Protein AF-0000000072519946 (afdb_homodimer)

Foldseek 3Di:
DVVVVAAEAEAEQWDQPDQIAGDPCRLVVLVVCLVVFHFYAYEYEHQLPHPDALLRNLCRSVVVQVVSVAAAAEYEYEQADLVRADQPLVSLLRRVQSNLVNCVVVNHAYAYEEAPVSCCRNHNQWAKPQHAYEYEDWQDAEPVTFDDQDCVPDDDGSNDPDHQKYFRHAQYADPNDGGTDMHGDPPDPQARSRTSDQDPVRHGYYDSHDDSDRMGRTDDD/DVVVVAAEAEAEQWDQPDQIAGDPCRLVVLVVCLVVFHFYAYEYEHQLPHPDALLRNLCRSVVVQVVSVAAAAEYEYEQADLVRADQPLVSLLRRVQSNLVNCVVVQHAYAYEEAPVSCCRNHNQWAKPQHAYEYEDWQDAEPVTFDDQDCVPDDDGSNDPDHQKYFRHAQYADPNDGGTDMHGDPPDPQARSRTQDQDPVRHGYYDSHDDSDHMGRTGDD

Nearest PDB structures (foldseek):
  1njj-assembly2_C  TM=5.181E-01  e=1.192E-01  Trypanosoma brucei gambiense
  3bww-assembly1_A  TM=5.350E-01  e=2.351E-01  Histophilus somni 129PT
  1njj-assembly1_A  TM=5.191E-01  e=1.726E-01  Trypanosoma brucei gambiense
  1f3t-assembly1_A  TM=5.130E-01  e=2.078E-01  Trypanosoma brucei
  1szr-assembly1_D  TM=5.111E-01  e=2.500E-01  Trypanosoma brucei brucei

Radius of gyration: 24.0 Å; Cα contacts (8 Å, |Δi|>4): 1006; chains: 2; bounding box: 43×76×53 Å

Structure (mmCIF, N/CA/C/O backbone):
data_AF-0000000072519946-model_v1
#
loop_
_entity.id
_entity.type
_entity.pdbx_description
1 polymer 'Glycosyl hydrolase family 25'
#
loop_
_atom_site.group_PDB
_atom_site.id
_atom_site.type_symbol
_atom_site.label_atom_id
_atom_site.label_alt_id
_atom_site.label_comp_id
_atom_site.label_asym_id
_atom_site.label_entity_id
_atom_site.label_seq_id
_atom_site.pdbx_PDB_ins_code
_atom_site.Cartn_x
_atom_site.Cartn_y
_atom_site.Cartn_z
_atom_site.occupancy
_atom_site.B_iso_or_equiv
_atom_site.auth_seq_id
_atom_site.auth_comp_id
_atom_site.auth_asym_id
_atom_site.auth_atom_id
_atom_site.pdbx_PDB_model_num
ATOM 1 N N . MET A 1 1 ? 15.188 -13.148 -23.641 1 55 1 MET A N 1
ATOM 2 C CA . MET A 1 1 ? 15.102 -13.227 -22.188 1 55 1 MET A CA 1
ATOM 3 C C . MET A 1 1 ? 16.203 -14.109 -21.625 1 55 1 MET A C 1
ATOM 5 O O . MET A 1 1 ? 16.984 -13.664 -20.781 1 55 1 MET A O 1
ATOM 9 N N . LYS A 1 2 ? 16.422 -15.352 -22.188 1 53.94 2 LYS A N 1
ATOM 10 C CA . LYS A 1 2 ? 17.484 -16.234 -21.672 1 53.94 2 LYS A CA 1
ATOM 11 C C . LYS A 1 2 ? 18.859 -15.625 -21.906 1 53.94 2 LYS A C 1
ATOM 13 O O . LYS A 1 2 ? 19.719 -15.688 -21.016 1 53.94 2 LYS A O 1
ATOM 18 N N . SER A 1 3 ? 18.969 -15.086 -23.078 1 60.72 3 SER A N 1
ATOM 19 C CA . SER A 1 3 ? 20.266 -14.508 -23.406 1 60.72 3 SER A CA 1
ATOM 20 C C . SER A 1 3 ? 20.594 -13.32 -22.5 1 60.72 3 SER A C 1
ATOM 22 O O . SER A 1 3 ? 21.75 -12.961 -22.328 1 60.72 3 SER A O 1
ATOM 24 N N . TYR A 1 4 ? 19.516 -12.875 -21.844 1 61.78 4 TYR A N 1
ATOM 25 C CA . TYR A 1 4 ? 19.734 -11.727 -20.953 1 61.78 4 TYR A CA 1
ATOM 26 C C . TYR A 1 4 ? 19.875 -12.172 -19.516 1 61.78 4 TYR A C 1
ATOM 28 O O . TYR A 1 4 ? 19.922 -11.336 -18.594 1 61.78 4 TYR A O 1
ATOM 36 N N . GLY A 1 5 ? 19.922 -13.531 -19.281 1 68.25 5 GLY A N 1
ATOM 37 C CA . GLY A 1 5 ? 20.234 -14.039 -17.953 1 68.25 5 GLY A CA 1
ATOM 38 C C . GLY A 1 5 ? 19 -14.406 -17.156 1 68.25 5 GLY A C 1
ATOM 39 O O . GLY A 1 5 ? 19.094 -14.773 -15.984 1 68.25 5 GLY A O 1
ATOM 40 N N . TYR A 1 6 ? 17.891 -14.32 -17.859 1 71.12 6 TYR A N 1
ATOM 41 C CA . TYR A 1 6 ? 16.672 -14.719 -17.172 1 71.12 6 TYR A CA 1
ATOM 42 C C . TYR A 1 6 ? 16.516 -16.234 -17.156 1 71.12 6 TYR A C 1
ATOM 44 O O . TYR A 1 6 ? 16.844 -16.906 -18.141 1 71.12 6 TYR A O 1
ATOM 52 N N . ARG A 1 7 ? 16.031 -16.797 -16.016 1 76.5 7 ARG A N 1
ATOM 53 C CA . ARG A 1 7 ? 15.922 -18.25 -15.867 1 76.5 7 ARG A CA 1
ATOM 54 C C . ARG A 1 7 ? 14.477 -18.672 -15.633 1 76.5 7 ARG A C 1
ATOM 56 O O . ARG A 1 7 ? 14.133 -19.844 -15.812 1 76.5 7 ARG A O 1
ATOM 63 N N . ALA A 1 8 ? 13.656 -17.688 -15.289 1 80.44 8 ALA A N 1
ATOM 64 C CA . ALA A 1 8 ? 12.25 -18.016 -15.039 1 80.44 8 ALA A CA 1
ATOM 65 C C . ALA A 1 8 ? 11.359 -16.797 -15.305 1 80.44 8 ALA A C 1
ATOM 67 O O . ALA A 1 8 ? 11.828 -15.664 -15.297 1 80.44 8 ALA A O 1
ATOM 68 N N . VAL A 1 9 ? 10.125 -17.094 -15.633 1 84.62 9 VAL A N 1
ATOM 69 C CA . VAL A 1 9 ? 9.133 -16.047 -15.82 1 84.62 9 VAL A CA 1
ATOM 70 C C . VAL A 1 9 ? 7.922 -16.312 -14.922 1 84.62 9 VAL A C 1
ATOM 72 O O . VAL A 1 9 ? 7.578 -17.469 -14.664 1 84.62 9 VAL A O 1
ATOM 75 N N . PHE A 1 10 ? 7.375 -15.289 -14.43 1 89.25 10 PHE A N 1
ATOM 76 C CA . PHE A 1 10 ? 6.109 -15.336 -13.711 1 89.25 10 PHE A CA 1
ATOM 77 C C . PHE A 1 10 ? 4.965 -14.852 -14.594 1 89.25 10 PHE A C 1
ATOM 79 O O . PHE A 1 10 ? 4.953 -13.695 -15.016 1 89.25 10 PHE A O 1
ATOM 86 N N . ILE A 1 11 ? 4.016 -15.695 -14.805 1 91.25 11 ILE A N 1
ATOM 87 C CA . ILE A 1 11 ? 2.959 -15.453 -15.781 1 91.25 11 ILE A CA 1
ATOM 88 C C . ILE A 1 11 ? 1.606 -15.391 -15.078 1 91.25 11 ILE A C 1
ATOM 90 O O . ILE A 1 11 ? 1.307 -16.219 -14.219 1 91.25 11 ILE A O 1
ATOM 94 N N . ARG A 1 12 ? 0.794 -14.398 -15.484 1 95.56 12 ARG A N 1
ATOM 95 C CA . ARG A 1 12 ? -0.535 -14.305 -14.883 1 95.56 12 ARG A CA 1
ATOM 96 C C . ARG A 1 12 ? -1.451 -15.398 -15.422 1 95.56 12 ARG A C 1
ATOM 98 O O . ARG A 1 12 ? -1.593 -15.555 -16.641 1 95.56 12 ARG A O 1
ATOM 105 N N . GLY A 1 13 ? -2.025 -16.125 -14.516 1 98 13 GLY A N 1
ATOM 106 C CA . GLY A 1 13 ? -2.953 -17.172 -14.922 1 98 13 GLY A CA 1
ATOM 107 C C . GLY A 1 13 ? -4.402 -16.812 -14.641 1 98 13 GLY A C 1
ATOM 108 O O . GLY A 1 13 ? -5.312 -17.391 -15.234 1 98 13 GLY A O 1
ATOM 109 N N . TYR A 1 14 ? -4.613 -15.922 -13.68 1 98.62 14 TYR A N 1
ATOM 110 C CA . TYR A 1 14 ? -5.957 -15.492 -13.312 1 98.62 14 TYR A CA 1
ATOM 111 C C . TYR A 1 14 ? -6.039 -13.969 -13.219 1 98.62 14 TYR A C 1
ATOM 113 O O . TYR A 1 14 ? -5.195 -13.336 -12.578 1 98.62 14 TYR A O 1
ATOM 121 N N . ASN A 1 15 ? -6.992 -13.391 -13.891 1 97.88 15 ASN A N 1
ATOM 122 C CA . ASN A 1 15 ? -7.191 -11.953 -14.016 1 97.88 15 ASN A CA 1
ATOM 123 C C . ASN A 1 15 ? -8.383 -11.477 -13.188 1 97.88 15 ASN A C 1
ATOM 125 O O . ASN A 1 15 ? -9.484 -11.992 -13.32 1 97.88 15 ASN A O 1
ATOM 129 N N . PRO A 1 16 ? -8.156 -10.477 -12.328 1 97.88 16 PRO A N 1
ATOM 130 C CA . PRO A 1 16 ? -9.211 -10.055 -11.398 1 97.88 16 PRO A CA 1
ATOM 131 C C . PRO A 1 16 ? -10.273 -9.188 -12.07 1 97.88 16 PRO A C 1
ATOM 133 O O . PRO A 1 16 ? -11.289 -8.852 -11.453 1 97.88 16 PRO A O 1
ATOM 136 N N . SER A 1 17 ? -10.102 -8.75 -13.344 1 96.12 17 SER A N 1
ATOM 137 C CA . SER A 1 17 ? -11.062 -7.875 -14.008 1 96.12 17 SER A CA 1
ATOM 138 C C . SER A 1 17 ? -12.477 -8.453 -13.938 1 96.12 17 SER A C 1
ATOM 140 O O . SER A 1 17 ? -12.664 -9.656 -14.109 1 96.12 17 SER A O 1
ATOM 142 N N . GLY A 1 18 ? -13.484 -7.531 -13.727 1 96.25 18 GLY A N 1
ATOM 143 C CA . GLY A 1 18 ? -14.844 -8.008 -13.539 1 96.25 18 GLY A CA 1
ATOM 144 C C . GLY A 1 18 ? -15 -8.914 -12.328 1 96.25 18 GLY A C 1
ATOM 145 O O . GLY A 1 18 ? -14.609 -8.547 -11.219 1 96.25 18 GLY A O 1
ATOM 146 N N . MET A 1 19 ? -15.469 -10.148 -12.5 1 97.38 19 MET A N 1
ATOM 147 C CA . MET A 1 19 ? -15.633 -11.125 -11.422 1 97.38 19 MET A CA 1
ATOM 148 C C . MET A 1 19 ? -14.461 -12.094 -11.383 1 97.38 19 MET A C 1
ATOM 150 O O . MET A 1 19 ? -14.477 -13.062 -10.625 1 97.38 19 MET A O 1
ATOM 154 N N . GLY A 1 20 ? -13.398 -11.812 -12.188 1 98.25 20 GLY A N 1
ATOM 155 C CA . GLY A 1 20 ? -12.25 -12.703 -12.281 1 98.25 20 GLY A CA 1
ATOM 156 C C . GLY A 1 20 ? -12.422 -13.789 -13.32 1 98.25 20 GLY A C 1
ATOM 157 O O . GLY A 1 20 ? -13.539 -14.242 -13.578 1 98.25 20 GLY A O 1
ATOM 158 N N . SER A 1 21 ? -11.328 -14.125 -13.961 1 98.38 21 SER A N 1
ATOM 159 C CA . SER A 1 21 ? -11.383 -15.203 -14.945 1 98.38 21 SER A CA 1
ATOM 160 C C . SER A 1 21 ? -9.992 -15.742 -15.25 1 98.38 21 SER A C 1
ATOM 162 O O . SER A 1 21 ? -8.984 -15.078 -14.977 1 98.38 21 SER A O 1
ATOM 164 N N . PHE A 1 22 ? -9.938 -16.938 -15.758 1 98.5 22 PHE A N 1
ATOM 165 C CA . PHE A 1 22 ? -8.703 -17.484 -16.297 1 98.5 22 PHE A CA 1
ATOM 166 C C . PHE A 1 22 ? -8.133 -16.578 -17.375 1 98.5 22 PHE A C 1
ATOM 168 O O . PHE A 1 22 ? -8.867 -16.078 -18.234 1 98.5 22 PHE A O 1
ATOM 175 N N . ASP A 1 23 ? -6.875 -16.219 -17.266 1 97.88 23 ASP A N 1
ATOM 176 C CA . ASP A 1 23 ? -6.211 -15.422 -18.281 1 97.88 23 ASP A CA 1
ATOM 177 C C . ASP A 1 23 ? -5.941 -16.234 -19.547 1 97.88 23 ASP A C 1
ATOM 179 O O . ASP A 1 23 ? -5.078 -17.125 -19.547 1 97.88 23 ASP A O 1
ATOM 183 N N . LEU A 1 24 ? -6.52 -15.914 -20.625 1 93.44 24 LEU A N 1
ATOM 184 C CA . LEU A 1 24 ? -6.496 -16.719 -21.844 1 93.44 24 LEU A CA 1
ATOM 185 C C . LEU A 1 24 ? -5.102 -16.719 -22.469 1 93.44 24 LEU A C 1
ATOM 187 O O . LEU A 1 24 ? -4.785 -17.594 -23.281 1 93.44 24 LEU A O 1
ATOM 191 N N . ASN A 1 25 ? -4.246 -15.734 -22.125 1 94.5 25 ASN A N 1
ATOM 192 C CA . ASN A 1 25 ? -2.891 -15.672 -22.672 1 94.5 25 ASN A CA 1
ATOM 193 C C . ASN A 1 25 ? -1.938 -16.578 -21.891 1 94.5 25 ASN A C 1
ATOM 195 O O . ASN A 1 25 ? -0.798 -16.797 -22.312 1 94.5 25 ASN A O 1
ATOM 199 N N . CYS A 1 26 ? -2.406 -17.078 -20.766 1 95.56 26 CYS A N 1
ATOM 200 C CA . CYS A 1 26 ? -1.529 -17.797 -19.844 1 95.56 26 CYS A CA 1
ATOM 201 C C . CYS A 1 26 ? -0.894 -19 -20.531 1 95.56 26 CYS A C 1
ATOM 203 O O . CYS A 1 26 ? 0.329 -19.141 -20.531 1 95.56 26 CYS A O 1
ATOM 205 N N . VAL A 1 27 ? -1.677 -19.812 -21.188 1 95.5 27 VAL A N 1
ATOM 206 C CA . VAL A 1 27 ? -1.216 -21.062 -21.781 1 95.5 27 VAL A CA 1
ATOM 207 C C . VAL A 1 27 ? -0.167 -20.781 -22.844 1 95.5 27 VAL A C 1
ATOM 209 O O . VAL A 1 27 ? 0.915 -21.375 -22.844 1 95.5 27 VAL A O 1
ATOM 212 N N . ASN A 1 28 ? -0.441 -19.859 -23.703 1 93.88 28 ASN A N 1
ATOM 213 C CA . ASN A 1 28 ? 0.502 -19.516 -24.766 1 93.88 28 ASN A CA 1
ATOM 214 C C . ASN A 1 28 ? 1.789 -18.922 -24.203 1 93.88 28 ASN A C 1
ATOM 216 O O . ASN A 1 28 ? 2.879 -19.203 -24.688 1 93.88 28 ASN A O 1
ATOM 220 N N . ASN A 1 29 ? 1.639 -18.109 -23.219 1 91.12 29 ASN A N 1
ATOM 221 C CA . ASN A 1 29 ? 2.822 -17.531 -22.609 1 91.12 29 ASN A CA 1
ATOM 222 C C . ASN A 1 29 ? 3.697 -18.578 -21.938 1 91.12 29 ASN A C 1
ATOM 224 O O . ASN A 1 29 ? 4.926 -18.531 -22.031 1 91.12 29 ASN A O 1
ATOM 228 N N . VAL A 1 30 ? 3.064 -19.547 -21.312 1 90.44 30 VAL A N 1
ATOM 229 C CA . VAL A 1 30 ? 3.793 -20.641 -20.672 1 90.44 30 VAL A CA 1
ATOM 230 C C . VAL A 1 30 ? 4.523 -21.453 -21.734 1 90.44 30 VAL A C 1
ATOM 232 O O . VAL A 1 30 ? 5.707 -21.766 -21.578 1 90.44 30 VAL A O 1
ATOM 235 N N . ARG A 1 31 ? 3.895 -21.797 -22.812 1 91.06 31 ARG A N 1
ATOM 236 C CA . ARG A 1 31 ? 4.504 -22.562 -23.875 1 91.06 31 ARG A CA 1
ATOM 237 C C . ARG A 1 31 ? 5.684 -21.812 -24.5 1 91.06 31 ARG A C 1
ATOM 239 O O . ARG A 1 31 ? 6.742 -22.406 -24.734 1 91.06 31 ARG A O 1
ATOM 246 N N . ASN A 1 32 ? 5.453 -20.5 -24.703 1 86.5 32 ASN A N 1
ATOM 247 C CA . ASN A 1 32 ? 6.52 -19.688 -25.266 1 86.5 32 ASN A CA 1
ATOM 248 C C . ASN A 1 32 ? 7.738 -19.641 -24.344 1 86.5 32 ASN A C 1
ATOM 250 O O . ASN A 1 32 ? 8.875 -19.75 -24.812 1 86.5 32 ASN A O 1
ATOM 254 N N . ALA A 1 33 ? 7.477 -19.516 -23.078 1 84.56 33 ALA A N 1
ATOM 255 C CA . ALA A 1 33 ? 8.562 -19.5 -22.109 1 84.56 33 ALA A CA 1
ATOM 256 C C . ALA A 1 33 ? 9.305 -20.828 -22.078 1 84.56 33 ALA A C 1
ATOM 258 O O . ALA A 1 33 ? 10.539 -20.859 -22.062 1 84.56 33 ALA A O 1
ATOM 259 N N . ASN A 1 34 ? 8.562 -21.875 -22.094 1 84.44 34 ASN A N 1
ATOM 260 C CA . ASN A 1 34 ? 9.156 -23.203 -22.094 1 84.44 34 ASN A CA 1
ATOM 261 C C . ASN A 1 34 ? 10 -23.453 -23.344 1 84.44 34 ASN A C 1
ATOM 263 O O . ASN A 1 34 ? 11.102 -24 -23.25 1 84.44 34 ASN A O 1
ATOM 267 N N . GLN A 1 35 ? 9.531 -23.047 -24.422 1 84.5 35 GLN A N 1
ATOM 268 C CA . GLN A 1 35 ? 10.258 -23.188 -25.688 1 84.5 35 GLN A CA 1
ATOM 269 C C . GLN A 1 35 ? 11.562 -22.391 -25.656 1 84.5 35 GLN A C 1
ATOM 271 O O . GLN A 1 35 ? 12.555 -22.797 -26.25 1 84.5 35 GLN A O 1
ATOM 276 N N . ALA A 1 36 ? 11.516 -21.328 -24.922 1 79.31 36 ALA A N 1
ATOM 277 C CA . ALA A 1 36 ? 12.695 -20.484 -24.812 1 79.31 36 ALA A CA 1
ATOM 278 C C . ALA A 1 36 ? 13.648 -21.016 -23.734 1 79.31 36 ALA A C 1
ATOM 280 O O . ALA A 1 36 ? 14.688 -20.422 -23.469 1 79.31 36 ALA A O 1
ATOM 281 N N . GLY A 1 37 ? 13.242 -22.125 -23.047 1 78.56 37 GLY A N 1
ATOM 282 C CA . GLY A 1 37 ? 14.102 -22.75 -22.062 1 78.56 37 GLY A CA 1
ATOM 283 C C . GLY A 1 37 ? 14.008 -22.109 -20.688 1 78.56 37 GLY A C 1
ATOM 284 O O . GLY A 1 37 ? 14.922 -22.234 -19.875 1 78.56 37 GLY A O 1
ATOM 285 N N . LEU A 1 38 ? 12.914 -21.406 -20.469 1 78.38 38 LEU A N 1
ATOM 286 C CA . LEU A 1 38 ? 12.727 -20.719 -19.188 1 78.38 38 LEU A CA 1
ATOM 287 C C . LEU A 1 38 ? 11.844 -21.547 -18.266 1 78.38 38 LEU A C 1
ATOM 289 O O . LEU A 1 38 ? 10.914 -22.219 -18.719 1 78.38 38 LEU A O 1
ATOM 293 N N . GLY A 1 39 ? 12.195 -21.547 -16.922 1 82 39 GLY A N 1
ATOM 294 C CA . GLY A 1 39 ? 11.227 -22 -15.945 1 82 39 GLY A CA 1
ATOM 295 C C . GLY A 1 39 ? 9.984 -21.125 -15.883 1 82 39 GLY A C 1
ATOM 296 O O . GLY A 1 39 ? 10.039 -19.938 -16.203 1 82 39 GLY A O 1
ATOM 297 N N . THR A 1 40 ? 8.891 -21.797 -15.539 1 86.12 40 THR A N 1
ATOM 298 C CA . THR A 1 40 ? 7.637 -21.062 -15.57 1 86.12 40 THR A CA 1
ATOM 299 C C . THR A 1 40 ? 6.949 -21.109 -14.203 1 86.12 40 THR A C 1
ATOM 301 O O . THR A 1 40 ? 6.777 -22.188 -13.625 1 86.12 40 THR A O 1
ATOM 304 N N . GLU A 1 41 ? 6.676 -19.984 -13.711 1 90.44 41 GLU A N 1
ATOM 305 C CA . GLU A 1 41 ? 5.809 -19.781 -12.555 1 90.44 41 GLU A CA 1
ATOM 306 C C . GLU A 1 41 ? 4.504 -19.094 -12.961 1 90.44 41 GLU A C 1
ATOM 308 O O . GLU A 1 41 ? 4.496 -18.234 -13.844 1 90.44 41 GLU A O 1
ATOM 313 N N . VAL A 1 42 ? 3.43 -19.5 -12.32 1 94.56 42 VAL A N 1
ATOM 314 C CA . VAL A 1 42 ? 2.129 -18.906 -12.602 1 94.56 42 VAL A CA 1
ATOM 315 C C . VAL A 1 42 ? 1.556 -18.281 -11.328 1 94.56 42 VAL A C 1
ATOM 317 O O . VAL A 1 42 ? 1.644 -18.875 -10.25 1 94.56 42 VAL A O 1
ATOM 320 N N . PHE A 1 43 ? 1.002 -17.078 -11.516 1 97.19 43 PHE A N 1
ATOM 321 C CA . PHE A 1 43 ? 0.353 -16.453 -10.375 1 97.19 43 PHE A CA 1
ATOM 322 C C . PHE A 1 43 ? -1.092 -16.094 -10.703 1 97.19 43 PHE A C 1
ATOM 324 O O . PHE A 1 43 ? -1.447 -15.93 -11.867 1 97.19 43 PHE A O 1
ATOM 331 N N . MET A 1 44 ? -1.916 -16.078 -9.703 1 98.38 44 MET A N 1
ATOM 332 C CA . MET A 1 44 ? -3.281 -15.57 -9.836 1 98.38 44 MET A CA 1
ATOM 333 C C . MET A 1 44 ? -3.451 -14.258 -9.086 1 98.38 44 MET A C 1
ATOM 335 O O . MET A 1 44 ? -2.943 -14.102 -7.973 1 98.38 44 MET A O 1
ATOM 339 N N . THR A 1 45 ? -3.965 -13.281 -9.703 1 98.44 45 THR A N 1
ATOM 340 C CA . THR A 1 45 ? -4.547 -12.125 -9.031 1 98.44 45 THR A CA 1
ATOM 341 C C . THR A 1 45 ? -6.023 -12.367 -8.719 1 98.44 45 THR A C 1
ATOM 343 O O . THR A 1 45 ? -6.875 -12.25 -9.602 1 98.44 45 THR A O 1
ATOM 346 N N . PRO A 1 46 ? -6.266 -12.727 -7.465 1 98.62 46 PRO A N 1
ATOM 347 C CA . PRO A 1 46 ? -7.66 -13.047 -7.156 1 98.62 46 PRO A CA 1
ATOM 348 C C . PRO A 1 46 ? -8.562 -11.82 -7.152 1 98.62 46 PRO A C 1
ATOM 350 O O . PRO A 1 46 ? -8.07 -10.688 -7.164 1 98.62 46 PRO A O 1
ATOM 353 N N . GLN A 1 47 ? -9.844 -12.055 -7.254 1 98.44 47 GLN A N 1
ATOM 354 C CA . GLN A 1 47 ? -10.867 -11.031 -7.156 1 98.44 47 GLN A CA 1
ATOM 355 C C . GLN A 1 47 ? -11.695 -11.203 -5.883 1 98.44 47 GLN A C 1
ATOM 357 O O . GLN A 1 47 ? -12.742 -11.852 -5.898 1 98.44 47 GLN A O 1
ATOM 362 N N . PRO A 1 48 ? -11.234 -10.547 -4.809 1 97.75 48 PRO A N 1
ATOM 363 C CA . PRO A 1 48 ? -11.875 -10.797 -3.516 1 97.75 48 PRO A CA 1
ATOM 364 C C . PRO A 1 48 ? -13.289 -10.227 -3.436 1 97.75 48 PRO A C 1
ATOM 366 O O . PRO A 1 48 ? -14.078 -10.625 -2.57 1 97.75 48 PRO A O 1
ATOM 369 N N . ARG A 1 49 ? -13.672 -9.297 -4.324 1 95.19 49 ARG A N 1
ATOM 370 C CA . ARG A 1 49 ? -14.992 -8.688 -4.316 1 95.19 49 ARG A CA 1
ATOM 371 C C . ARG A 1 49 ? -15.891 -9.312 -5.383 1 95.19 49 ARG A C 1
ATOM 373 O O . ARG A 1 49 ? -16.812 -8.664 -5.891 1 95.19 49 ARG A O 1
ATOM 380 N N . SER A 1 50 ? -15.57 -10.461 -5.77 1 96.94 50 SER A N 1
ATOM 381 C CA . SER A 1 50 ? -16.312 -11.227 -6.77 1 96.94 50 SER A CA 1
ATOM 382 C C . SER A 1 50 ? -17.469 -11.984 -6.141 1 96.94 50 SER A C 1
ATOM 384 O O . SER A 1 50 ? -17.453 -12.289 -4.945 1 96.94 50 SER A O 1
ATOM 386 N N . THR A 1 51 ? -18.484 -12.32 -6.934 1 97.38 51 THR A N 1
ATOM 387 C CA . THR A 1 51 ? -19.516 -13.273 -6.512 1 97.38 51 THR A CA 1
ATOM 388 C C . THR A 1 51 ? -18.969 -14.695 -6.504 1 97.38 51 THR A C 1
ATOM 390 O O . THR A 1 51 ? -19.578 -15.594 -5.922 1 97.38 51 THR A O 1
ATOM 393 N N . LYS A 1 52 ? -17.75 -14.953 -7.09 1 98.19 52 LYS A N 1
ATOM 394 C CA . LYS A 1 52 ? -17.109 -16.266 -7.07 1 98.19 52 LYS A CA 1
ATOM 395 C C . LYS A 1 52 ? -16.328 -16.469 -5.77 1 98.19 52 LYS A C 1
ATOM 397 O O . LYS A 1 52 ? -15.617 -15.57 -5.316 1 98.19 52 LYS A O 1
ATOM 402 N N . ARG A 1 53 ? -16.562 -17.656 -5.277 1 98.12 53 ARG A N 1
ATOM 403 C CA . ARG A 1 53 ? -15.773 -18.031 -4.113 1 98.12 53 ARG A CA 1
ATOM 404 C C . ARG A 1 53 ? -14.305 -18.234 -4.484 1 98.12 53 ARG A C 1
ATOM 406 O O . ARG A 1 53 ? -13.977 -18.422 -5.66 1 98.12 53 ARG A O 1
ATOM 413 N N . GLY A 1 54 ? -13.414 -18.188 -3.471 1 98.81 54 GLY A N 1
ATOM 414 C CA . GLY A 1 54 ? -12.008 -18.484 -3.703 1 98.81 54 GLY A CA 1
ATOM 415 C C . GLY A 1 54 ? -11.773 -19.828 -4.352 1 98.81 54 GLY A C 1
ATOM 416 O O . GLY A 1 54 ? -10.922 -19.969 -5.234 1 98.81 54 GLY A O 1
ATOM 417 N N . SER A 1 55 ? -12.531 -20.828 -3.955 1 98.88 55 SER A N 1
ATOM 418 C CA . SER A 1 55 ? -12.406 -22.172 -4.52 1 98.88 55 SER A CA 1
ATOM 419 C C . SER A 1 55 ? -12.727 -22.172 -6.012 1 98.88 55 SER A C 1
ATOM 421 O O . SER A 1 55 ? -12.023 -22.812 -6.797 1 98.88 55 SER A O 1
ATOM 423 N N . GLN A 1 56 ? -13.719 -21.406 -6.398 1 98.88 56 GLN A N 1
ATOM 424 C CA . GLN A 1 56 ? -14.117 -21.344 -7.801 1 98.88 56 GLN A CA 1
ATOM 425 C C . GLN A 1 56 ? -13.031 -20.672 -8.641 1 98.88 56 GLN A C 1
ATOM 427 O O . GLN A 1 56 ? -12.727 -21.125 -9.742 1 98.88 56 GLN A O 1
ATOM 432 N N . GLN A 1 57 ? -12.516 -19.578 -8.133 1 98.88 57 GLN A N 1
ATOM 433 C CA . GLN A 1 57 ? -11.469 -18.859 -8.859 1 98.88 57 GLN A CA 1
ATOM 434 C C . GLN A 1 57 ? -10.242 -19.734 -9.062 1 98.88 57 GLN A C 1
ATOM 436 O O . GLN A 1 57 ? -9.68 -19.797 -10.156 1 98.88 57 GLN A O 1
ATOM 441 N N . PHE A 1 58 ? -9.852 -20.5 -8 1 98.88 58 PHE A N 1
ATOM 442 C CA . PHE A 1 58 ? -8.719 -21.422 -8.133 1 98.88 58 PHE A CA 1
ATOM 443 C C . PHE A 1 58 ? -9.008 -22.5 -9.18 1 98.88 58 PHE A C 1
ATOM 445 O O . PHE A 1 58 ? -8.164 -22.781 -10.023 1 98.88 58 PHE A O 1
ATOM 452 N N . LEU A 1 59 ? -10.148 -23.062 -9.109 1 98.88 59 LEU A N 1
ATOM 453 C CA . LEU A 1 59 ? -10.484 -24.188 -9.992 1 98.88 59 LEU A CA 1
ATOM 454 C C . LEU A 1 59 ? -10.523 -23.734 -11.445 1 98.88 59 LEU A C 1
ATOM 456 O O . LEU A 1 59 ? -10.156 -24.484 -12.352 1 98.88 59 LEU A O 1
ATOM 460 N N . GLU A 1 60 ? -10.969 -22.484 -11.695 1 98.81 60 GLU A N 1
ATOM 461 C CA . GLU A 1 60 ? -10.938 -21.953 -13.055 1 98.81 60 GLU A CA 1
ATOM 462 C C . GLU A 1 60 ? -9.508 -21.906 -13.602 1 98.81 60 GLU A C 1
ATOM 464 O O . GLU A 1 60 ? -9.266 -22.297 -14.742 1 98.81 60 GLU A O 1
ATOM 469 N N . LEU A 1 61 ? -8.648 -21.469 -12.766 1 98.81 61 LEU A N 1
ATOM 470 C CA . LEU A 1 61 ? -7.242 -21.422 -13.164 1 98.81 61 LEU A CA 1
ATOM 471 C C . LEU A 1 61 ? -6.672 -22.812 -13.359 1 98.81 61 LEU A C 1
ATOM 473 O O . LEU A 1 61 ? -6.098 -23.109 -14.406 1 98.81 61 LEU A O 1
ATOM 477 N N . TYR A 1 62 ? -6.84 -23.656 -12.359 1 98.56 62 TYR A N 1
ATOM 478 C CA . TYR A 1 62 ? -6.277 -25.016 -12.359 1 98.56 62 TYR A CA 1
ATOM 479 C C . TYR A 1 62 ? -6.785 -25.812 -13.555 1 98.56 62 TYR A C 1
ATOM 481 O O . TYR A 1 62 ? -6 -26.438 -14.258 1 98.56 62 TYR A O 1
ATOM 489 N N . GLN A 1 63 ? -8.031 -25.734 -13.836 1 98.25 63 GLN A N 1
ATOM 490 C CA . GLN A 1 63 ? -8.633 -26.484 -14.93 1 98.25 63 GLN A CA 1
ATOM 491 C C . GLN A 1 63 ? -8.156 -25.953 -16.281 1 98.25 63 GLN A C 1
ATOM 493 O O . GLN A 1 63 ? -7.973 -26.734 -17.234 1 98.25 63 GLN A O 1
ATOM 498 N N . GLY A 1 64 ? -8.016 -24.641 -16.359 1 98.06 64 GLY A N 1
ATOM 499 C CA . GLY A 1 64 ? -7.453 -24.062 -17.578 1 98.06 64 GLY A CA 1
ATOM 500 C C . GLY A 1 64 ? -6.07 -24.609 -17.906 1 98.06 64 GLY A C 1
ATOM 501 O O . GLY A 1 64 ? -5.789 -24.953 -19.047 1 98.06 64 GLY A O 1
ATOM 502 N N . LEU A 1 65 ? -5.266 -24.719 -16.891 1 97.62 65 LEU A N 1
ATOM 503 C CA . LEU A 1 65 ? -3.906 -25.219 -17.078 1 97.62 65 LEU A CA 1
ATOM 504 C C . LEU A 1 65 ? -3.91 -26.703 -17.359 1 97.62 65 LEU A C 1
ATOM 506 O O . LEU A 1 65 ? -3.191 -27.172 -18.25 1 97.62 65 LEU A O 1
ATOM 510 N N . LYS A 1 66 ? -4.758 -27.453 -16.688 1 96.62 66 LYS A N 1
ATOM 511 C CA . LYS A 1 66 ? -4.824 -28.891 -16.859 1 96.62 66 LYS A CA 1
ATOM 512 C C . LYS A 1 66 ? -5.371 -29.266 -18.234 1 96.62 66 LYS A C 1
ATOM 514 O O . LYS A 1 66 ? -4.914 -30.234 -18.844 1 96.62 66 LYS A O 1
ATOM 519 N N . SER A 1 67 ? -6.281 -28.5 -18.656 1 96.56 67 SER A N 1
ATOM 520 C CA . SER A 1 67 ? -6.848 -28.75 -19.984 1 96.56 67 SER A CA 1
ATOM 521 C C . SER A 1 67 ? -5.809 -28.547 -21.078 1 96.56 67 SER A C 1
ATOM 523 O O . SER A 1 67 ? -5.945 -29.078 -22.172 1 96.56 67 SER A O 1
ATOM 525 N N . ALA A 1 68 ? -4.824 -27.766 -20.797 1 95.44 68 ALA A N 1
ATOM 526 C CA . ALA A 1 68 ? -3.734 -27.531 -21.734 1 95.44 68 ALA A CA 1
ATOM 527 C C . ALA A 1 68 ? -2.598 -28.516 -21.531 1 95.44 68 ALA A C 1
ATOM 529 O O . ALA A 1 68 ? -1.487 -28.328 -22.016 1 95.44 68 ALA A O 1
ATOM 530 N N . ASN A 1 69 ? -2.859 -29.547 -20.719 1 93.62 69 ASN A N 1
ATOM 531 C CA . ASN A 1 69 ? -1.941 -30.641 -20.469 1 93.62 69 ASN A CA 1
ATOM 532 C C . ASN A 1 69 ? -0.688 -30.188 -19.734 1 93.62 69 ASN A C 1
ATOM 534 O O . ASN A 1 69 ? 0.426 -30.578 -20.078 1 93.62 69 ASN A O 1
ATOM 538 N N . MET A 1 70 ? -0.88 -29.344 -18.781 1 94.12 70 MET A N 1
ATOM 539 C CA . MET A 1 70 ? 0.223 -28.875 -17.953 1 94.12 70 MET A CA 1
ATOM 540 C C . MET A 1 70 ? 0.156 -29.5 -16.562 1 94.12 70 MET A C 1
ATOM 542 O O . MET A 1 70 ? -0.932 -29.75 -16.047 1 94.12 70 MET A O 1
ATOM 546 N N . GLN A 1 71 ? 1.356 -29.781 -16.016 1 93.38 71 GLN A N 1
ATOM 547 C CA . GLN A 1 71 ? 1.473 -30.188 -14.625 1 93.38 71 GLN A CA 1
ATOM 548 C C . GLN A 1 71 ? 1.678 -28.969 -13.711 1 93.38 71 GLN A C 1
ATOM 550 O O . GLN A 1 71 ? 2.566 -28.156 -13.953 1 93.38 71 GLN A O 1
ATOM 555 N N . VAL A 1 72 ? 0.831 -28.906 -12.648 1 94.25 72 VAL A N 1
ATOM 556 C CA . VAL A 1 72 ? 0.858 -27.734 -11.789 1 94.25 72 VAL A CA 1
ATOM 557 C C . VAL A 1 72 ? 1.347 -28.125 -10.398 1 94.25 72 VAL A C 1
ATOM 559 O O . VAL A 1 72 ? 0.66 -28.844 -9.672 1 94.25 72 VAL A O 1
ATOM 562 N N . ASN A 1 73 ? 2.518 -27.594 -10.016 1 93 73 ASN A N 1
ATOM 563 C CA . ASN A 1 73 ? 3.066 -27.875 -8.695 1 93 73 ASN A CA 1
ATOM 564 C C . ASN A 1 73 ? 2.814 -26.734 -7.723 1 93 73 ASN A C 1
ATOM 566 O O . ASN A 1 73 ? 2.527 -26.953 -6.547 1 93 73 ASN A O 1
ATOM 570 N N . THR A 1 74 ? 2.938 -25.5 -8.188 1 93.5 74 THR A N 1
ATOM 571 C CA . THR A 1 74 ? 2.807 -24.312 -7.355 1 93.5 74 THR A CA 1
ATOM 572 C C . THR A 1 74 ? 2.037 -23.219 -8.094 1 93.5 74 THR A C 1
ATOM 574 O O . THR A 1 74 ? 2.244 -23 -9.289 1 93.5 74 THR A O 1
ATOM 577 N N . ILE A 1 75 ? 1.175 -22.547 -7.434 1 96.5 75 ILE A N 1
ATOM 578 C CA . ILE A 1 75 ? 0.533 -21.328 -7.879 1 96.5 75 ILE A CA 1
ATOM 579 C C . ILE A 1 75 ? 0.812 -20.203 -6.879 1 96.5 75 ILE A C 1
ATOM 581 O O . ILE A 1 75 ? 0.729 -20.406 -5.668 1 96.5 75 ILE A O 1
ATOM 585 N N . TRP A 1 76 ? 1.2 -19.078 -7.391 1 96.62 76 TRP A N 1
ATOM 586 C CA . TRP A 1 76 ? 1.432 -17.906 -6.555 1 96.62 76 TRP A CA 1
ATOM 587 C C . TRP A 1 76 ? 0.164 -17.078 -6.422 1 96.62 76 TRP A C 1
ATOM 589 O O . TRP A 1 76 ? -0.5 -16.781 -7.422 1 96.62 76 TRP A O 1
ATOM 599 N N . LEU A 1 77 ? -0.162 -16.766 -5.211 1 98.69 77 LEU A N 1
ATOM 600 C CA . LEU A 1 77 ? -1.29 -15.883 -4.934 1 98.69 77 LEU A CA 1
ATOM 601 C C . LEU A 1 77 ? -0.823 -14.438 -4.75 1 98.69 77 LEU A C 1
ATOM 603 O O . LEU A 1 77 ? -0.012 -14.156 -3.867 1 98.69 77 LEU A O 1
ATOM 607 N N . GLN A 1 78 ? -1.286 -13.609 -5.652 1 98.69 78 GLN A N 1
ATOM 608 C CA . GLN A 1 78 ? -0.983 -12.188 -5.516 1 98.69 78 GLN A CA 1
ATOM 609 C C . GLN A 1 78 ? -1.889 -11.531 -4.48 1 98.69 78 GLN A C 1
ATOM 611 O O . GLN A 1 78 ? -3.098 -11.406 -4.691 1 98.69 78 GLN A O 1
ATOM 616 N N . VAL A 1 79 ? -1.323 -11.219 -3.361 1 98.81 79 VAL A N 1
ATOM 617 C CA . VAL A 1 79 ? -1.999 -10.531 -2.266 1 98.81 79 VAL A CA 1
ATOM 618 C C . VAL A 1 79 ? -1.427 -9.125 -2.105 1 98.81 79 VAL A C 1
ATOM 620 O O . VAL A 1 79 ? -0.643 -8.867 -1.188 1 98.81 79 VAL A O 1
ATOM 623 N N . THR A 1 80 ? -1.763 -8.266 -3.008 1 98.56 80 THR A N 1
ATOM 624 C CA . THR A 1 80 ? -1.3 -6.887 -3.094 1 98.56 80 THR A CA 1
ATOM 625 C C . THR A 1 80 ? -2.457 -5.945 -3.416 1 98.56 80 THR A C 1
ATOM 627 O O . THR A 1 80 ? -3.604 -6.383 -3.535 1 98.56 80 THR A O 1
ATOM 630 N N . SER A 1 81 ? -2.197 -4.629 -3.508 1 98.25 81 SER A N 1
ATOM 631 C CA . SER A 1 81 ? -3.201 -3.627 -3.848 1 98.25 81 SER A CA 1
ATOM 632 C C . SER A 1 81 ? -4.371 -3.658 -2.869 1 98.25 81 SER A C 1
ATOM 634 O O . SER A 1 81 ? -5.512 -3.902 -3.266 1 98.25 81 SER A O 1
ATOM 636 N N . PRO A 1 82 ? -4.109 -3.307 -1.653 1 98.75 82 PRO A N 1
ATOM 637 C CA . PRO A 1 82 ? -5.094 -3.443 -0.577 1 98.75 82 PRO A CA 1
ATOM 638 C C . PRO A 1 82 ? -6.434 -2.799 -0.918 1 98.75 82 PRO A C 1
ATOM 640 O O . PRO A 1 82 ? -7.477 -3.248 -0.44 1 98.75 82 PRO A O 1
ATOM 643 N N . ILE A 1 83 ? -6.457 -1.855 -1.794 1 98.56 83 ILE A N 1
ATOM 644 C CA . ILE A 1 83 ? -7.676 -1.115 -2.1 1 98.56 83 ILE A CA 1
ATOM 645 C C . ILE A 1 83 ? -8.727 -2.064 -2.676 1 98.56 83 ILE A C 1
ATOM 647 O O . ILE A 1 83 ? -9.922 -1.786 -2.613 1 98.56 83 ILE A O 1
ATOM 651 N N . ASN A 1 84 ? -8.297 -3.193 -3.221 1 98 84 ASN A N 1
ATOM 652 C CA . ASN A 1 84 ? -9.188 -4.145 -3.881 1 98 84 ASN A CA 1
ATOM 653 C C . ASN A 1 84 ? -9.719 -5.184 -2.902 1 98 84 ASN A C 1
ATOM 655 O O . ASN A 1 84 ? -10.531 -6.035 -3.275 1 98 84 ASN A O 1
ATOM 659 N N . TRP A 1 85 ? -9.32 -5.203 -1.672 1 98.56 85 TRP A N 1
ATOM 660 C CA . TRP A 1 85 ? -9.672 -6.207 -0.673 1 98.56 85 TRP A CA 1
ATOM 661 C C . TRP A 1 85 ? -10.688 -5.652 0.321 1 98.56 85 TRP A C 1
ATOM 663 O O . TRP A 1 85 ? -10.922 -4.445 0.366 1 98.56 85 TRP A O 1
ATOM 673 N N . ASP A 1 86 ? -11.305 -6.562 1.085 1 97.44 86 ASP A N 1
ATOM 674 C CA . ASP A 1 86 ? -12.273 -6.176 2.1 1 97.44 86 ASP A CA 1
ATOM 675 C C . ASP A 1 86 ? -11.594 -5.512 3.293 1 97.44 86 ASP A C 1
ATOM 677 O O . ASP A 1 86 ? -10.5 -5.922 3.699 1 97.44 86 ASP A O 1
ATOM 681 N N . THR A 1 87 ? -12.234 -4.504 3.855 1 96.06 87 THR A N 1
ATOM 682 C CA . THR A 1 87 ? -11.68 -3.896 5.059 1 96.06 87 THR A CA 1
ATOM 683 C C . THR A 1 87 ? -11.734 -4.867 6.234 1 96.06 87 THR A C 1
ATOM 685 O O . THR A 1 87 ? -11.016 -4.695 7.223 1 96.06 87 THR A O 1
ATOM 688 N N . ASN A 1 88 ? -12.664 -5.82 6.098 1 96.56 88 ASN A N 1
ATOM 689 C CA . ASN A 1 88 ? -12.727 -6.895 7.082 1 96.56 88 ASN A CA 1
ATOM 690 C C . ASN A 1 88 ? -11.688 -7.973 6.809 1 96.56 88 ASN A C 1
ATOM 692 O O . ASN A 1 88 ? -11.867 -8.797 5.91 1 96.56 88 ASN A O 1
ATOM 696 N N . ARG A 1 89 ? -10.648 -8.008 7.551 1 97.56 89 ARG A N 1
ATOM 697 C CA . ARG A 1 89 ? -9.508 -8.883 7.328 1 97.56 89 ARG A CA 1
ATOM 698 C C . ARG A 1 89 ? -9.906 -10.344 7.434 1 97.56 89 ARG A C 1
ATOM 700 O O . ARG A 1 89 ? -9.344 -11.203 6.746 1 97.56 89 ARG A O 1
ATOM 707 N N . GLN A 1 90 ? -10.891 -10.648 8.297 1 97.81 90 GLN A N 1
ATOM 708 C CA . GLN A 1 90 ? -11.336 -12.031 8.422 1 97.81 90 GLN A CA 1
ATOM 709 C C . GLN A 1 90 ? -11.977 -12.531 7.133 1 97.81 90 GLN A C 1
ATOM 711 O O . GLN A 1 90 ? -11.836 -13.703 6.777 1 97.81 90 GLN A O 1
ATOM 716 N N . GLN A 1 91 ? -12.672 -11.641 6.453 1 98 91 GLN A N 1
ATOM 717 C CA . GLN A 1 91 ? -13.234 -12 5.16 1 98 91 GLN A CA 1
ATOM 718 C C . GLN A 1 91 ? -12.133 -12.344 4.156 1 98 91 GLN A C 1
ATOM 720 O O . GLN A 1 91 ? -12.273 -13.281 3.367 1 98 91 GLN A O 1
ATOM 725 N N . ASN A 1 92 ? -11.055 -11.586 4.168 1 98.69 92 ASN A N 1
ATOM 726 C CA . ASN A 1 92 ? -9.914 -11.859 3.293 1 98.69 92 ASN A CA 1
ATOM 727 C C . ASN A 1 92 ? -9.273 -13.203 3.617 1 98.69 92 ASN A C 1
ATOM 729 O O . ASN A 1 92 ? -8.922 -13.969 2.711 1 98.69 92 ASN A O 1
ATOM 733 N N . ILE A 1 93 ? -9.148 -13.469 4.93 1 98.69 93 ILE A N 1
ATOM 734 C CA . ILE A 1 93 ? -8.555 -14.727 5.387 1 98.69 93 ILE A CA 1
ATOM 735 C C . ILE A 1 93 ? -9.406 -15.898 4.914 1 98.69 93 ILE A C 1
ATOM 737 O O . ILE A 1 93 ? -8.883 -16.875 4.379 1 98.69 93 ILE A O 1
ATOM 741 N N . ASN A 1 94 ? -10.695 -15.805 5.082 1 98.56 94 ASN A N 1
ATOM 742 C CA . ASN A 1 94 ? -11.602 -16.859 4.637 1 98.56 94 ASN A CA 1
ATOM 743 C C . ASN A 1 94 ? -11.492 -17.094 3.131 1 98.56 94 ASN A C 1
ATOM 745 O O . ASN A 1 94 ? -11.43 -18.234 2.68 1 98.56 94 ASN A O 1
ATOM 749 N N . PHE A 1 95 ? -11.477 -16.031 2.439 1 98.75 95 PHE A N 1
ATOM 750 C CA . PHE A 1 95 ? -11.375 -16.078 0.985 1 98.75 95 PHE A CA 1
ATOM 751 C C . PHE A 1 95 ? -10.086 -16.766 0.553 1 98.75 95 PHE A C 1
ATOM 753 O O . PHE A 1 95 ? -10.109 -17.656 -0.293 1 98.75 95 PHE A O 1
ATOM 760 N N . LEU A 1 96 ? -8.969 -16.406 1.115 1 98.81 96 LEU A N 1
ATOM 761 C CA . LEU A 1 96 ? -7.676 -17 0.797 1 98.81 96 LEU A CA 1
ATOM 762 C C . LEU A 1 96 ? -7.648 -18.484 1.191 1 98.81 96 LEU A C 1
ATOM 764 O O . LEU A 1 96 ? -7.102 -19.312 0.464 1 98.81 96 LEU A O 1
ATOM 768 N N . ASN A 1 97 ? -8.242 -18.812 2.307 1 98.75 97 ASN A N 1
ATOM 769 C CA . ASN A 1 97 ? -8.219 -20.188 2.783 1 98.75 97 ASN A CA 1
ATOM 770 C C . ASN A 1 97 ? -9.086 -21.094 1.917 1 98.75 97 ASN A C 1
ATOM 772 O O . ASN A 1 97 ? -8.828 -22.297 1.823 1 98.75 97 ASN A O 1
ATOM 776 N N . GLU A 1 98 ? -10.102 -20.562 1.295 1 98.88 98 GLU A N 1
ATOM 777 C CA . GLU A 1 98 ? -10.82 -21.344 0.294 1 98.88 98 GLU A CA 1
ATOM 778 C C . GLU A 1 98 ? -9.906 -21.734 -0.864 1 98.88 98 GLU A C 1
ATOM 780 O O . GLU A 1 98 ? -9.969 -22.859 -1.351 1 98.88 98 GLU A O 1
ATOM 785 N N . ILE A 1 99 ? -9.078 -20.797 -1.268 1 98.88 99 ILE A N 1
ATOM 786 C CA . ILE A 1 99 ? -8.133 -21.062 -2.35 1 98.88 99 ILE A CA 1
ATOM 787 C C . ILE A 1 99 ? -7.109 -22.094 -1.901 1 98.88 99 ILE A C 1
ATOM 789 O O . ILE A 1 99 ? -6.887 -23.094 -2.59 1 98.88 99 ILE A O 1
ATOM 793 N N . ILE A 1 100 ? -6.531 -21.906 -0.75 1 98.69 100 ILE A N 1
ATOM 794 C CA . ILE A 1 100 ? -5.461 -22.766 -0.245 1 98.69 100 ILE A CA 1
ATOM 795 C C . ILE A 1 100 ? -5.992 -24.188 -0.025 1 98.69 100 ILE A C 1
ATOM 797 O O . ILE A 1 100 ? -5.355 -25.156 -0.428 1 98.69 100 ILE A O 1
ATOM 801 N N . THR A 1 101 ? -7.172 -24.281 0.615 1 98.75 101 THR A N 1
ATOM 802 C CA . THR A 1 101 ? -7.773 -25.578 0.875 1 98.75 101 THR A CA 1
ATOM 803 C C . THR A 1 101 ? -8.023 -26.328 -0.431 1 98.75 101 THR A C 1
ATOM 805 O O . THR A 1 101 ? -7.723 -27.516 -0.538 1 98.75 101 THR A O 1
ATOM 808 N N . THR A 1 102 ? -8.516 -25.672 -1.365 1 98.88 102 THR A N 1
ATOM 809 C CA . THR A 1 102 ? -8.789 -26.297 -2.656 1 98.88 102 THR A CA 1
ATOM 810 C C . THR A 1 102 ? -7.492 -26.703 -3.346 1 98.88 102 THR A C 1
ATOM 812 O O . THR A 1 102 ? -7.375 -27.812 -3.852 1 98.88 102 THR A O 1
ATOM 815 N N . ALA A 1 103 ? -6.523 -25.797 -3.365 1 98.44 103 ALA A N 1
ATOM 816 C CA . ALA A 1 103 ? -5.223 -26.094 -3.955 1 98.44 103 ALA A CA 1
ATOM 817 C C . ALA A 1 103 ? -4.605 -27.328 -3.311 1 98.44 103 ALA A C 1
ATOM 819 O O . ALA A 1 103 ? -4.117 -28.234 -4.004 1 98.44 103 ALA A O 1
ATOM 820 N N . ASN A 1 104 ? -4.691 -27.375 -2.004 1 97.94 104 ASN A N 1
ATOM 821 C CA . ASN A 1 104 ? -4.141 -28.516 -1.263 1 97.94 104 ASN A CA 1
ATOM 822 C C . ASN A 1 104 ? -4.816 -29.828 -1.652 1 97.94 104 ASN A C 1
ATOM 824 O O . ASN A 1 104 ? -4.164 -30.859 -1.746 1 97.94 104 ASN A O 1
ATOM 828 N N . SER A 1 105 ? -6.031 -29.75 -1.883 1 98.25 105 SER A N 1
ATOM 829 C CA . SER A 1 105 ? -6.77 -30.969 -2.232 1 98.25 105 SER A CA 1
ATOM 830 C C . SER A 1 105 ? -6.328 -31.516 -3.586 1 98.25 105 SER A C 1
ATOM 832 O O . SER A 1 105 ? -6.52 -32.688 -3.879 1 98.25 105 SER A O 1
ATOM 834 N N . TYR A 1 106 ? -5.75 -30.703 -4.406 1 97.25 106 TYR A N 1
ATOM 835 C CA . TYR A 1 106 ? -5.25 -31.125 -5.711 1 97.25 106 TYR A CA 1
ATOM 836 C C . TYR A 1 106 ? -3.736 -31.297 -5.688 1 97.25 106 TYR A C 1
ATOM 838 O O . TYR A 1 106 ? -3.111 -31.5 -6.73 1 97.25 106 TYR A O 1
ATOM 846 N N . GLY A 1 107 ? -3.182 -31.125 -4.504 1 95.31 107 GLY A N 1
ATOM 847 C CA . GLY A 1 107 ? -1.748 -31.297 -4.344 1 95.31 107 GLY A CA 1
ATOM 848 C C . GLY A 1 107 ? -0.938 -30.125 -4.859 1 95.31 107 GLY A C 1
ATOM 849 O O . GLY A 1 107 ? 0.247 -30.266 -5.172 1 95.31 107 GLY A O 1
ATOM 850 N N . VAL A 1 108 ? -1.544 -29 -5.07 1 96.19 108 VAL A N 1
ATOM 851 C CA . VAL A 1 108 ? -0.883 -27.797 -5.551 1 96.19 108 VAL A CA 1
ATOM 852 C C . VAL A 1 108 ? -0.461 -26.922 -4.367 1 96.19 108 VAL A C 1
ATOM 854 O O . VAL A 1 108 ? -1.268 -26.641 -3.477 1 96.19 108 VAL A O 1
ATOM 857 N N . ARG A 1 109 ? 0.772 -26.516 -4.324 1 94.69 109 ARG A N 1
ATOM 858 C CA . ARG A 1 109 ? 1.273 -25.609 -3.291 1 94.69 109 ARG A CA 1
ATOM 859 C C . ARG A 1 109 ? 0.955 -24.156 -3.623 1 94.69 109 ARG A C 1
ATOM 861 O O . ARG A 1 109 ? 0.918 -23.781 -4.797 1 94.69 109 ARG A O 1
ATOM 868 N N . ILE A 1 110 ? 0.815 -23.391 -2.553 1 96.31 110 ILE A N 1
ATOM 869 C CA . ILE A 1 110 ? 0.542 -21.969 -2.729 1 96.31 110 ILE A CA 1
ATOM 870 C C . ILE A 1 110 ? 1.716 -21.156 -2.197 1 96.31 110 ILE A C 1
ATOM 872 O O . ILE A 1 110 ? 2.186 -21.375 -1.08 1 96.31 110 ILE A O 1
ATOM 876 N N . GLY A 1 111 ? 2.312 -20.312 -2.992 1 95.75 111 GLY A N 1
ATOM 877 C CA . GLY A 1 111 ? 3.158 -19.219 -2.553 1 95.75 111 GLY A CA 1
ATOM 878 C C . GLY A 1 111 ? 2.453 -17.875 -2.568 1 95.75 111 GLY A C 1
ATOM 879 O O . GLY A 1 111 ? 1.36 -17.75 -3.127 1 95.75 111 GLY A O 1
ATOM 880 N N . PHE A 1 112 ? 3.021 -16.922 -1.882 1 98.06 112 PHE A N 1
ATOM 881 C CA . PHE A 1 112 ? 2.408 -15.594 -1.82 1 98.06 112 PHE A CA 1
ATOM 882 C C . PHE A 1 112 ? 3.301 -14.555 -2.48 1 98.06 112 PHE A C 1
ATOM 884 O O . PHE A 1 112 ? 4.504 -14.5 -2.217 1 98.06 112 PHE A O 1
ATOM 891 N N . TYR A 1 113 ? 2.746 -13.812 -3.414 1 97.69 113 TYR A N 1
ATOM 892 C CA . TYR A 1 113 ? 3.33 -12.562 -3.881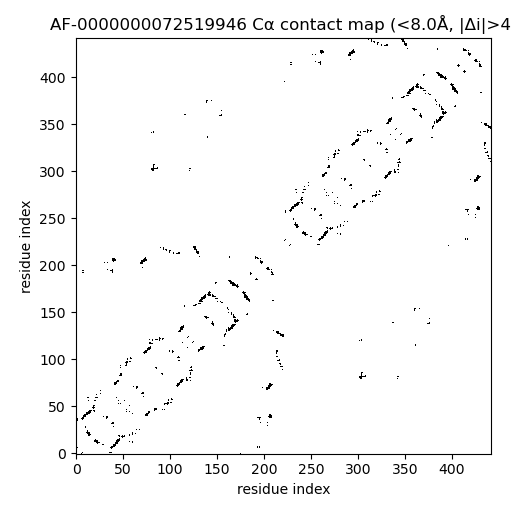 1 97.69 113 TYR A CA 1
ATOM 893 C C . TYR A 1 113 ? 2.746 -11.375 -3.125 1 97.69 113 TYR A C 1
ATOM 895 O O . TYR A 1 113 ? 1.576 -11.031 -3.309 1 97.69 113 TYR A O 1
ATOM 903 N N . THR A 1 114 ? 3.484 -10.773 -2.242 1 98.69 114 THR A N 1
ATOM 904 C CA . THR A 1 114 ? 3.033 -9.703 -1.352 1 98.69 114 THR A CA 1
ATOM 905 C C . THR A 1 114 ? 4.223 -8.953 -0.767 1 98.69 114 THR A C 1
ATOM 907 O O . THR A 1 114 ? 5.316 -8.977 -1.331 1 98.69 114 THR A O 1
ATOM 910 N N . ASN A 1 115 ? 4.086 -8.125 0.107 1 98.06 115 ASN A N 1
ATOM 911 C CA . ASN A 1 115 ? 5.066 -7.547 1.019 1 98.06 115 ASN A CA 1
ATOM 912 C C . ASN A 1 115 ? 4.445 -7.219 2.373 1 98.06 115 ASN A C 1
ATOM 914 O O . ASN A 1 115 ? 3.248 -7.434 2.582 1 98.06 115 ASN A O 1
ATOM 918 N N . ALA A 1 116 ? 5.238 -6.824 3.295 1 97 116 ALA A N 1
ATOM 919 C CA . ALA A 1 116 ? 4.785 -6.633 4.672 1 97 116 ALA A CA 1
ATOM 920 C C . ALA A 1 116 ? 3.668 -5.598 4.746 1 97 116 ALA A C 1
ATOM 922 O O . ALA A 1 116 ? 2.701 -5.77 5.488 1 97 116 ALA A O 1
ATOM 923 N N . TYR A 1 117 ? 3.76 -4.508 4 1 97.69 117 TYR A N 1
ATOM 924 C CA . TYR A 1 117 ? 2.789 -3.42 4.012 1 97.69 117 TYR A CA 1
ATOM 925 C C . TYR A 1 117 ? 1.43 -3.896 3.512 1 97.69 117 TYR A C 1
ATOM 927 O O . TYR A 1 117 ? 0.404 -3.65 4.148 1 97.69 117 TYR A O 1
ATOM 935 N N . ASP A 1 118 ? 1.414 -4.582 2.352 1 98.62 118 ASP A N 1
ATOM 936 C CA . ASP A 1 118 ? 0.175 -5.113 1.789 1 98.62 118 ASP A CA 1
ATOM 937 C C . ASP A 1 118 ? -0.428 -6.18 2.699 1 98.62 118 ASP A C 1
ATOM 939 O O . ASP A 1 118 ? -1.63 -6.164 2.973 1 98.62 118 ASP A O 1
ATOM 943 N N . TRP A 1 119 ? 0.416 -7.117 3.193 1 98.62 119 TRP A N 1
ATOM 944 C CA . TRP A 1 119 ? -0.041 -8.188 4.074 1 98.62 119 TRP A CA 1
ATOM 945 C C . TRP A 1 119 ? -0.728 -7.613 5.312 1 98.62 119 TRP A C 1
ATOM 947 O O . TRP A 1 119 ? -1.83 -8.031 5.668 1 98.62 119 TRP A O 1
ATOM 957 N N . ASN A 1 120 ? -0.122 -6.637 5.898 1 97.44 120 ASN A N 1
ATOM 958 C CA . ASN A 1 120 ? -0.655 -6.07 7.133 1 97.44 120 ASN A CA 1
ATOM 959 C C . ASN A 1 120 ? -2.016 -5.418 6.91 1 97.44 120 ASN A C 1
ATOM 961 O O . ASN A 1 120 ? -2.9 -5.508 7.762 1 97.44 120 ASN A O 1
ATOM 965 N N . GLN A 1 121 ? -2.154 -4.711 5.824 1 98.12 121 GLN A N 1
ATOM 966 C CA . GLN A 1 121 ? -3.447 -4.102 5.535 1 98.12 121 GLN A CA 1
ATOM 967 C C . GLN A 1 121 ? -4.508 -5.168 5.273 1 98.12 121 GLN A C 1
ATOM 969 O O . GLN A 1 121 ? -5.617 -5.09 5.805 1 98.12 121 GLN A O 1
ATOM 974 N N . ILE A 1 122 ? -4.172 -6.176 4.5 1 98.69 122 ILE A N 1
ATOM 975 C CA . ILE A 1 122 ? -5.141 -7.129 3.965 1 98.69 122 ILE A CA 1
ATOM 976 C C . ILE A 1 122 ? -5.43 -8.211 5.004 1 98.69 122 ILE A C 1
ATOM 978 O O . ILE A 1 122 ? -6.566 -8.672 5.125 1 98.69 122 ILE A O 1
ATOM 982 N N . LEU A 1 123 ? -4.344 -8.547 5.832 1 98.69 123 LEU A N 1
ATOM 983 C CA . LEU A 1 123 ? -4.473 -9.742 6.668 1 98.69 123 LEU A CA 1
ATOM 984 C C . LEU A 1 123 ? -4.109 -9.43 8.117 1 98.69 123 LEU A C 1
ATOM 986 O O . LEU A 1 123 ? -4.281 -10.266 9 1 98.69 123 LEU A O 1
ATOM 990 N N . GLY A 1 124 ? -3.672 -8.242 8.383 1 96.75 124 GLY A N 1
ATOM 991 C CA . GLY A 1 124 ? -3.297 -7.875 9.734 1 96.75 124 GLY A CA 1
ATOM 992 C C . GLY A 1 124 ? -2.133 -8.688 10.273 1 96.75 124 GLY A C 1
ATOM 993 O O . GLY A 1 124 ? -1.091 -8.797 9.625 1 96.75 124 GLY A O 1
ATOM 994 N N . THR A 1 125 ? -2.33 -9.227 11.43 1 96.38 125 THR A N 1
ATOM 995 C CA . THR A 1 125 ? -1.285 -9.984 12.109 1 96.38 125 THR A CA 1
ATOM 996 C C . THR A 1 125 ? -1.366 -11.461 11.734 1 96.38 125 THR A C 1
ATOM 998 O O . THR A 1 125 ? -0.691 -12.297 12.344 1 96.38 125 THR A O 1
ATOM 1001 N N . ALA A 1 126 ? -2.191 -11.867 10.812 1 98.19 126 ALA A N 1
ATOM 1002 C CA . ALA A 1 126 ? -2.34 -13.266 10.438 1 98.19 126 ALA A CA 1
ATOM 1003 C C . ALA A 1 126 ? -1.018 -13.844 9.938 1 98.19 126 ALA A C 1
ATOM 1005 O O . ALA A 1 126 ? -0.153 -13.109 9.453 1 98.19 126 ALA A O 1
ATOM 1006 N N . THR A 1 127 ? -0.874 -15.133 10.125 1 98.38 127 THR A N 1
ATOM 1007 C CA . THR A 1 127 ? 0.338 -15.828 9.711 1 98.38 127 THR A CA 1
ATOM 1008 C C . THR A 1 127 ? -0.003 -17.016 8.82 1 98.38 127 THR A C 1
ATOM 1010 O O . THR A 1 127 ? -1.165 -17.422 8.734 1 98.38 127 THR A O 1
ATOM 1013 N N . VAL A 1 128 ? 0.97 -17.547 8.164 1 97.69 128 VAL A N 1
ATOM 1014 C CA . VAL A 1 128 ? 0.819 -18.719 7.324 1 97.69 128 VAL A CA 1
ATOM 1015 C C . VAL A 1 128 ? 2.053 -19.609 7.453 1 97.69 128 VAL A C 1
ATOM 1017 O O . VAL A 1 128 ? 3.18 -19.109 7.516 1 97.69 128 VAL A O 1
ATOM 1020 N N . ASP A 1 129 ? 1.833 -20.938 7.562 1 95.25 129 ASP A N 1
ATOM 1021 C CA . ASP A 1 129 ? 2.916 -21.906 7.648 1 95.25 129 ASP A CA 1
ATOM 1022 C C . ASP A 1 129 ? 3.174 -22.562 6.297 1 95.25 129 ASP A C 1
ATOM 1024 O O . ASP A 1 129 ? 2.25 -22.75 5.5 1 95.25 129 ASP A O 1
ATOM 1028 N N . ASN A 1 130 ? 4.473 -22.859 6.082 1 93.31 130 ASN A N 1
ATOM 1029 C CA . ASN A 1 130 ? 4.863 -23.656 4.926 1 93.31 130 ASN A CA 1
ATOM 1030 C C . ASN A 1 130 ? 4.453 -22.984 3.617 1 93.31 130 ASN A C 1
ATOM 1032 O O . ASN A 1 130 ? 3.92 -23.641 2.723 1 93.31 130 ASN A O 1
ATOM 1036 N N . ALA A 1 131 ? 4.594 -21.688 3.568 1 93.5 131 ALA A N 1
ATOM 1037 C CA . ALA A 1 131 ? 4.309 -20.953 2.342 1 93.5 131 ALA A CA 1
ATOM 1038 C C . ALA A 1 131 ? 5.555 -20.234 1.829 1 93.5 131 ALA A C 1
ATOM 1040 O O . ALA A 1 131 ? 6.336 -19.688 2.617 1 93.5 131 ALA A O 1
ATOM 1041 N N . MET A 1 132 ? 5.738 -20.25 0.61 1 92.69 132 MET A N 1
ATOM 1042 C CA . MET A 1 132 ? 6.836 -19.516 -0.014 1 92.69 132 MET A CA 1
ATOM 1043 C C . MET A 1 132 ? 6.469 -18.047 -0.198 1 92.69 132 MET A C 1
ATOM 1045 O O . MET A 1 132 ? 5.293 -17.719 -0.36 1 92.69 132 MET A O 1
ATOM 1049 N N . LEU A 1 133 ? 7.488 -17.203 -0.222 1 95.69 133 LEU A N 1
ATOM 1050 C CA . LEU A 1 133 ? 7.273 -15.758 -0.351 1 95.69 133 LEU A CA 1
ATOM 1051 C C . LEU A 1 133 ? 8.008 -15.203 -1.563 1 95.69 133 LEU A C 1
ATOM 1053 O O . LEU A 1 133 ? 9.203 -15.453 -1.736 1 95.69 133 LEU A O 1
ATOM 1057 N N . TRP A 1 134 ? 7.328 -14.641 -2.434 1 95.44 134 TRP A N 1
ATOM 1058 C CA . TRP A 1 134 ? 7.75 -13.688 -3.457 1 95.44 134 TRP A CA 1
ATOM 1059 C C . TRP A 1 134 ? 7.348 -12.266 -3.078 1 95.44 134 TRP A C 1
ATOM 1061 O O . TRP A 1 134 ? 6.18 -11.891 -3.189 1 95.44 134 TRP A O 1
ATOM 1071 N N . TYR A 1 135 ? 8.32 -11.445 -2.553 1 97.19 135 TYR A N 1
ATOM 1072 C CA . TYR A 1 135 ? 7.926 -10.109 -2.125 1 97.19 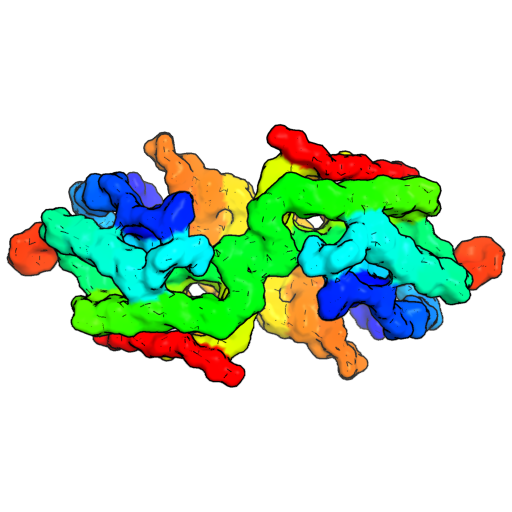135 TYR A CA 1
ATOM 1073 C C . TYR A 1 135 ? 8.32 -9.07 -3.164 1 97.19 135 TYR A C 1
ATOM 1075 O O . TYR A 1 135 ? 9.078 -9.367 -4.094 1 97.19 135 TYR A O 1
ATOM 1083 N N . TRP A 1 136 ? 7.754 -7.867 -3.061 1 97.19 136 TRP A N 1
ATOM 1084 C CA . TRP A 1 136 ? 8.109 -6.801 -3.992 1 97.19 136 TRP A CA 1
ATOM 1085 C C . TRP A 1 136 ? 8.516 -5.535 -3.244 1 97.19 136 TRP A C 1
ATOM 1087 O O . TRP A 1 136 ? 8.047 -5.289 -2.129 1 97.19 136 TRP A O 1
ATOM 1097 N N . ASN A 1 137 ? 9.406 -4.863 -3.707 1 96.88 137 ASN A N 1
ATOM 1098 C CA . ASN A 1 137 ? 9.859 -3.545 -3.266 1 96.88 137 ASN A CA 1
ATOM 1099 C C . ASN A 1 137 ? 10.484 -2.754 -4.406 1 96.88 137 ASN A C 1
ATOM 1101 O O . ASN A 1 137 ? 11.492 -3.176 -4.984 1 96.88 137 ASN A O 1
ATOM 1105 N N . VAL A 1 138 ? 9.859 -1.702 -4.824 1 95.69 138 VAL A N 1
ATOM 1106 C CA . VAL A 1 138 ? 10.375 -0.816 -5.859 1 95.69 138 VAL A CA 1
ATOM 1107 C C . VAL A 1 138 ? 10.211 0.639 -5.43 1 95.69 138 VAL A C 1
ATOM 1109 O O . VAL A 1 138 ? 9.406 0.943 -4.547 1 95.69 138 VAL A O 1
ATOM 1112 N N . TYR A 1 139 ? 10.945 1.557 -6.051 1 93.25 139 TYR A N 1
ATOM 1113 C CA . TYR A 1 139 ? 10.812 2.986 -5.789 1 93.25 139 TYR A CA 1
ATOM 1114 C C . TYR A 1 139 ? 9.773 3.613 -6.707 1 93.25 139 TYR A C 1
ATOM 1116 O O . TYR A 1 139 ? 9.359 4.754 -6.496 1 93.25 139 TYR A O 1
ATOM 1124 N N . GLY A 1 140 ? 9.312 2.938 -7.727 1 89.75 140 GLY A N 1
ATOM 1125 C CA . GLY A 1 140 ? 8.406 3.389 -8.766 1 89.75 140 GLY A CA 1
ATOM 1126 C C . GLY A 1 140 ? 8.477 2.549 -10.031 1 89.75 140 GLY A C 1
ATOM 1127 O O . GLY A 1 140 ? 9.047 1.452 -10.016 1 89.75 140 GLY A O 1
ATOM 1128 N N . GLY A 1 141 ? 7.867 3.066 -11.062 1 86.88 141 GLY A N 1
ATOM 1129 C CA . GLY A 1 141 ? 7.898 2.369 -12.344 1 86.88 141 GLY A CA 1
ATOM 1130 C C . GLY A 1 141 ? 9.133 2.688 -13.164 1 86.88 141 GLY A C 1
ATOM 1131 O O . GLY A 1 141 ? 9.758 3.736 -12.977 1 86.88 141 GLY A O 1
ATOM 1132 N N . GLY A 1 142 ? 9.484 1.749 -14.062 1 88.25 142 GLY A N 1
ATOM 1133 C CA . GLY A 1 142 ? 10.609 1.964 -14.961 1 88.25 142 GLY A CA 1
ATOM 1134 C C . GLY A 1 142 ? 11.953 1.624 -14.328 1 88.25 142 GLY A C 1
ATOM 1135 O O . GLY A 1 142 ? 12.016 1.303 -13.141 1 88.25 142 GLY A O 1
ATOM 1136 N N . VAL A 1 143 ? 12.969 1.745 -15.078 1 88.38 143 VAL A N 1
ATOM 1137 C CA . VAL A 1 143 ? 14.312 1.366 -14.656 1 88.38 143 VAL A CA 1
ATOM 1138 C C . VAL A 1 143 ? 14.75 2.232 -13.477 1 88.38 143 VAL A C 1
ATOM 1140 O O . VAL A 1 143 ? 15.414 1.748 -12.555 1 88.38 143 VAL A O 1
ATOM 1143 N N . SER A 1 144 ? 14.344 3.488 -13.469 1 90.69 144 SER A N 1
ATOM 1144 C CA . SER A 1 144 ? 14.734 4.406 -12.406 1 90.69 144 SER A CA 1
ATOM 1145 C C . SER A 1 144 ? 14.078 4.027 -11.078 1 90.69 144 SER A C 1
ATOM 1147 O O . SER A 1 144 ? 14.5 4.488 -10.016 1 90.69 144 SER A O 1
ATOM 1149 N N . GLY A 1 145 ? 13.102 3.217 -11.125 1 93.69 145 GLY A N 1
ATOM 1150 C CA . GLY A 1 145 ? 12.367 2.838 -9.93 1 93.69 145 GLY A CA 1
ATOM 1151 C C . GLY A 1 145 ? 12.859 1.543 -9.312 1 93.69 145 GLY A C 1
ATOM 1152 O O . GLY A 1 145 ? 12.312 1.077 -8.312 1 93.69 145 GLY A O 1
ATOM 1153 N N . GLU A 1 146 ? 13.922 0.943 -9.844 1 94 146 GLU A N 1
ATOM 1154 C CA . GLU A 1 146 ? 14.43 -0.337 -9.359 1 94 146 GLU A CA 1
ATOM 1155 C C . GLU A 1 146 ? 15.047 -0.197 -7.969 1 94 146 GLU A C 1
ATOM 1157 O O . GLU A 1 146 ? 15.711 0.798 -7.68 1 94 146 GLU A O 1
ATOM 1162 N N . THR A 1 147 ? 14.781 -1.16 -7.137 1 95.38 147 THR A N 1
ATOM 1163 C CA . THR A 1 147 ? 15.617 -1.387 -5.965 1 95.38 147 THR A CA 1
ATOM 1164 C C . THR A 1 147 ? 16.719 -2.4 -6.277 1 95.38 147 THR A C 1
ATOM 1166 O O . THR A 1 147 ? 16.766 -2.951 -7.379 1 95.38 147 THR A O 1
ATOM 1169 N N . ALA A 1 148 ? 17.672 -2.613 -5.32 1 92.94 148 ALA A N 1
ATOM 1170 C CA . ALA A 1 148 ? 18.766 -3.57 -5.527 1 92.94 148 ALA A CA 1
ATOM 1171 C C . ALA A 1 148 ? 18.219 -4.969 -5.801 1 92.94 148 ALA A C 1
ATOM 1173 O O . ALA A 1 148 ? 17.266 -5.414 -5.141 1 92.94 148 ALA A O 1
ATOM 1174 N N . PRO A 1 149 ? 18.75 -5.641 -6.797 1 90.94 149 PRO A N 1
ATOM 1175 C CA . PRO A 1 149 ? 18.312 -7.004 -7.109 1 90.94 149 PRO A CA 1
ATOM 1176 C C . PRO A 1 149 ? 18.859 -8.039 -6.129 1 90.94 149 PRO A C 1
ATOM 1178 O O . PRO A 1 149 ? 19.547 -8.977 -6.531 1 90.94 149 PRO A O 1
ATOM 1181 N N . ASN A 1 150 ? 18.656 -7.848 -4.906 1 91.25 150 ASN A N 1
ATOM 1182 C CA . ASN A 1 150 ? 19.016 -8.727 -3.803 1 91.25 150 ASN A CA 1
ATOM 1183 C C . ASN A 1 150 ? 17.984 -8.688 -2.686 1 91.25 150 ASN A C 1
ATOM 1185 O O . ASN A 1 150 ? 16.938 -8.047 -2.824 1 91.25 150 ASN A O 1
ATOM 1189 N N . PHE A 1 151 ? 18.203 -9.352 -1.607 1 93.69 151 PHE A N 1
ATOM 1190 C CA . PHE A 1 151 ? 17.203 -9.508 -0.562 1 93.69 151 PHE A CA 1
ATOM 1191 C C . PHE A 1 151 ? 17.562 -8.672 0.661 1 93.69 151 PHE A C 1
ATOM 1193 O O . PHE A 1 151 ? 17.062 -8.93 1.761 1 93.69 151 PHE A O 1
ATOM 1200 N N . ASP A 1 152 ? 18.453 -7.641 0.499 1 93.5 152 ASP A N 1
ATOM 1201 C CA . ASP A 1 152 ? 18.984 -6.875 1.625 1 93.5 152 ASP A CA 1
ATOM 1202 C C . ASP A 1 152 ? 17.875 -6.055 2.295 1 93.5 152 ASP A C 1
ATOM 1204 O O . ASP A 1 152 ? 17.969 -5.727 3.479 1 93.5 152 ASP A O 1
ATOM 1208 N N . ASP A 1 153 ? 16.844 -5.805 1.534 1 95.69 153 ASP A N 1
ATOM 1209 C CA . ASP A 1 153 ? 15.781 -4.949 2.059 1 95.69 153 ASP A CA 1
ATOM 1210 C C . ASP A 1 153 ? 14.617 -5.777 2.594 1 95.69 153 ASP A C 1
ATOM 1212 O O . ASP A 1 153 ? 13.562 -5.234 2.938 1 95.69 153 ASP A O 1
ATOM 1216 N N . PHE A 1 154 ? 14.844 -7.102 2.705 1 96.38 154 PHE A N 1
ATOM 1217 C CA . PHE A 1 154 ? 13.812 -7.957 3.277 1 96.38 154 PHE A CA 1
ATOM 1218 C C . PHE A 1 154 ? 13.844 -7.902 4.801 1 96.38 154 PHE A C 1
ATOM 1220 O O . PHE A 1 154 ? 14.922 -7.895 5.402 1 96.38 154 PHE A O 1
ATOM 1227 N N . ARG A 1 155 ? 12.672 -7.824 5.418 1 96.31 155 ARG A N 1
ATOM 1228 C CA . ARG A 1 155 ? 12.453 -8.023 6.848 1 96.31 155 ARG A CA 1
ATOM 1229 C C . ARG A 1 155 ? 11.367 -9.07 7.09 1 96.31 155 ARG A C 1
ATOM 1231 O O . ARG A 1 155 ? 10.336 -9.078 6.406 1 96.31 155 ARG A O 1
ATOM 1238 N N . GLN A 1 156 ? 11.539 -9.883 8.094 1 96.25 156 GLN A N 1
ATOM 1239 C CA . GLN A 1 156 ? 10.609 -10.977 8.391 1 96.25 156 GLN A CA 1
ATOM 1240 C C . GLN A 1 156 ? 9.234 -10.438 8.766 1 96.25 156 GLN A C 1
ATOM 1242 O O . GLN A 1 156 ? 9.125 -9.414 9.438 1 96.25 156 GLN A O 1
ATOM 1247 N N . PHE A 1 157 ? 8.203 -11.148 8.328 1 96.56 157 PHE A N 1
ATOM 1248 C CA . PHE A 1 157 ? 6.816 -10.852 8.688 1 96.56 157 PHE A CA 1
ATOM 1249 C C . PHE A 1 157 ? 5.926 -12.07 8.453 1 96.56 157 PHE A C 1
ATOM 1251 O O . PHE A 1 157 ? 6.266 -12.953 7.66 1 96.56 157 PHE A O 1
ATOM 1258 N N . ALA A 1 158 ? 4.836 -12.242 9.148 1 96.69 158 ALA A N 1
ATOM 1259 C CA . ALA A 1 158 ? 3.787 -13.242 8.961 1 96.69 158 ALA A CA 1
ATOM 1260 C C . ALA A 1 158 ? 4.371 -14.648 8.922 1 96.69 158 ALA A C 1
ATOM 1262 O O . ALA A 1 158 ? 3.908 -15.5 8.156 1 96.69 158 ALA A O 1
ATOM 1263 N N . LYS A 1 159 ? 5.535 -14.875 9.578 1 95.88 159 LYS A N 1
ATOM 1264 C CA . LYS A 1 159 ? 6.281 -16.125 9.688 1 95.88 159 LYS A CA 1
ATOM 1265 C C . LYS A 1 159 ? 7.109 -16.391 8.43 1 95.88 159 LYS A C 1
ATOM 1267 O O . LYS A 1 159 ? 7.719 -17.453 8.289 1 95.88 159 LYS A O 1
ATOM 1272 N N . PHE A 1 160 ? 7.07 -15.414 7.535 1 95.94 160 PHE A N 1
ATOM 1273 C CA . PHE A 1 160 ? 8.047 -15.461 6.453 1 95.94 160 PHE A CA 1
ATOM 1274 C C . PHE A 1 160 ? 9.43 -15.07 6.953 1 95.94 160 PHE A C 1
ATOM 1276 O O . PHE A 1 160 ? 9.633 -13.938 7.406 1 95.94 160 PHE A O 1
ATOM 1283 N N . THR A 1 161 ? 10.359 -15.914 6.828 1 95.19 161 THR A N 1
ATOM 1284 C CA . THR A 1 161 ? 11.703 -15.625 7.32 1 95.19 161 THR A CA 1
ATOM 1285 C C . THR A 1 161 ? 12.688 -15.5 6.164 1 95.19 161 THR A C 1
ATOM 1287 O O . THR A 1 161 ? 13.781 -14.945 6.324 1 95.19 161 THR A O 1
ATOM 1290 N N . ARG A 1 162 ? 12.281 -16.125 5 1 92 162 ARG A N 1
ATOM 1291 C CA . ARG A 1 162 ? 13.125 -16.094 3.811 1 92 162 ARG A CA 1
ATOM 1292 C C . ARG A 1 162 ? 12.281 -16.078 2.539 1 92 162 ARG A C 1
ATOM 1294 O O . ARG A 1 162 ? 11.461 -16.984 2.33 1 92 162 ARG A O 1
ATOM 1301 N N . PRO A 1 163 ? 12.523 -15.07 1.714 1 93.69 163 PRO A N 1
ATOM 1302 C CA . PRO A 1 163 ? 11.82 -15.078 0.431 1 93.69 163 PRO A CA 1
ATOM 1303 C C . PRO A 1 163 ? 12.484 -15.977 -0.606 1 93.69 163 PRO A C 1
ATOM 1305 O O . PRO A 1 163 ? 13.695 -16.219 -0.526 1 93.69 163 PRO A O 1
ATOM 1308 N N . VAL A 1 164 ? 11.695 -16.406 -1.542 1 89.12 164 VAL A N 1
ATOM 1309 C CA . VAL A 1 164 ? 12.234 -17.188 -2.652 1 89.12 164 VAL A CA 1
ATOM 1310 C C . VAL A 1 164 ? 12.523 -16.281 -3.836 1 89.12 164 VAL A C 1
ATOM 1312 O O . VAL A 1 164 ? 13.406 -16.562 -4.652 1 89.12 164 VAL A O 1
ATOM 1315 N N . ALA A 1 165 ? 11.82 -15.188 -3.924 1 90.88 165 ALA A N 1
ATOM 1316 C CA . ALA A 1 165 ? 11.977 -14.234 -5.02 1 90.88 165 ALA A CA 1
ATOM 1317 C C . ALA A 1 165 ? 11.641 -12.82 -4.566 1 90.88 165 ALA A C 1
ATOM 1319 O O . ALA A 1 165 ? 10.961 -12.625 -3.555 1 90.88 165 ALA A O 1
ATOM 1320 N N . LYS A 1 166 ? 12.148 -11.852 -5.266 1 94.44 166 LYS A N 1
ATOM 1321 C CA . LYS A 1 166 ? 11.867 -10.438 -5.07 1 94.44 166 LYS A CA 1
ATOM 1322 C C . LYS A 1 166 ? 11.586 -9.742 -6.402 1 94.44 166 LYS A C 1
ATOM 1324 O O . LYS A 1 166 ? 12.359 -9.883 -7.355 1 94.44 166 LYS A O 1
ATOM 1329 N N . GLN A 1 167 ? 10.5 -9.133 -6.504 1 95.25 167 GLN A N 1
ATOM 1330 C CA . GLN A 1 167 ? 10.305 -8.18 -7.59 1 95.25 167 GLN A CA 1
ATOM 1331 C C . GLN A 1 167 ? 10.984 -6.848 -7.277 1 95.25 167 GLN A C 1
ATOM 1333 O O . GLN A 1 167 ? 10.562 -6.125 -6.375 1 95.25 167 GLN A O 1
ATOM 1338 N N . PHE A 1 168 ? 12.039 -6.512 -8.023 1 94.31 168 PHE A N 1
ATOM 1339 C CA . PHE A 1 168 ? 12.82 -5.316 -7.738 1 94.31 168 PHE A CA 1
ATOM 1340 C C . PHE A 1 168 ? 12.617 -4.266 -8.828 1 94.31 168 PHE A C 1
ATOM 1342 O O . PHE A 1 168 ? 13.102 -3.137 -8.703 1 94.31 168 PHE A O 1
ATOM 1349 N N . GLY A 1 169 ? 11.883 -4.613 -9.898 1 91.81 169 GLY A N 1
ATOM 1350 C CA . GLY A 1 169 ? 11.547 -3.725 -11 1 91.81 169 GLY A CA 1
ATOM 1351 C C . GLY A 1 169 ? 10.141 -3.922 -11.523 1 91.81 169 GLY A C 1
ATOM 1352 O O . GLY A 1 169 ? 9.656 -5.055 -11.625 1 91.81 169 GLY A O 1
ATOM 1353 N N . GLN A 1 170 ? 9.492 -2.836 -11.828 1 90.44 170 GLN A N 1
ATOM 1354 C CA . GLN A 1 170 ? 8.125 -2.879 -12.344 1 90.44 170 GLN A CA 1
ATOM 1355 C C . GLN A 1 170 ? 7.969 -1.985 -13.57 1 90.44 170 GLN A C 1
ATOM 1357 O O . GLN A 1 170 ? 8.562 -0.906 -13.633 1 90.44 170 GLN A O 1
ATOM 1362 N N . VAL A 1 171 ? 7.102 -2.408 -14.477 1 86.06 171 VAL A N 1
ATOM 1363 C CA . VAL A 1 171 ? 6.711 -1.633 -15.648 1 86.06 171 VAL A CA 1
ATOM 1364 C C . VAL A 1 171 ? 7.953 -1.234 -16.438 1 86.06 171 VAL A C 1
ATOM 1366 O O . VAL A 1 171 ? 8.164 -0.053 -16.734 1 86.06 171 VAL A O 1
ATOM 1369 N N . GLU A 1 172 ? 8.734 -2.26 -16.797 1 81.88 172 GLU A N 1
ATOM 1370 C CA . GLU A 1 172 ? 9.945 -2.021 -17.578 1 81.88 172 GLU A CA 1
ATOM 1371 C C . GLU A 1 172 ? 9.812 -2.57 -18.984 1 81.88 172 GLU A C 1
ATOM 1373 O O . GLU A 1 172 ? 9.188 -3.611 -19.203 1 81.88 172 GLU A O 1
ATOM 1378 N N . TYR A 1 173 ? 10.328 -1.859 -19.844 1 72.69 173 TYR A N 1
ATOM 1379 C CA . TYR A 1 173 ? 10.289 -2.258 -21.25 1 72.69 173 TYR A CA 1
ATOM 1380 C C . TYR A 1 173 ? 11.547 -3.021 -21.641 1 72.69 173 TYR A C 1
ATOM 1382 O O . TYR A 1 173 ? 12.648 -2.475 -21.594 1 72.69 173 TYR A O 1
ATOM 1390 N N . LEU A 1 174 ? 11.406 -4.312 -21.891 1 65.44 174 LEU A N 1
ATOM 1391 C CA . LEU A 1 174 ? 12.508 -5.18 -22.297 1 65.44 174 LEU A CA 1
ATOM 1392 C C . LEU A 1 174 ? 12.148 -5.973 -23.547 1 65.44 174 LEU A C 1
ATOM 1394 O O . LEU A 1 174 ? 11.133 -6.672 -23.578 1 65.44 174 LEU A O 1
ATOM 1398 N N . CYS A 1 175 ? 12.961 -5.855 -24.578 1 62.06 175 CYS A N 1
ATOM 1399 C CA . CYS A 1 175 ? 12.812 -6.598 -25.812 1 62.06 175 CYS A CA 1
ATOM 1400 C C . CYS A 1 175 ? 11.414 -6.41 -26.406 1 62.06 175 CYS A C 1
ATOM 1402 O O . CYS A 1 175 ? 10.789 -7.379 -26.828 1 62.06 175 CYS A O 1
ATOM 1404 N N . GLY A 1 176 ? 10.844 -5.195 -26.203 1 63.34 176 GLY A N 1
ATOM 1405 C CA . GLY A 1 176 ? 9.578 -4.844 -26.828 1 63.34 176 GLY A CA 1
ATOM 1406 C C . GLY A 1 176 ? 8.375 -5.195 -25.984 1 63.34 176 GLY A C 1
ATOM 1407 O O . GLY A 1 176 ? 7.23 -5 -26.406 1 63.34 176 GLY A O 1
ATOM 1408 N N . VAL A 1 177 ? 8.711 -5.777 -24.781 1 67.81 177 VAL A N 1
ATOM 1409 C CA . VAL A 1 177 ? 7.594 -6.148 -23.922 1 67.81 177 VAL A CA 1
ATOM 1410 C C . VAL A 1 177 ? 7.746 -5.488 -22.547 1 67.81 177 VAL A C 1
ATOM 1412 O O . VAL A 1 177 ? 8.867 -5.219 -22.109 1 67.81 177 VAL A O 1
ATOM 1415 N N . THR A 1 178 ? 6.648 -5.133 -21.906 1 69.44 178 THR A N 1
ATOM 1416 C CA . THR A 1 178 ? 6.652 -4.645 -20.531 1 69.44 178 THR A CA 1
ATOM 1417 C C . THR A 1 178 ? 6.738 -5.809 -19.547 1 69.44 178 THR A C 1
ATOM 1419 O O . THR A 1 178 ? 5.953 -6.754 -19.625 1 69.44 178 THR A O 1
ATOM 1422 N N . VAL A 1 179 ? 7.848 -5.73 -18.734 1 73.62 179 VAL A N 1
ATOM 1423 C CA . VAL A 1 179 ? 8.047 -6.84 -17.812 1 73.62 179 VAL A CA 1
ATOM 1424 C C . VAL A 1 179 ? 8.32 -6.305 -16.406 1 73.62 179 VAL A C 1
ATOM 1426 O O . VAL A 1 179 ? 8.656 -5.133 -16.234 1 73.62 179 VAL A O 1
ATOM 1429 N N . ASN A 1 180 ? 8.055 -7.078 -15.43 1 79.81 180 ASN A N 1
ATOM 1430 C CA . ASN A 1 180 ? 8.617 -6.938 -14.094 1 79.81 180 ASN A CA 1
ATOM 1431 C C . ASN A 1 180 ? 9.867 -7.793 -13.914 1 79.81 180 ASN A C 1
ATOM 1433 O O . ASN A 1 180 ? 10.008 -8.836 -14.555 1 79.81 180 ASN A O 1
ATOM 1437 N N . ARG A 1 181 ? 10.781 -7.301 -13.188 1 77.88 181 ARG A N 1
ATOM 1438 C CA . ARG A 1 181 ? 12.031 -8.031 -12.977 1 77.88 181 ARG A CA 1
ATOM 1439 C C . ARG A 1 181 ? 12.094 -8.602 -11.562 1 77.88 181 ARG A C 1
ATOM 1441 O O . ARG A 1 181 ? 11.766 -7.914 -10.594 1 77.88 181 ARG A O 1
ATOM 1448 N N . ASP A 1 182 ? 12.453 -9.812 -11.477 1 81.69 182 ASP A N 1
ATOM 1449 C CA . ASP A 1 182 ? 12.562 -10.555 -10.227 1 81.69 182 ASP A CA 1
ATOM 1450 C C . ASP A 1 182 ? 13.961 -11.133 -10.047 1 81.69 182 ASP A C 1
ATOM 1452 O O . ASP A 1 182 ? 14.641 -11.445 -11.023 1 81.69 182 ASP A O 1
ATOM 1456 N N . VAL A 1 183 ? 14.445 -11.195 -8.836 1 77.12 183 VAL A N 1
ATOM 1457 C CA . VAL A 1 183 ? 15.633 -11.938 -8.438 1 77.12 183 VAL A CA 1
ATOM 1458 C C . VAL A 1 183 ? 15.234 -13.094 -7.523 1 77.12 183 VAL A C 1
ATOM 1460 O O . VAL A 1 183 ? 14.273 -12.984 -6.754 1 77.12 183 VAL A O 1
ATOM 1463 N N . TYR A 1 184 ? 15.742 -14.203 -7.652 1 75.69 184 TYR A N 1
ATOM 1464 C CA . TYR A 1 184 ? 15.398 -15.32 -6.777 1 75.69 184 TYR A CA 1
ATOM 1465 C C . TYR A 1 184 ? 16.656 -16 -6.25 1 75.69 184 TYR A C 1
ATOM 1467 O O . TYR A 1 184 ? 17.734 -15.859 -6.824 1 75.69 184 TYR A O 1
ATOM 1475 N N . ALA A 1 185 ? 16.5 -16.516 -4.98 1 60.72 185 ALA A N 1
ATOM 1476 C CA . ALA A 1 185 ? 17.594 -17.203 -4.281 1 60.72 185 ALA A CA 1
ATOM 1477 C C . ALA A 1 185 ? 17.922 -18.531 -4.953 1 60.72 185 ALA A C 1
ATOM 1479 O O . ALA A 1 185 ? 17.016 -19.234 -5.422 1 60.72 185 ALA A O 1
ATOM 1480 N N . VAL A 1 186 ? 19.125 -18.719 -5.359 1 55.06 186 VAL A N 1
ATOM 1481 C CA . VAL A 1 186 ? 19.547 -20 -5.902 1 55.06 186 VAL A CA 1
ATOM 1482 C C . VAL A 1 186 ? 20.203 -20.844 -4.805 1 55.06 186 VAL A C 1
ATOM 1484 O O . VAL A 1 186 ? 21.234 -20.453 -4.258 1 55.06 186 VAL A O 1
ATOM 1487 N N . ASN A 1 187 ? 19.297 -21.109 -3.754 1 45.81 187 ASN A N 1
ATOM 1488 C CA . ASN A 1 187 ? 19.922 -22 -2.791 1 45.81 187 ASN A CA 1
ATOM 1489 C C . ASN A 1 187 ? 20.109 -23.406 -3.361 1 45.81 187 ASN A C 1
ATOM 1491 O O . ASN A 1 187 ? 19.125 -24.078 -3.672 1 45.81 187 ASN A O 1
ATOM 1495 N N . GLY A 1 188 ? 21.344 -23.906 -3.424 1 44.44 188 GLY A N 1
ATOM 1496 C CA . GLY A 1 188 ? 21.891 -25.203 -3.775 1 44.44 188 GLY A CA 1
ATOM 1497 C C . GLY A 1 188 ? 21.422 -25.703 -5.133 1 44.44 188 GLY A C 1
ATOM 1498 O O . GLY A 1 188 ? 20.609 -25.062 -5.793 1 44.44 188 GLY A O 1
ATOM 1499 N N . PRO A 1 189 ? 22.094 -26.688 -5.629 1 40.53 189 PRO A N 1
ATOM 1500 C CA . PRO A 1 189 ? 21.844 -27.312 -6.934 1 40.53 189 PRO A CA 1
ATOM 1501 C C . PRO A 1 189 ? 20.375 -27.609 -7.18 1 40.53 189 PRO A C 1
ATOM 1503 O O . PRO A 1 189 ? 19.922 -27.625 -8.328 1 40.53 189 PRO A O 1
ATOM 1506 N N . SER A 1 190 ? 19.656 -27.859 -6.172 1 39.16 190 SER A N 1
ATOM 1507 C CA . SER A 1 190 ? 18.312 -28.422 -6.297 1 39.16 190 SER A CA 1
ATOM 1508 C C . SER A 1 190 ? 17.281 -27.328 -6.496 1 39.16 190 SER A C 1
ATOM 1510 O O . SER A 1 190 ? 16.125 -27.609 -6.836 1 39.16 190 SER A O 1
ATOM 1512 N N . GLN A 1 191 ? 17.5 -26.078 -6.086 1 46.72 191 GLN A N 1
ATOM 1513 C CA . GLN A 1 191 ? 16.422 -25.094 -6.113 1 46.72 191 GLN A CA 1
ATOM 1514 C C . GLN A 1 191 ? 16.578 -24.156 -7.305 1 46.72 191 GLN A C 1
ATOM 1516 O O . GLN A 1 191 ? 15.953 -23.094 -7.348 1 46.72 191 GLN A O 1
ATOM 1521 N N . SER A 1 192 ? 17.469 -24.328 -8.125 1 45.16 192 SER A N 1
ATOM 1522 C CA . SER A 1 192 ? 17.5 -23.469 -9.312 1 45.16 192 SER A CA 1
ATOM 1523 C C . SER A 1 192 ? 16.219 -23.594 -10.117 1 45.16 192 SER A C 1
ATOM 1525 O O . SER A 1 192 ? 15.688 -24.703 -10.281 1 45.16 192 SER A O 1
ATOM 1527 N N . PRO A 1 193 ? 15.445 -22.547 -10.203 1 49.06 193 PRO A N 1
ATOM 1528 C CA . PRO A 1 193 ? 14.352 -22.766 -11.148 1 49.06 193 PRO A CA 1
ATOM 1529 C C . PRO A 1 193 ? 14.742 -23.688 -12.305 1 49.06 193 PRO A C 1
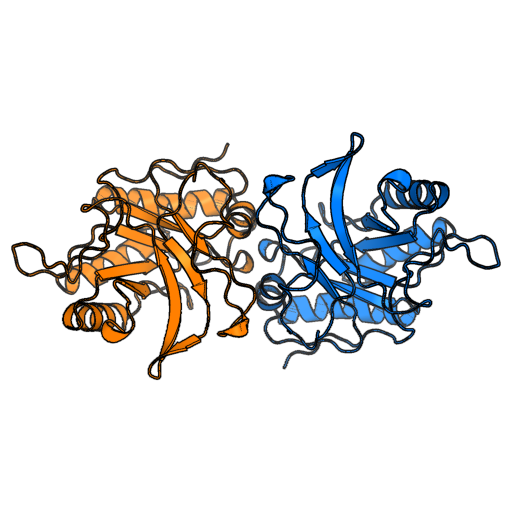ATOM 1531 O O . PRO A 1 193 ? 15.789 -23.484 -12.922 1 49.06 193 PRO A O 1
ATOM 1534 N N . ILE A 1 194 ? 14.531 -25 -12.055 1 48.5 194 ILE A N 1
ATOM 1535 C CA . ILE A 1 194 ? 14.82 -25.922 -13.156 1 48.5 194 ILE A CA 1
ATOM 1536 C C . ILE A 1 194 ? 14.336 -25.297 -14.469 1 48.5 194 ILE A C 1
ATOM 1538 O O . ILE A 1 194 ? 13.227 -24.766 -14.547 1 48.5 194 ILE A O 1
ATOM 1542 N N . SER A 1 195 ? 15.227 -24.859 -15.344 1 49.66 195 SER A N 1
ATOM 1543 C CA . SER A 1 195 ? 15 -24.703 -16.781 1 49.66 195 SER A CA 1
ATOM 1544 C C . SER A 1 195 ? 13.953 -25.688 -17.281 1 49.66 195 SER A C 1
ATOM 1546 O O . SER A 1 195 ? 13.961 -26.859 -16.906 1 49.66 195 SER A O 1
ATOM 1548 N N . SER A 1 196 ? 13.086 -25.109 -18.172 1 51.47 196 SER A N 1
ATOM 1549 C CA . SER A 1 196 ? 12.055 -25.75 -19 1 51.47 196 SER A CA 1
ATOM 1550 C C . SER A 1 196 ? 11.797 -27.172 -18.531 1 51.47 196 SER A C 1
ATOM 1552 O O . SER A 1 196 ? 12.594 -28.078 -18.812 1 51.47 196 SER A O 1
ATOM 1554 N N . ALA A 1 197 ? 11.125 -27.297 -17.312 1 59.12 197 ALA A N 1
ATOM 1555 C CA . ALA A 1 197 ? 10.945 -28.656 -16.797 1 59.12 197 ALA A CA 1
ATOM 1556 C C . ALA A 1 197 ? 9.75 -29.328 -17.469 1 59.12 197 ALA A C 1
ATOM 1558 O O . ALA A 1 197 ? 8.68 -28.734 -17.594 1 59.12 197 ALA A O 1
ATOM 1559 N N . VAL A 1 198 ? 9.914 -30.25 -18.391 1 63.62 198 VAL A N 1
ATOM 1560 C CA . VAL A 1 198 ? 8.883 -31.188 -18.844 1 63.62 198 VAL A CA 1
ATOM 1561 C C . VAL A 1 198 ? 8.914 -32.438 -18 1 63.62 198 VAL A C 1
ATOM 1563 O O . VAL A 1 198 ? 9.992 -32.906 -17.609 1 63.62 198 VAL A O 1
ATOM 1566 N N . ASP A 1 199 ? 7.777 -32.844 -17.609 1 65.31 199 ASP A N 1
ATOM 1567 C CA . ASP A 1 199 ? 7.715 -34.062 -16.812 1 65.31 199 ASP A CA 1
ATOM 1568 C C . ASP A 1 199 ? 8.031 -35.281 -17.672 1 65.31 199 ASP A C 1
ATOM 1570 O O . ASP A 1 199 ? 8.242 -35.156 -18.891 1 65.31 199 ASP A O 1
ATOM 1574 N N . PRO A 1 200 ? 8.273 -36.406 -17.078 1 63.09 200 PRO A N 1
ATOM 1575 C CA . PRO A 1 200 ? 8.617 -37.625 -17.844 1 63.09 200 PRO A CA 1
ATOM 1576 C C . PRO A 1 200 ? 7.637 -37.906 -18.969 1 63.09 200 PRO A C 1
ATOM 1578 O O . PRO A 1 200 ? 7.992 -38.562 -19.953 1 63.09 200 PRO A O 1
ATOM 1581 N N . LYS A 1 201 ? 6.465 -37.5 -19.016 1 73.44 201 LYS A N 1
ATOM 1582 C CA . LYS A 1 201 ? 5.445 -37.75 -20.031 1 73.44 201 LYS A CA 1
ATOM 1583 C C . LYS A 1 201 ? 5.406 -36.594 -21.062 1 73.44 201 LYS A C 1
ATOM 1585 O O . LYS A 1 201 ? 4.535 -36.594 -21.922 1 73.44 201 LYS A O 1
ATOM 1590 N N . GLY A 1 202 ? 6.242 -35.562 -20.844 1 75.94 202 GLY A N 1
ATOM 1591 C CA . GLY A 1 202 ? 6.367 -34.5 -21.828 1 75.94 202 GLY A CA 1
ATOM 1592 C C . GLY A 1 202 ? 5.523 -33.281 -21.5 1 75.94 202 GLY A C 1
ATOM 1593 O O . GLY A 1 202 ? 5.469 -32.312 -22.266 1 75.94 202 GLY A O 1
ATOM 1594 N N . LYS A 1 203 ? 4.961 -33.281 -20.328 1 85.38 203 LYS A N 1
ATOM 1595 C CA . LYS A 1 203 ? 4.125 -32.156 -19.938 1 85.38 203 LYS A CA 1
ATOM 1596 C C . LYS A 1 203 ? 4.973 -31.016 -19.375 1 85.38 203 LYS A C 1
ATOM 1598 O O . LYS A 1 203 ? 5.926 -31.25 -18.641 1 85.38 203 LYS A O 1
ATOM 1603 N N . ILE A 1 204 ? 4.582 -29.828 -19.781 1 88.56 204 ILE A N 1
ATOM 1604 C CA . ILE A 1 204 ? 5.23 -28.656 -19.188 1 88.56 204 ILE A CA 1
ATOM 1605 C C . ILE A 1 204 ? 4.895 -28.562 -17.703 1 88.56 204 ILE A C 1
ATOM 1607 O O . ILE A 1 204 ? 3.732 -28.703 -17.312 1 88.56 204 ILE A O 1
ATOM 1611 N N . VAL A 1 205 ? 5.871 -28.344 -16.844 1 88.31 205 VAL A N 1
ATOM 1612 C CA . VAL A 1 205 ? 5.691 -28.25 -15.398 1 88.31 205 VAL A CA 1
ATOM 1613 C C . VAL A 1 205 ? 5.699 -26.797 -14.977 1 88.31 205 VAL A C 1
ATOM 1615 O O . VAL A 1 205 ? 6.621 -26.047 -15.305 1 88.31 205 VAL A O 1
ATOM 1618 N N . ILE A 1 206 ? 4.637 -26.453 -14.281 1 90.62 206 ILE A N 1
ATOM 1619 C CA . ILE A 1 206 ? 4.496 -25.125 -13.695 1 90.62 206 ILE A CA 1
ATOM 1620 C C . ILE A 1 206 ? 4.859 -25.172 -12.211 1 90.62 206 ILE A C 1
ATOM 1622 O O . ILE A 1 206 ? 4.395 -26.047 -11.484 1 90.62 206 ILE A O 1
ATOM 1626 N N . GLY A 1 207 ? 5.625 -24.156 -11.758 1 88.69 207 GLY A N 1
ATOM 1627 C CA . GLY A 1 207 ? 5.949 -24.094 -10.344 1 88.69 207 GLY A CA 1
ATOM 1628 C C . GLY A 1 207 ? 7.148 -24.953 -9.969 1 88.69 207 GLY A C 1
ATOM 1629 O O . GLY A 1 207 ? 6.992 -26.062 -9.469 1 88.69 207 GLY A O 1
ATOM 1630 N N . SER A 1 208 ? 8.359 -24.375 -10.125 1 74.62 208 SER A N 1
ATOM 1631 C CA . SER A 1 208 ? 9.578 -25.156 -9.898 1 74.62 208 SER A CA 1
ATOM 1632 C C . SER A 1 208 ? 10.234 -24.781 -8.57 1 74.62 208 SER A C 1
ATOM 1634 O O . SER A 1 208 ? 11.195 -25.422 -8.148 1 74.62 208 SER A O 1
ATOM 1636 N N . PHE A 1 209 ? 9.562 -23.703 -7.973 1 74.12 209 PHE A N 1
ATOM 1637 C CA . PHE A 1 209 ? 10.156 -23.297 -6.707 1 74.12 209 PHE A CA 1
ATOM 1638 C C . PHE A 1 209 ? 9.68 -24.188 -5.566 1 74.12 209 PHE A C 1
ATOM 1640 O O . PHE A 1 209 ? 8.57 -24.719 -5.613 1 74.12 209 PHE A O 1
ATOM 1647 N N . GLY A 1 210 ? 10.539 -24.234 -4.457 1 61.81 210 GLY A N 1
ATOM 1648 C CA . GLY A 1 210 ? 10.133 -24.609 -3.113 1 61.81 210 GLY A CA 1
ATOM 1649 C C . GLY A 1 210 ? 10.125 -26.109 -2.896 1 61.81 210 GLY A C 1
ATOM 1650 O O . GLY A 1 210 ? 10.336 -26.891 -3.838 1 61.81 210 GLY A O 1
ATOM 1651 N N . ASP A 1 211 ? 10.086 -26.375 -1.562 1 59 211 ASP A N 1
ATOM 1652 C CA . ASP A 1 211 ? 10.07 -27.734 -1.034 1 59 211 ASP A CA 1
ATOM 1653 C C . ASP A 1 211 ? 8.672 -28.328 -1.108 1 59 211 ASP A C 1
ATOM 1655 O O . ASP A 1 211 ? 7.699 -27.625 -1.396 1 59 211 ASP A O 1
ATOM 1659 N N . LYS A 1 212 ? 8.555 -29.547 -0.883 1 69.5 212 LYS A N 1
ATOM 1660 C CA . LYS A 1 212 ? 7.48 -30.484 -1.218 1 69.5 212 LYS A CA 1
ATOM 1661 C C . LYS A 1 212 ? 6.371 -30.438 -0.173 1 69.5 212 LYS A C 1
ATOM 1663 O O . LYS A 1 212 ? 5.426 -31.219 -0.231 1 69.5 212 LYS A O 1
ATOM 1668 N N . LYS A 1 213 ? 6.32 -29.328 0.824 1 82.31 213 LYS A N 1
ATOM 1669 C CA . LYS A 1 213 ? 5.215 -29.391 1.779 1 82.31 213 LYS A CA 1
ATOM 1670 C C . LYS A 1 213 ? 4.039 -28.547 1.315 1 82.31 213 LYS A C 1
ATOM 1672 O O . LYS A 1 213 ? 4.23 -27.469 0.744 1 82.31 213 LYS A O 1
ATOM 1677 N N . LEU A 1 214 ? 2.824 -29.047 1.63 1 90.75 214 LEU A N 1
ATOM 1678 C CA . LEU A 1 214 ? 1.605 -28.312 1.331 1 90.75 214 LEU A CA 1
ATOM 1679 C C . LEU A 1 214 ? 1.487 -27.078 2.225 1 90.75 214 LEU A C 1
ATOM 1681 O O . LEU A 1 214 ? 1.915 -27.094 3.381 1 90.75 214 LEU A O 1
ATOM 1685 N N . THR A 1 215 ? 0.879 -26.062 1.729 1 93.12 215 THR A N 1
ATOM 1686 C CA . THR A 1 215 ? 0.771 -24.75 2.371 1 93.12 215 THR A CA 1
ATOM 1687 C C . THR A 1 215 ? -0.22 -24.797 3.531 1 93.12 215 THR A C 1
ATOM 1689 O O . THR A 1 215 ? -1.294 -25.391 3.412 1 93.12 215 THR A O 1
ATOM 1692 N N . GLY A 1 216 ? 0.179 -24.281 4.676 1 95.62 216 GLY A N 1
ATOM 1693 C CA . GLY A 1 216 ? -0.76 -24.125 5.773 1 95.62 216 GLY A CA 1
ATOM 1694 C C . GLY A 1 216 ? -1.822 -23.078 5.508 1 95.62 216 GLY A C 1
ATOM 1695 O O . GLY A 1 216 ? -1.672 -22.25 4.605 1 95.62 216 GLY A O 1
ATOM 1696 N N . LEU A 1 217 ? -2.918 -23.156 6.25 1 96.88 217 LEU A N 1
ATOM 1697 C CA . LEU A 1 217 ? -3.943 -22.125 6.168 1 96.88 217 LEU A CA 1
ATOM 1698 C C . LEU A 1 217 ? -3.463 -20.828 6.816 1 96.88 217 LEU A C 1
ATOM 1700 O O . LEU A 1 217 ? -2.58 -20.844 7.676 1 96.88 217 LEU A O 1
ATOM 1704 N N . VAL A 1 218 ? -3.969 -19.734 6.277 1 98.12 218 VAL A N 1
ATOM 1705 C CA . VAL A 1 218 ? -3.76 -18.453 6.938 1 98.12 218 VAL A CA 1
ATOM 1706 C C . VAL A 1 218 ? -4.531 -18.406 8.258 1 98.12 218 VAL A C 1
ATOM 1708 O O . VAL A 1 218 ? -5.734 -18.672 8.281 1 98.12 218 VAL A O 1
ATOM 1711 N N . LYS A 1 219 ? -3.791 -18.062 9.383 1 95.88 219 LYS A N 1
ATOM 1712 C CA . LYS A 1 219 ? -4.379 -18.109 10.719 1 95.88 219 LYS A CA 1
ATOM 1713 C C . LYS A 1 219 ? -4.359 -16.734 11.375 1 95.88 219 LYS A C 1
ATOM 1715 O O . LYS A 1 219 ? -3.322 -16.078 11.406 1 95.88 219 LYS A O 1
ATOM 1720 N N . SER A 1 220 ? -5.57 -16.328 11.781 1 89.75 220 SER A N 1
ATOM 1721 C CA . SER A 1 220 ? -5.645 -15.102 12.555 1 89.75 220 SER A CA 1
AT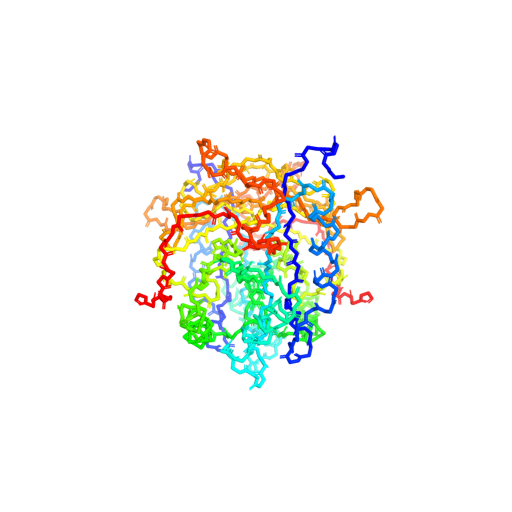OM 1722 C C . SER A 1 220 ? -5.059 -15.289 13.953 1 89.75 220 SER A C 1
ATOM 1724 O O . SER A 1 220 ? -5.195 -16.359 14.547 1 89.75 220 SER A O 1
ATOM 1726 N N . LEU A 1 221 ? -4.168 -14.414 14.336 1 75.75 221 LEU A N 1
ATOM 1727 C CA . LEU A 1 221 ? -3.67 -14.508 15.703 1 75.75 221 LEU A CA 1
ATOM 1728 C C . LEU A 1 221 ? -4.676 -13.93 16.703 1 75.75 221 LEU A C 1
ATOM 1730 O O . LEU A 1 221 ? -5.406 -12.992 16.359 1 75.75 221 LEU A O 1
ATOM 1734 N N . MET B 1 1 ? 14.062 14.633 22.656 1 55.69 1 MET B N 1
ATOM 1735 C CA . MET B 1 1 ? 13.93 14.68 21.203 1 55.69 1 MET B CA 1
ATOM 1736 C C . MET B 1 1 ? 14.898 15.695 20.609 1 55.69 1 MET B C 1
ATOM 1738 O O . MET B 1 1 ? 15.688 15.359 19.719 1 55.69 1 MET B O 1
ATOM 1742 N N . LYS B 1 2 ? 15 16.969 21.156 1 54.5 2 LYS B N 1
ATOM 1743 C CA . LYS B 1 2 ? 15.914 17.969 20.625 1 54.5 2 LYS B CA 1
ATOM 1744 C C . LYS B 1 2 ? 17.359 17.547 20.781 1 54.5 2 LYS B C 1
ATOM 1746 O O . LYS B 1 2 ? 18.172 17.719 19.875 1 54.5 2 LYS B O 1
ATOM 1751 N N . SER B 1 3 ? 17.578 17 21.938 1 61.16 3 SER B N 1
ATOM 1752 C CA . SER B 1 3 ? 18.953 16.594 22.203 1 61.16 3 SER B CA 1
ATOM 1753 C C . SER B 1 3 ? 19.391 15.461 21.281 1 61.16 3 SER B C 1
ATOM 1755 O O . SER B 1 3 ? 20.594 15.25 21.062 1 61.16 3 SER B O 1
ATOM 1757 N N . TYR B 1 4 ? 18.359 14.883 20.656 1 61.16 4 TYR B N 1
ATOM 1758 C CA . TYR B 1 4 ? 18.688 13.773 19.766 1 61.16 4 TYR B CA 1
ATOM 1759 C C . TYR B 1 4 ? 18.719 14.234 18.312 1 61.16 4 TYR B C 1
ATOM 1761 O O . TYR B 1 4 ? 18.828 13.414 17.406 1 61.16 4 TYR B O 1
ATOM 1769 N N . GLY B 1 5 ? 18.578 15.586 18.094 1 67.88 5 GLY B N 1
ATOM 1770 C CA . GLY B 1 5 ? 18.75 16.125 16.75 1 67.88 5 GLY B CA 1
ATOM 1771 C C . GLY B 1 5 ? 17.453 16.328 16.016 1 67.88 5 GLY B C 1
ATOM 1772 O O . GLY B 1 5 ? 17.453 16.703 14.836 1 67.88 5 GLY B O 1
ATOM 1773 N N . TYR B 1 6 ? 16.375 16.125 16.766 1 70.81 6 TYR B N 1
ATOM 1774 C CA . TYR B 1 6 ? 15.094 16.375 16.125 1 70.81 6 TYR B CA 1
ATOM 1775 C C . TYR B 1 6 ? 14.766 17.859 16.109 1 70.81 6 TYR B C 1
ATOM 1777 O O . TYR B 1 6 ? 15.039 18.562 17.078 1 70.81 6 TYR B O 1
ATOM 1785 N N . ARG B 1 7 ? 14.172 18.344 14.984 1 76.06 7 ARG B N 1
ATOM 1786 C CA . ARG B 1 7 ? 13.867 19.766 14.844 1 76.06 7 ARG B CA 1
ATOM 1787 C C . ARG B 1 7 ? 12.375 20 14.68 1 76.06 7 ARG B C 1
ATOM 1789 O O . ARG B 1 7 ? 11.883 21.109 14.883 1 76.06 7 ARG B O 1
ATOM 1796 N N . ALA B 1 8 ? 11.68 18.938 14.367 1 80.19 8 ALA B N 1
ATOM 1797 C CA . ALA B 1 8 ? 10.234 19.062 14.188 1 80.19 8 ALA B CA 1
ATOM 1798 C C . ALA B 1 8 ? 9.531 17.734 14.477 1 80.19 8 ALA B C 1
ATOM 1800 O O . ALA B 1 8 ? 10.148 16.672 14.438 1 80.19 8 ALA B O 1
ATOM 1801 N N . VAL B 1 9 ? 8.289 17.859 14.883 1 84.69 9 VAL B N 1
ATOM 1802 C CA . VAL B 1 9 ? 7.461 16.688 15.109 1 84.69 9 VAL B CA 1
ATOM 1803 C C . VAL B 1 9 ? 6.191 16.781 14.266 1 84.69 9 VAL B C 1
ATOM 1805 O O . VAL B 1 9 ? 5.676 17.875 14.031 1 84.69 9 VAL B O 1
ATOM 1808 N N . PHE B 1 10 ? 5.773 15.688 13.789 1 89.25 10 PHE B N 1
ATOM 1809 C CA . PHE B 1 10 ? 4.488 15.562 13.117 1 89.25 10 PHE B CA 1
ATOM 1810 C C . PHE B 1 10 ? 3.455 14.93 14.039 1 89.25 10 PHE B C 1
ATOM 1812 O O . PHE B 1 10 ? 3.613 13.781 14.461 1 89.25 10 PHE B O 1
ATOM 1819 N N . ILE B 1 11 ? 2.404 15.633 14.289 1 91.12 11 ILE B N 1
ATOM 1820 C CA . ILE B 1 11 ? 1.431 15.258 15.305 1 91.12 11 ILE B CA 1
ATOM 1821 C C . ILE B 1 11 ? 0.073 15.008 14.656 1 91.12 11 ILE B C 1
ATOM 1823 O O . ILE B 1 11 ? -0.371 15.789 13.812 1 91.12 11 ILE B O 1
ATOM 1827 N N . ARG B 1 12 ? -0.576 13.906 15.094 1 95.5 12 ARG B N 1
ATOM 1828 C CA . ARG B 1 12 ? -1.903 13.633 14.547 1 95.5 12 ARG B CA 1
ATOM 1829 C C . ARG B 1 12 ? -2.938 14.594 15.125 1 95.5 12 ARG B C 1
ATOM 1831 O O . ARG B 1 12 ? -3.051 14.734 16.344 1 95.5 12 ARG B O 1
ATOM 1838 N N . GLY B 1 13 ? -3.648 15.234 14.242 1 98 13 GLY B N 1
ATOM 1839 C CA . GLY B 1 13 ? -4.695 16.141 14.68 1 98 13 GLY B CA 1
ATOM 1840 C C . GLY B 1 13 ? -6.094 15.594 14.453 1 98 13 GLY B C 1
ATOM 1841 O O . GLY B 1 13 ? -7.051 16.047 15.086 1 98 13 GLY B O 1
ATOM 1842 N N . TYR B 1 14 ? -6.207 14.68 13.5 1 98.62 14 TYR B N 1
ATOM 1843 C CA . TYR B 1 14 ? -7.496 14.062 13.188 1 98.62 14 TYR B CA 1
ATOM 1844 C C . TYR B 1 14 ? -7.371 12.547 13.102 1 98.62 14 TYR B C 1
ATOM 1846 O O . TYR B 1 14 ? -6.477 12.031 12.43 1 98.62 14 TYR B O 1
ATOM 1854 N N . ASN B 1 15 ? -8.203 11.844 13.797 1 97.88 15 ASN B N 1
ATOM 1855 C CA . ASN B 1 15 ? -8.203 10.391 13.93 1 97.88 15 ASN B CA 1
ATOM 1856 C C . ASN B 1 15 ? -9.352 9.758 13.148 1 97.88 15 ASN B C 1
ATOM 1858 O O . ASN B 1 15 ? -10.516 10.117 13.328 1 97.88 15 ASN B O 1
ATOM 1862 N N . PRO B 1 16 ? -9.031 8.797 12.281 1 97.94 16 PRO B N 1
ATOM 1863 C CA . PRO B 1 16 ? -10.047 8.234 11.391 1 97.94 16 PRO B CA 1
ATOM 1864 C C . PRO B 1 16 ? -10.961 7.23 12.102 1 97.94 16 PRO B C 1
ATOM 1866 O O . PRO B 1 16 ? -11.938 6.762 11.516 1 97.94 16 PRO B O 1
ATOM 1869 N N . SER B 1 17 ? -10.68 6.828 13.359 1 96.12 17 SER B N 1
ATOM 1870 C CA . SER B 1 17 ? -11.484 5.832 14.062 1 96.12 17 SER B CA 1
ATOM 1871 C C . SER B 1 17 ? -12.961 6.207 14.047 1 96.12 17 SER B C 1
ATOM 1873 O O . SER B 1 17 ? -13.312 7.379 14.227 1 96.12 17 SER B O 1
ATOM 1875 N N . GLY B 1 18 ? -13.836 5.156 13.867 1 96.25 18 GLY B N 1
ATOM 1876 C CA . GLY B 1 18 ? -15.25 5.445 13.727 1 96.25 18 GLY B CA 1
ATOM 1877 C C . GLY B 1 18 ? -15.57 6.316 12.531 1 96.25 18 GLY B C 1
ATOM 1878 O O . GLY B 1 18 ? -15.18 6 11.406 1 96.25 18 GLY B O 1
ATOM 18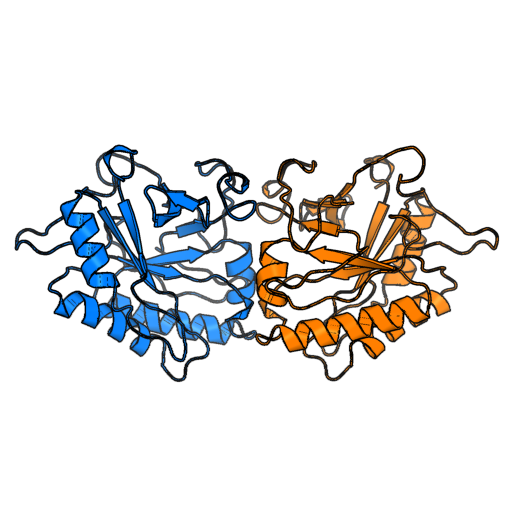79 N N . MET B 1 19 ? -16.203 7.473 12.734 1 97.38 19 MET B N 1
ATOM 1880 C CA . MET B 1 19 ? -16.547 8.406 11.664 1 97.38 19 MET B CA 1
ATOM 1881 C C . MET B 1 19 ? -15.523 9.531 11.578 1 97.38 19 MET B C 1
ATOM 1883 O O . MET B 1 19 ? -15.711 10.492 10.828 1 97.38 19 MET B O 1
ATOM 1887 N N . GLY B 1 20 ? -14.391 9.398 12.328 1 98.19 20 GLY B N 1
ATOM 1888 C CA . GLY B 1 20 ? -13.375 10.438 12.383 1 98.19 20 GLY B CA 1
ATOM 1889 C C . GLY B 1 20 ? -13.656 11.5 13.43 1 98.19 20 GLY B C 1
ATOM 1890 O O . GLY B 1 20 ? -14.812 11.789 13.727 1 98.19 20 GLY B O 1
ATOM 1891 N N . SER B 1 21 ? -12.602 11.977 14.039 1 98.31 21 SER B N 1
ATOM 1892 C CA . SER B 1 21 ? -12.758 13.039 15.023 1 98.31 21 SER B CA 1
ATOM 1893 C C . SER B 1 21 ? -11.445 13.766 15.273 1 98.31 21 SER B C 1
ATOM 1895 O O . SER B 1 21 ? -10.375 13.25 14.961 1 98.31 21 SER B O 1
ATOM 1897 N N . PHE B 1 22 ? -11.539 14.953 15.781 1 98.5 22 PHE B N 1
ATOM 1898 C CA . PHE B 1 22 ? -10.375 15.672 16.266 1 98.5 22 PHE B CA 1
ATOM 1899 C C . PHE B 1 22 ? -9.633 14.859 17.328 1 98.5 22 PHE B C 1
ATOM 1901 O O . PHE B 1 22 ? -10.266 14.266 18.203 1 98.5 22 PHE B O 1
ATOM 1908 N N . ASP B 1 23 ? -8.352 14.68 17.172 1 97.88 23 ASP B N 1
ATOM 1909 C CA . ASP B 1 23 ? -7.539 13.984 18.156 1 97.88 23 ASP B CA 1
ATOM 1910 C C . ASP B 1 23 ? -7.34 14.844 19.406 1 97.88 23 ASP B C 1
ATOM 1912 O O . ASP B 1 23 ? -6.602 15.828 19.375 1 97.88 23 ASP B O 1
ATOM 1916 N N . LEU B 1 24 ? -7.82 14.445 20.516 1 93.38 24 LEU B N 1
ATOM 1917 C CA . LEU B 1 24 ? -7.859 15.25 21.734 1 93.38 24 LEU B CA 1
ATOM 1918 C C . LEU B 1 24 ? -6.457 15.445 22.297 1 93.38 24 LEU B C 1
ATOM 1920 O O . LEU B 1 24 ? -6.227 16.359 23.094 1 93.38 24 LEU B O 1
ATOM 1924 N N . ASN B 1 25 ? -5.488 14.586 21.922 1 94.5 25 ASN B N 1
ATOM 1925 C CA . ASN B 1 25 ? -4.121 14.719 22.422 1 94.5 25 ASN B CA 1
ATOM 1926 C C . ASN B 1 25 ? -3.332 15.742 21.609 1 94.5 25 ASN B C 1
ATOM 1928 O O . ASN B 1 25 ? -2.217 16.109 21.969 1 94.5 25 ASN B O 1
ATOM 1932 N N . CYS B 1 26 ? -3.914 16.172 20.484 1 95.56 26 CYS B N 1
ATOM 1933 C CA . CYS B 1 26 ? -3.18 17 19.531 1 95.56 26 CYS B CA 1
ATOM 1934 C C . CYS B 1 26 ? -2.688 18.281 20.188 1 95.56 26 CYS B C 1
ATOM 1936 O O . CYS B 1 26 ? -1.498 18.594 20.141 1 95.56 26 CYS B O 1
ATOM 1938 N N . VAL B 1 27 ? -3.549 18.969 20.891 1 95.44 27 VAL B N 1
ATOM 1939 C CA . VAL B 1 27 ? -3.242 20.281 21.453 1 95.44 27 VAL B CA 1
ATOM 1940 C C . VAL B 1 27 ? -2.123 20.141 22.484 1 95.44 27 VAL B C 1
ATOM 1942 O O . VAL B 1 27 ? -1.134 20.875 22.438 1 95.44 27 VAL B O 1
ATOM 1945 N N . ASN B 1 28 ? -2.23 19.203 23.344 1 93.81 28 ASN B N 1
ATOM 1946 C CA . ASN B 1 28 ? -1.209 19 24.359 1 93.81 28 ASN B CA 1
ATOM 1947 C C . ASN B 1 28 ? 0.124 18.578 23.75 1 93.81 28 ASN B C 1
ATOM 1949 O O . ASN B 1 28 ? 1.185 19.016 24.203 1 93.81 28 ASN B O 1
ATOM 1953 N N . ASN B 1 29 ? 0.05 17.75 22.781 1 91.25 29 ASN B N 1
ATOM 1954 C CA . ASN B 1 29 ? 1.277 17.328 22.125 1 91.25 29 ASN B CA 1
ATOM 1955 C C . ASN B 1 29 ? 1.973 18.484 21.422 1 91.25 29 ASN B C 1
ATOM 1957 O O . ASN B 1 29 ? 3.199 18.609 21.469 1 91.25 29 ASN B O 1
ATOM 1961 N N . VAL B 1 30 ? 1.188 19.359 20.828 1 90.44 30 VAL B N 1
ATOM 1962 C CA . VAL B 1 30 ? 1.735 20.547 20.156 1 90.44 30 VAL B CA 1
ATOM 1963 C C . VAL B 1 30 ? 2.387 21.453 21.188 1 90.44 30 VAL B C 1
ATOM 1965 O O . VAL B 1 30 ? 3.514 21.922 20.984 1 90.44 30 VAL B O 1
ATOM 1968 N N . ARG B 1 31 ? 1.765 21.703 22.281 1 91 31 ARG B N 1
ATOM 1969 C CA . ARG B 1 31 ? 2.303 22.562 23.344 1 91 31 ARG B CA 1
ATOM 1970 C C . ARG B 1 31 ? 3.598 21.984 23.906 1 91 31 ARG B C 1
ATOM 1972 O O . ARG B 1 31 ? 4.574 22.703 24.109 1 91 31 ARG B O 1
ATOM 1979 N N . ASN B 1 32 ? 3.551 20.641 24.109 1 86.62 32 ASN B N 1
ATOM 1980 C CA . ASN B 1 32 ? 4.742 19.984 24.625 1 86.62 32 ASN B CA 1
ATOM 1981 C C . ASN B 1 32 ? 5.918 20.094 23.672 1 86.62 32 ASN B C 1
ATOM 1983 O O . ASN B 1 32 ? 7.047 20.359 24.094 1 86.62 32 ASN B O 1
ATOM 1987 N N . ALA B 1 33 ? 5.629 19.938 22.406 1 84.62 33 ALA B N 1
ATOM 1988 C CA . ALA B 1 33 ? 6.676 20.047 21.406 1 84.62 33 ALA B CA 1
ATOM 1989 C C . ALA B 1 33 ? 7.227 21.469 21.344 1 84.62 33 ALA B C 1
ATOM 1991 O O . ALA B 1 33 ? 8.438 21.672 21.281 1 84.62 33 ALA B O 1
ATOM 1992 N N . ASN B 1 34 ? 6.348 22.422 21.391 1 84.31 34 ASN B N 1
ATOM 1993 C CA . ASN B 1 34 ? 6.758 23.828 21.359 1 84.31 34 ASN B CA 1
ATOM 1994 C C . ASN B 1 34 ? 7.609 24.188 22.578 1 84.31 34 ASN B C 1
ATOM 1996 O O . ASN B 1 34 ? 8.617 24.875 22.453 1 84.31 34 ASN B O 1
ATOM 2000 N N . GLN B 1 35 ? 7.246 23.703 23.688 1 84.5 35 GLN B N 1
ATOM 2001 C CA . GLN B 1 35 ? 8 23.953 24.922 1 84.5 35 GLN B CA 1
ATOM 2002 C C . GLN B 1 35 ? 9.391 23.328 24.844 1 84.5 35 GLN B C 1
ATOM 2004 O O . GLN B 1 35 ? 10.352 23.875 25.406 1 84.5 35 GLN B O 1
ATOM 2009 N N . ALA B 1 36 ? 9.453 22.281 24.109 1 79.44 36 ALA B N 1
ATOM 2010 C CA . ALA B 1 36 ? 10.734 21.609 23.938 1 79.44 36 ALA B CA 1
ATOM 2011 C C . ALA B 1 36 ? 11.57 22.25 22.844 1 79.44 36 ALA B C 1
ATOM 2013 O O . ALA B 1 36 ? 12.664 21.797 22.531 1 79.44 36 ALA B O 1
ATOM 2014 N N . GLY B 1 37 ? 10.984 23.297 22.172 1 78.5 37 GLY B N 1
ATOM 2015 C CA . GLY B 1 37 ? 11.727 24.031 21.156 1 78.5 37 GLY B CA 1
ATOM 2016 C C . GLY B 1 37 ? 11.664 23.375 19.781 1 78.5 37 GLY B C 1
ATOM 2017 O O . GLY B 1 37 ? 12.523 23.609 18.938 1 78.5 37 GLY B O 1
ATOM 2018 N N . LEU B 1 38 ? 10.656 22.547 19.609 1 78.38 38 LEU B N 1
ATOM 2019 C CA . LEU B 1 38 ? 10.516 21.828 18.328 1 78.38 38 LEU B CA 1
ATOM 2020 C C . LEU B 1 38 ? 9.492 22.531 17.438 1 78.38 38 LEU B C 1
ATOM 2022 O O . LEU B 1 38 ? 8.5 23.062 17.938 1 78.38 38 LEU B O 1
ATOM 2026 N N . GLY B 1 39 ? 9.781 22.578 16.094 1 82.06 39 GLY B N 1
ATOM 2027 C CA . GLY B 1 39 ? 8.711 22.891 15.156 1 82.06 39 GLY B CA 1
ATOM 2028 C C . GLY B 1 39 ? 7.605 21.859 15.141 1 82.06 39 GLY B C 1
ATOM 2029 O O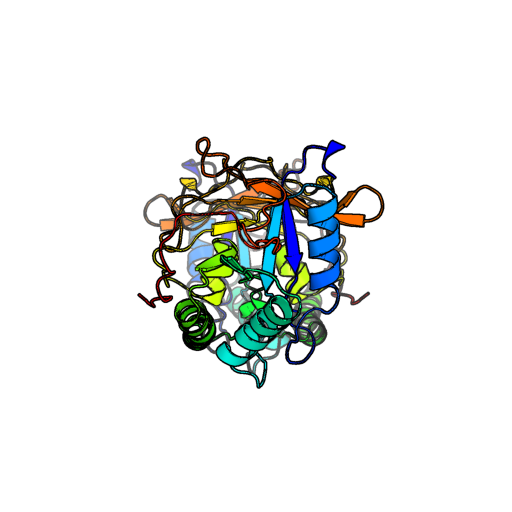 . GLY B 1 39 ? 7.84 20.688 15.461 1 82.06 39 GLY B O 1
ATOM 2030 N N . THR B 1 40 ? 6.418 22.359 14.836 1 86.06 40 THR B N 1
ATOM 2031 C CA . THR B 1 40 ? 5.285 21.453 14.906 1 86.06 40 THR B CA 1
ATOM 2032 C C . THR B 1 40 ? 4.547 21.406 13.57 1 86.06 40 THR B C 1
ATOM 2034 O O . THR B 1 40 ? 4.207 22.438 13 1 86.06 40 THR B O 1
ATOM 2037 N N . GLU B 1 41 ? 4.414 20.25 13.086 1 90.38 41 GLU B N 1
ATOM 2038 C CA . GLU B 1 41 ? 3.539 19.922 11.969 1 90.38 41 GLU B CA 1
ATOM 2039 C C . GLU B 1 41 ? 2.359 19.062 12.422 1 90.38 41 GLU B C 1
ATOM 2041 O O . GLU B 1 41 ? 2.504 18.203 13.297 1 90.38 41 GLU B O 1
ATOM 2046 N N . VAL B 1 42 ? 1.205 19.312 11.828 1 94.38 42 VAL B N 1
ATOM 2047 C CA . VAL B 1 42 ? 0.011 18.547 12.164 1 94.38 42 VAL B CA 1
ATOM 2048 C C . VAL B 1 42 ? -0.522 17.859 10.914 1 94.38 42 VAL B C 1
ATOM 2050 O O . VAL B 1 42 ? -0.558 18.453 9.836 1 94.38 42 VAL B O 1
ATOM 2053 N N . PHE B 1 43 ? -0.894 16.578 11.117 1 97.12 43 PHE B N 1
ATOM 2054 C CA . PHE B 1 43 ? -1.492 15.859 10 1 97.12 43 PHE B CA 1
ATOM 2055 C C . PHE B 1 43 ? -2.857 15.305 10.391 1 97.12 43 PHE B C 1
ATOM 2057 O O . PHE B 1 43 ? -3.145 15.109 11.57 1 97.12 43 PHE B O 1
ATOM 2064 N N . MET B 1 44 ? -3.709 15.18 9.422 1 98.38 44 MET B N 1
ATOM 2065 C CA . MET B 1 44 ? -4.988 14.492 9.602 1 98.38 44 MET B CA 1
ATOM 2066 C C . MET B 1 44 ? -5.004 13.164 8.859 1 98.38 44 MET B C 1
ATOM 2068 O O . MET B 1 44 ? -4.516 13.078 7.73 1 98.38 44 MET B O 1
ATOM 2072 N N . THR B 1 45 ? -5.355 12.117 9.5 1 98.44 45 THR B N 1
ATOM 2073 C CA . THR B 1 45 ? -5.801 10.891 8.844 1 98.44 45 THR B CA 1
ATOM 2074 C C . THR B 1 45 ? -7.305 10.93 8.594 1 98.44 45 THR B C 1
ATOM 2076 O O . THR B 1 45 ? -8.102 10.711 9.508 1 98.44 45 THR B O 1
ATOM 2079 N N . PRO B 1 46 ? -7.645 11.25 7.348 1 98.62 46 PRO B N 1
ATOM 2080 C CA . PRO B 1 46 ? -9.086 11.375 7.094 1 98.62 46 PRO B CA 1
ATOM 2081 C C . PRO B 1 46 ? -9.812 10.031 7.121 1 98.62 46 PRO B C 1
ATOM 2083 O O . PRO B 1 46 ? -9.172 8.977 7.113 1 98.62 46 PRO B O 1
ATOM 2086 N N . GLN B 1 47 ? -11.094 10.086 7.281 1 98.5 47 GLN B N 1
ATOM 2087 C CA . GLN B 1 47 ? -11.977 8.93 7.215 1 98.5 47 GLN B CA 1
ATOM 2088 C C . GLN B 1 47 ? -12.867 8.984 5.973 1 98.5 47 GLN B C 1
ATOM 2090 O O . GLN B 1 47 ? -13.992 9.492 6.031 1 98.5 47 GLN B O 1
ATOM 2095 N N . PRO B 1 48 ? -12.359 8.398 4.879 1 97.75 48 PRO B N 1
ATOM 2096 C CA . PRO B 1 48 ? -13.086 8.555 3.611 1 97.75 48 PRO B CA 1
ATOM 2097 C C . PRO B 1 48 ? -14.406 7.797 3.588 1 97.75 48 PRO B C 1
ATOM 2099 O O . PRO B 1 48 ? -15.273 8.086 2.758 1 97.75 48 PRO B O 1
ATOM 2102 N N . ARG B 1 49 ? -14.609 6.828 4.488 1 95.19 49 ARG B N 1
ATOM 2103 C CA . ARG B 1 49 ? -15.836 6.043 4.535 1 95.19 49 ARG B CA 1
ATOM 2104 C C . ARG B 1 49 ? -16.766 6.543 5.637 1 95.19 49 ARG B C 1
ATOM 2106 O O . ARG B 1 49 ? -17.547 5.77 6.188 1 95.19 49 ARG B O 1
ATOM 2113 N N . SER B 1 50 ? -16.609 7.727 6.012 1 96.94 50 SER B N 1
ATOM 2114 C CA . SER B 1 50 ? -17.406 8.391 7.039 1 96.94 50 SER B CA 1
ATOM 2115 C C . SER B 1 50 ? -18.688 8.977 6.453 1 96.94 50 SER B C 1
ATOM 2117 O O . SER B 1 50 ? -18.75 9.273 5.258 1 96.94 50 SER B O 1
ATOM 2119 N N . THR B 1 51 ? -19.703 9.172 7.281 1 97.31 51 THR B N 1
ATOM 2120 C CA . THR B 1 51 ? -20.859 9.969 6.898 1 97.31 51 THR B CA 1
ATOM 2121 C C . THR B 1 51 ? -20.516 11.453 6.867 1 97.31 51 THR B C 1
ATOM 2123 O O . THR B 1 51 ? -21.25 12.258 6.305 1 97.31 51 THR B O 1
ATOM 2126 N N . LYS B 1 52 ? -19.328 11.883 7.406 1 98.19 52 LYS B N 1
ATOM 2127 C CA . LYS B 1 52 ? -18.859 13.266 7.359 1 98.19 52 LYS B CA 1
ATOM 2128 C C . LYS B 1 52 ? -18.172 13.57 6.031 1 98.19 52 LYS B C 1
ATOM 2130 O O . LYS B 1 52 ? -17.359 12.773 5.551 1 98.19 52 LYS B O 1
ATOM 2135 N N . ARG B 1 53 ? -18.594 14.703 5.562 1 98.19 53 ARG B N 1
ATOM 2136 C CA . ARG B 1 53 ? -17.906 15.195 4.371 1 98.19 53 ARG B CA 1
ATOM 2137 C C . ARG B 1 53 ? -16.469 15.602 4.691 1 98.19 53 ARG B C 1
ATOM 2139 O O . ARG B 1 53 ? -16.125 15.836 5.852 1 98.19 53 ARG B O 1
ATOM 2146 N N . GLY B 1 54 ? -15.617 15.672 3.635 1 98.81 54 GLY B N 1
ATOM 2147 C CA . GLY B 1 54 ? -14.258 16.156 3.818 1 98.81 54 GLY B CA 1
ATOM 2148 C C . GLY B 1 54 ? -14.195 17.531 4.457 1 98.81 54 GLY B C 1
ATOM 2149 O O . GLY B 1 54 ? -13.336 17.781 5.305 1 98.81 54 GLY B O 1
ATOM 2150 N N . SER B 1 55 ? -15.094 18.406 4.09 1 98.88 55 SER B N 1
ATOM 2151 C CA . SER B 1 55 ? -15.141 19.75 4.652 1 98.88 55 SER B CA 1
ATOM 2152 C C . SER B 1 55 ? -15.391 19.719 6.156 1 98.88 55 SER B C 1
ATOM 2154 O O . SER B 1 55 ? -14.766 20.453 6.914 1 98.88 55 SER B O 1
ATOM 2156 N N . GLN B 1 56 ? -16.266 18.828 6.586 1 98.81 56 GLN B N 1
ATOM 2157 C CA . GLN B 1 56 ? -16.578 18.703 8 1 98.81 56 GLN B CA 1
ATOM 2158 C C . GLN B 1 56 ? -15.383 18.188 8.797 1 98.81 56 GLN B C 1
ATOM 2160 O O . GLN B 1 56 ? -15.102 18.688 9.891 1 98.81 56 GLN B O 1
ATOM 2165 N N . GLN B 1 57 ? -14.75 17.172 8.258 1 98.88 57 GLN B N 1
ATOM 2166 C CA . GLN B 1 57 ? -13.586 16.625 8.945 1 98.88 57 GLN B CA 1
ATOM 2167 C C . GLN B 1 57 ? -12.484 17.672 9.094 1 98.88 57 GLN B C 1
ATOM 2169 O O . GLN B 1 57 ? -11.891 17.797 10.172 1 98.88 57 GLN B O 1
ATOM 2174 N N . PHE B 1 58 ? -12.234 18.469 8.023 1 98.88 58 PHE B N 1
ATOM 2175 C CA . PHE B 1 58 ? -11.242 19.547 8.102 1 98.88 58 PHE B CA 1
ATOM 2176 C C . PHE B 1 58 ? -11.633 20.562 9.164 1 98.88 58 PHE B C 1
ATOM 2178 O O . PHE B 1 58 ? -10.805 20.969 9.977 1 98.88 58 PHE B O 1
ATOM 2185 N N . LEU B 1 59 ? -12.859 20.969 9.156 1 98.88 59 LEU B N 1
ATOM 2186 C CA . LEU B 1 59 ? -13.305 22.031 10.047 1 98.88 59 LEU B CA 1
ATOM 2187 C C . LEU B 1 59 ? -13.227 21.578 11.508 1 98.88 59 LEU B C 1
ATOM 2189 O O . LEU B 1 59 ? -12.938 22.391 12.391 1 98.88 59 LEU B O 1
ATOM 2193 N N . GLU B 1 60 ? -13.477 20.281 11.758 1 98.81 60 GLU B N 1
ATOM 2194 C CA . GLU B 1 60 ? -13.32 19.766 13.117 1 98.81 60 GLU B CA 1
ATOM 2195 C C . GLU B 1 60 ? -11.883 19.938 13.609 1 98.81 60 GLU B C 1
ATOM 2197 O O . GLU B 1 60 ? -11.656 20.359 14.742 1 98.81 60 GLU B O 1
ATOM 2202 N N . LEU B 1 61 ? -11 19.609 12.734 1 98.81 61 LEU B N 1
ATOM 2203 C CA . LEU B 1 61 ? -9.594 19.75 13.07 1 98.81 61 LEU B CA 1
ATOM 2204 C C . LEU B 1 61 ? -9.211 21.219 13.25 1 98.81 61 LEU B C 1
ATOM 2206 O O . LEU B 1 61 ? -8.641 21.594 14.273 1 98.81 61 LEU B O 1
ATOM 2210 N N . TYR B 1 62 ? -9.523 22.031 12.266 1 98.56 62 TYR B N 1
ATOM 2211 C CA . TYR B 1 62 ? -9.156 23.438 12.242 1 98.56 62 TYR B CA 1
ATOM 2212 C C . TYR B 1 62 ? -9.727 24.172 13.461 1 98.56 62 TYR B C 1
ATOM 2214 O O . TYR B 1 62 ? -9.008 24.906 14.133 1 98.56 62 TYR B O 1
ATOM 2222 N N . GLN B 1 63 ? -10.945 23.922 13.789 1 98.25 63 GLN B N 1
ATOM 2223 C CA . GLN B 1 63 ? -11.594 24.594 14.906 1 98.25 63 GLN B CA 1
ATOM 2224 C C . GLN B 1 63 ? -11 24.141 16.234 1 98.25 63 GLN B C 1
ATOM 2226 O O . GLN B 1 63 ? -10.891 24.922 17.172 1 98.25 63 GLN B O 1
ATOM 2231 N N . GLY B 1 64 ? -10.672 22.844 16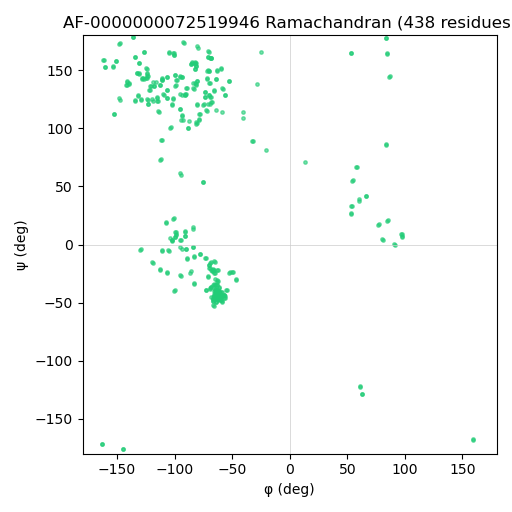.312 1 98 64 GLY B N 1
ATOM 2232 C CA . GLY B 1 64 ? -9.992 22.359 17.5 1 98 64 GLY B CA 1
ATOM 2233 C C . GLY B 1 64 ? -8.688 23.094 17.781 1 98 64 GLY B C 1
ATOM 2234 O O . GLY B 1 64 ? -8.414 23.484 18.922 1 98 64 GLY B O 1
ATOM 2235 N N . LEU B 1 65 ? -7.941 23.312 16.734 1 97.56 65 LEU B N 1
ATOM 2236 C CA . LEU B 1 65 ? -6.66 23.984 16.875 1 97.56 65 LEU B CA 1
ATOM 2237 C C . LEU B 1 65 ? -6.859 25.469 17.156 1 97.56 65 LEU B C 1
ATOM 2239 O O . LEU B 1 65 ? -6.176 26.047 18 1 97.56 65 LEU B O 1
ATOM 2243 N N . LYS B 1 66 ? -7.828 26.078 16.516 1 96.62 66 LYS B N 1
ATOM 2244 C CA . LYS B 1 66 ? -8.094 27.5 16.688 1 96.62 66 LYS B CA 1
ATOM 2245 C C . LYS B 1 66 ? -8.633 27.797 18.078 1 96.62 66 LYS B C 1
ATOM 2247 O O . LYS B 1 66 ? -8.289 28.828 18.688 1 96.62 66 LYS B O 1
ATOM 2252 N N . SER B 1 67 ? -9.398 26.922 18.547 1 96.56 67 SER B N 1
ATOM 2253 C CA . SER B 1 67 ? -9.945 27.094 19.891 1 96.56 67 SER B CA 1
ATOM 2254 C C . SER B 1 67 ? -8.844 27.047 20.938 1 96.56 67 SER B C 1
ATOM 2256 O O . SER B 1 67 ? -9.008 27.562 22.047 1 96.56 67 SER B O 1
ATOM 2258 N N . ALA B 1 68 ? -7.785 26.406 20.609 1 95.44 68 ALA B N 1
ATOM 2259 C CA . ALA B 1 68 ? -6.633 26.328 21.516 1 95.44 68 ALA B CA 1
ATOM 2260 C C . ALA B 1 68 ? -5.656 27.469 21.25 1 95.44 68 ALA B C 1
ATOM 2262 O O . ALA B 1 68 ? -4.512 27.438 21.703 1 95.44 68 ALA B O 1
ATOM 2263 N N . ASN B 1 69 ? -6.078 28.453 20.453 1 93.62 69 ASN B N 1
ATOM 2264 C CA . ASN B 1 69 ? -5.332 29.672 20.172 1 93.62 69 ASN B CA 1
ATOM 2265 C C . ASN B 1 69 ? -4.055 29.375 19.391 1 93.62 69 ASN B C 1
ATOM 2267 O O . ASN B 1 69 ? -2.992 29.922 19.703 1 93.62 69 ASN B O 1
ATOM 2271 N N . MET B 1 70 ? -4.164 28.516 18.453 1 94.19 70 MET B N 1
ATOM 2272 C CA . MET B 1 70 ? -3.039 28.188 17.578 1 94.19 70 MET B CA 1
ATOM 2273 C C . MET B 1 70 ? -3.244 28.781 16.188 1 94.19 70 MET B C 1
ATOM 2275 O O . MET B 1 70 ? -4.375 28.875 15.711 1 94.19 70 MET B O 1
ATOM 2279 N N . GLN B 1 71 ? -2.107 29.219 15.594 1 93.38 71 GLN B N 1
ATOM 2280 C CA . GLN B 1 71 ? -2.105 29.625 14.188 1 93.38 71 GLN B CA 1
ATOM 2281 C C . GLN B 1 71 ? -1.771 28.453 13.273 1 93.38 71 GLN B C 1
ATOM 2283 O O . GLN B 1 71 ? -0.768 27.766 13.477 1 93.38 71 GLN B O 1
ATOM 2288 N N . VAL B 1 72 ? -2.643 28.266 12.266 1 94.25 72 VAL B N 1
ATOM 2289 C CA . VAL B 1 72 ? -2.484 27.109 11.398 1 94.25 72 VAL B CA 1
ATOM 2290 C C . VAL B 1 72 ? -2.109 27.547 9.984 1 94.25 72 VAL B C 1
ATOM 2292 O O . VAL B 1 72 ? -2.916 28.172 9.289 1 94.25 72 VAL B O 1
ATOM 2295 N N . ASN B 1 73 ? -0.893 27.203 9.562 1 93 73 ASN B N 1
ATOM 2296 C CA . ASN B 1 73 ? -0.44 27.547 8.219 1 93 73 ASN B CA 1
ATOM 2297 C C . ASN B 1 73 ? -0.566 26.375 7.258 1 93 73 ASN B C 1
ATOM 2299 O O . ASN B 1 73 ? -0.924 26.562 6.09 1 93 73 ASN B O 1
ATOM 2303 N N . THR B 1 74 ? -0.261 25.172 7.73 1 93.44 74 THR B N 1
ATOM 2304 C CA . THR B 1 74 ? -0.256 23.969 6.902 1 93.44 74 THR B CA 1
ATOM 2305 C C . THR B 1 74 ? -0.838 22.781 7.664 1 93.44 74 THR B C 1
ATOM 2307 O O . THR B 1 74 ? -0.555 22.594 8.852 1 93.44 74 THR B O 1
ATOM 2310 N N . ILE B 1 75 ? -1.626 22 7.039 1 96.5 75 ILE B N 1
ATOM 2311 C CA . ILE B 1 75 ? -2.076 20.703 7.508 1 96.5 75 ILE B CA 1
ATOM 2312 C C . ILE B 1 75 ? -1.682 19.625 6.496 1 96.5 75 ILE B C 1
ATOM 2314 O O . ILE B 1 75 ? -1.836 19.812 5.289 1 96.5 75 ILE B O 1
ATOM 2318 N N . TRP B 1 76 ? -1.127 18.562 6.992 1 96.62 76 TRP B N 1
ATOM 2319 C CA . TRP B 1 76 ? -0.769 17.438 6.145 1 96.62 76 TRP B CA 1
ATOM 2320 C C . TRP B 1 76 ? -1.914 16.438 6.062 1 96.62 76 TRP B C 1
ATOM 2322 O O . TRP B 1 76 ? -2.492 16.062 7.086 1 96.62 76 TRP B O 1
ATOM 2332 N N . LEU B 1 77 ? -2.244 16.078 4.863 1 98.69 77 LEU B N 1
ATOM 2333 C CA . LEU B 1 77 ? -3.25 15.047 4.629 1 98.69 77 LEU B CA 1
ATOM 2334 C C . LEU B 1 77 ? -2.596 13.688 4.426 1 98.69 77 LEU B C 1
ATOM 2336 O O . LEU B 1 77 ? -1.788 13.516 3.514 1 98.69 77 LEU B O 1
ATOM 2340 N N . GLN B 1 78 ? -2.906 12.797 5.344 1 98.69 78 GLN B N 1
ATOM 2341 C CA . GLN B 1 78 ? -2.42 11.43 5.195 1 98.69 78 GLN B CA 1
ATOM 2342 C C . GLN B 1 78 ? -3.266 10.656 4.195 1 98.69 78 GLN B C 1
ATOM 2344 O O . GLN B 1 78 ? -4.438 10.375 4.449 1 98.69 78 GLN B O 1
ATOM 2349 N N . VAL B 1 79 ? -2.699 10.406 3.051 1 98.81 79 VAL B N 1
ATOM 2350 C CA . VAL B 1 79 ? -3.316 9.633 1.981 1 98.81 79 VAL B CA 1
ATOM 2351 C C . VAL B 1 79 ? -2.564 8.312 1.798 1 98.81 79 VAL B C 1
ATOM 2353 O O . VAL B 1 79 ? -1.792 8.156 0.85 1 98.81 79 VAL B O 1
ATOM 2356 N N . THR B 1 80 ? -2.752 7.434 2.715 1 98.5 80 THR B N 1
ATOM 2357 C CA . THR B 1 80 ? -2.1 6.129 2.781 1 98.5 80 THR B CA 1
ATOM 2358 C C . THR B 1 80 ? -3.105 5.043 3.146 1 98.5 80 THR B C 1
ATOM 2360 O O . THR B 1 80 ? -4.293 5.32 3.316 1 98.5 80 THR B O 1
ATOM 2363 N N . SER B 1 81 ? -2.66 3.773 3.211 1 98.19 81 SER B N 1
ATOM 2364 C CA . SER B 1 81 ? -3.502 2.641 3.582 1 98.19 81 SER B CA 1
ATOM 2365 C C . SER B 1 81 ? -4.699 2.512 2.648 1 98.19 81 SER B C 1
ATOM 2367 O O . SER B 1 81 ? -5.848 2.592 3.088 1 98.19 81 SER B O 1
ATOM 2369 N N . PRO B 1 82 ? -4.438 2.193 1.422 1 98.75 82 PRO B N 1
ATOM 2370 C CA . PRO B 1 82 ? -5.469 2.189 0.383 1 98.75 82 PRO B CA 1
ATOM 2371 C C . PRO B 1 82 ? -6.695 1.369 0.774 1 98.75 82 PRO B C 1
ATOM 2373 O O . PRO B 1 82 ? -7.809 1.671 0.337 1 98.75 82 PRO B O 1
ATOM 2376 N N . ILE B 1 83 ? -6.559 0.429 1.651 1 98.56 83 ILE B N 1
ATOM 2377 C CA . ILE B 1 83 ? -7.652 -0.47 2 1 98.56 83 ILE B CA 1
ATOM 2378 C C . ILE B 1 83 ? -8.797 0.327 2.619 1 98.56 83 ILE B C 1
ATOM 2380 O O . ILE B 1 83 ? -9.953 -0.112 2.598 1 98.56 83 ILE B O 1
ATOM 2384 N N . ASN B 1 84 ? -8.508 1.503 3.154 1 98 84 ASN B N 1
ATOM 2385 C CA . ASN B 1 84 ? -9.492 2.322 3.85 1 98 84 ASN B CA 1
ATOM 2386 C C . ASN B 1 84 ? -10.203 3.279 2.895 1 98 84 ASN B C 1
ATOM 2388 O O . ASN B 1 84 ? -11.109 4.012 3.301 1 98 84 ASN B O 1
ATOM 2392 N N . TRP B 1 85 ? -9.852 3.348 1.645 1 98.56 85 TRP B N 1
ATOM 2393 C CA . TRP B 1 85 ? -10.375 4.289 0.663 1 98.56 85 TRP B CA 1
ATOM 2394 C C . TRP B 1 85 ? -11.344 3.598 -0.294 1 98.56 85 TRP B C 1
ATOM 2396 O O . TRP B 1 85 ? -11.414 2.367 -0.333 1 98.56 85 TRP B O 1
ATOM 2406 N N . ASP B 1 86 ? -12.109 4.406 -1.02 1 97.44 86 ASP B N 1
ATOM 2407 C CA . ASP B 1 86 ? -13.062 3.883 -1.997 1 97.44 86 ASP B CA 1
ATOM 2408 C C . ASP B 1 86 ? -12.336 3.318 -3.217 1 97.44 86 ASP B C 1
ATOM 2410 O O . ASP B 1 86 ? -11.336 3.879 -3.664 1 97.44 86 ASP B O 1
ATOM 2414 N N . THR B 1 87 ? -12.852 2.234 -3.771 1 96.06 87 THR B N 1
ATOM 2415 C CA . THR B 1 87 ? -12.258 1.705 -4.996 1 96.06 87 THR B CA 1
ATOM 2416 C C . THR B 1 87 ? -12.492 2.656 -6.164 1 96.06 87 THR B C 1
ATOM 2418 O O . THR B 1 87 ? -11.805 2.582 -7.184 1 96.06 87 THR B O 1
ATOM 2421 N N . ASN B 1 88 ? -13.531 3.484 -5.988 1 96.56 88 ASN B N 1
ATOM 2422 C CA . ASN B 1 88 ? -13.789 4.539 -6.965 1 96.56 88 ASN B CA 1
ATOM 2423 C C . ASN B 1 88 ? -12.891 5.75 -6.727 1 96.56 88 ASN B C 1
ATOM 2425 O O . ASN B 1 88 ? -13.148 6.547 -5.82 1 96.56 88 ASN B O 1
ATOM 2429 N N . ARG B 1 89 ? -11.898 5.922 -7.512 1 97.56 89 ARG B N 1
ATOM 2430 C CA . ARG B 1 89 ? -10.875 6.949 -7.332 1 97.56 89 ARG B CA 1
ATOM 2431 C C . ARG B 1 89 ? -11.484 8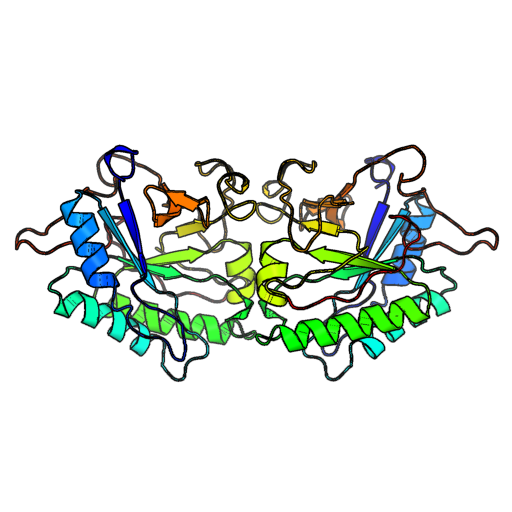.344 -7.418 1 97.56 89 ARG B C 1
ATOM 2433 O O . ARG B 1 89 ? -11.016 9.273 -6.75 1 97.56 89 ARG B O 1
ATOM 2440 N N . GLN B 1 90 ? -12.539 8.5 -8.227 1 97.81 90 GLN B N 1
ATOM 2441 C CA . GLN B 1 90 ? -13.164 9.812 -8.336 1 97.81 90 GLN B CA 1
ATOM 2442 C C . GLN B 1 90 ? -13.82 10.219 -7.02 1 97.81 90 GLN B C 1
ATOM 2444 O O . GLN B 1 90 ? -13.836 11.398 -6.668 1 97.81 90 GLN B O 1
ATOM 2449 N N . GLN B 1 91 ? -14.359 9.242 -6.324 1 98 91 GLN B N 1
ATOM 2450 C CA . GLN B 1 91 ? -14.922 9.523 -5.008 1 98 91 GLN B CA 1
ATOM 2451 C C . GLN B 1 91 ? -13.844 10.023 -4.047 1 98 91 GLN B C 1
ATOM 2453 O O . GLN B 1 91 ? -14.078 10.93 -3.248 1 98 91 GLN B O 1
ATOM 2458 N N . ASN B 1 92 ? -12.664 9.43 -4.102 1 98.69 92 ASN B N 1
ATOM 2459 C CA . ASN B 1 92 ? -11.547 9.859 -3.27 1 98.69 92 ASN B CA 1
ATOM 2460 C C . ASN B 1 92 ? -11.102 11.281 -3.615 1 98.69 92 ASN B C 1
ATOM 2462 O O . ASN B 1 92 ? -10.828 12.078 -2.721 1 98.69 92 ASN B O 1
ATOM 2466 N N . ILE B 1 93 ? -11.078 11.547 -4.938 1 98.69 93 ILE B N 1
ATOM 2467 C CA . ILE B 1 93 ? -10.68 12.875 -5.41 1 98.69 93 ILE B CA 1
ATOM 2468 C C . ILE B 1 93 ? -11.664 13.922 -4.902 1 98.69 93 ILE B C 1
ATOM 2470 O O . ILE B 1 93 ? -11.258 14.961 -4.383 1 98.69 93 ILE B O 1
ATOM 2474 N N . ASN B 1 94 ? -12.938 13.641 -5.012 1 98.62 94 ASN B N 1
ATOM 2475 C CA . ASN B 1 94 ? -13.961 14.555 -4.531 1 98.62 94 ASN B CA 1
ATOM 2476 C C . ASN B 1 94 ? -13.828 14.805 -3.031 1 98.62 94 ASN B C 1
ATOM 2478 O O . ASN B 1 94 ? -13.906 15.953 -2.58 1 98.62 94 ASN B O 1
ATOM 2482 N N . PHE B 1 95 ? -13.633 13.766 -2.354 1 98.75 95 PHE B N 1
ATOM 2483 C CA . PHE B 1 95 ? -13.484 13.828 -0.904 1 98.75 95 PHE B CA 1
ATOM 2484 C C . PHE B 1 95 ? -12.289 14.695 -0.52 1 98.75 95 PHE B C 1
ATOM 2486 O O . PHE B 1 95 ? -12.406 15.578 0.329 1 98.75 95 PHE B O 1
ATOM 2493 N N . LEU B 1 96 ? -11.156 14.492 -1.127 1 98.81 96 LEU B N 1
ATOM 2494 C CA . LEU B 1 96 ? -9.945 15.266 -0.857 1 98.81 96 LEU B CA 1
ATOM 2495 C C . LEU B 1 96 ? -10.141 16.734 -1.249 1 98.81 96 LEU B C 1
ATOM 2497 O O . LEU B 1 96 ? -9.68 17.625 -0.543 1 98.81 96 LEU B O 1
ATOM 2501 N N . ASN B 1 97 ? -10.82 16.953 -2.342 1 98.81 97 ASN B N 1
ATOM 2502 C CA . ASN B 1 97 ? -11 18.328 -2.816 1 98.81 97 ASN B CA 1
ATOM 2503 C C . ASN B 1 97 ? -11.953 19.109 -1.915 1 98.81 97 ASN B C 1
ATOM 2505 O O . ASN B 1 97 ? -11.867 20.328 -1.832 1 98.81 97 ASN B O 1
ATOM 2509 N N . GLU B 1 98 ? -12.859 18.453 -1.246 1 98.88 98 GLU B N 1
ATOM 2510 C CA . GLU B 1 98 ? -13.641 19.125 -0.216 1 98.88 98 GLU B CA 1
ATOM 2511 C C . GLU B 1 98 ? -12.75 19.641 0.906 1 98.88 98 GLU B C 1
ATOM 2513 O O . GLU B 1 98 ? -12.945 20.75 1.396 1 98.88 98 GLU B O 1
ATOM 2518 N N . ILE B 1 99 ? -11.781 18.828 1.272 1 98.88 99 ILE B N 1
ATOM 2519 C CA . ILE B 1 99 ? -10.844 19.219 2.316 1 98.88 99 ILE B CA 1
ATOM 2520 C C . ILE B 1 99 ? -9.992 20.391 1.831 1 98.88 99 ILE B C 1
ATOM 2522 O O . ILE B 1 99 ? -9.883 21.422 2.514 1 98.88 99 ILE B O 1
ATOM 2526 N N . ILE B 1 100 ? -9.43 20.297 0.648 1 98.69 100 ILE B N 1
ATOM 2527 C CA . ILE B 1 100 ? -8.508 21.297 0.104 1 98.69 100 ILE B CA 1
ATOM 2528 C C . ILE B 1 100 ? -9.242 22.609 -0.092 1 98.69 100 ILE B C 1
ATOM 2530 O O . ILE B 1 100 ? -8.734 23.672 0.289 1 98.69 100 ILE B O 1
ATOM 2534 N N . THR B 1 101 ? -10.453 22.531 -0.674 1 98.75 101 THR B N 1
ATOM 2535 C CA . THR B 1 101 ? -11.234 23.75 -0.909 1 98.75 101 THR B CA 1
ATOM 2536 C C . THR B 1 101 ? -11.539 24.453 0.406 1 98.75 101 THR B C 1
ATOM 2538 O O . THR B 1 101 ? -11.398 25.672 0.501 1 98.75 101 THR B O 1
ATOM 2541 N N . THR B 1 102 ? -11.898 23.75 1.359 1 98.88 102 THR B N 1
ATOM 2542 C CA . THR B 1 102 ? -12.203 24.328 2.66 1 98.88 102 THR B CA 1
ATOM 2543 C C . THR B 1 102 ? -10.945 24.906 3.299 1 98.88 102 THR B C 1
ATOM 2545 O O . THR B 1 102 ? -10.961 26.047 3.799 1 98.88 102 THR B O 1
ATOM 2548 N N . ALA B 1 103 ? -9.867 24.156 3.277 1 98.44 103 ALA B N 1
ATOM 2549 C CA . ALA B 1 103 ? -8.602 24.641 3.818 1 98.44 103 ALA B CA 1
ATOM 2550 C C . ALA B 1 103 ? -8.18 25.938 3.148 1 98.44 103 ALA B C 1
ATOM 2552 O O . ALA B 1 103 ? -7.793 26.906 3.826 1 98.44 103 ALA B O 1
ATOM 2553 N N . ASN B 1 104 ? -8.32 25.969 1.847 1 98 104 ASN B N 1
ATOM 2554 C CA . ASN B 1 104 ? -7.957 27.156 1.085 1 98 104 ASN B CA 1
ATOM 2555 C C . ASN B 1 104 ? -8.789 28.375 1.503 1 98 104 ASN B C 1
ATOM 2557 O O . ASN B 1 104 ? -8.281 29.484 1.574 1 98 104 ASN B O 1
ATOM 2561 N N . SER B 1 105 ? -9.977 28.141 1.784 1 98.31 105 SER B N 1
ATOM 2562 C CA . SER B 1 105 ? -10.859 29.234 2.162 1 98.31 105 SER B CA 1
ATOM 2563 C C . SER B 1 105 ? -10.445 29.844 3.5 1 98.31 105 SER B C 1
ATOM 2565 O O . SER B 1 105 ? -10.781 30.984 3.803 1 98.31 105 SER B O 1
ATOM 2567 N N . TYR B 1 106 ? -9.727 29.125 4.301 1 97.25 106 TYR B N 1
ATOM 2568 C CA . TYR B 1 106 ? -9.242 29.609 5.582 1 97.25 106 TYR B CA 1
ATOM 2569 C C . TYR B 1 106 ? -7.766 30 5.5 1 97.25 106 TYR B C 1
ATOM 2571 O O . TYR B 1 106 ? -7.133 30.281 6.523 1 97.25 106 TYR B O 1
ATOM 2579 N N . GLY B 1 107 ? -7.234 29.891 4.305 1 95.38 107 GLY B N 1
ATOM 2580 C CA . GLY B 1 107 ? -5.848 30.266 4.094 1 95.38 107 GLY B CA 1
ATOM 2581 C C . GLY B 1 107 ? -4.863 29.219 4.578 1 95.38 107 GLY B C 1
ATOM 2582 O O . GLY B 1 107 ? -3.703 29.516 4.852 1 95.38 107 GLY B O 1
ATOM 2583 N N . VAL B 1 108 ? -5.301 28 4.793 1 96.25 108 VAL B N 1
ATOM 2584 C CA . VAL B 1 108 ? -4.461 26.906 5.246 1 96.25 108 VAL B CA 1
ATOM 2585 C C . VAL B 1 108 ? -3.973 26.094 4.043 1 96.25 108 VAL B C 1
ATOM 2587 O O . VAL B 1 108 ? -4.77 25.703 3.184 1 96.25 108 VAL B O 1
ATOM 2590 N N . ARG B 1 109 ? -2.689 25.859 3.957 1 94.75 109 ARG B N 1
ATOM 2591 C CA . ARG B 1 109 ? -2.109 25.031 2.9 1 94.75 109 ARG B CA 1
ATOM 2592 C C . ARG B 1 109 ? -2.217 23.547 3.24 1 94.75 109 ARG B C 1
ATOM 2594 O O . ARG B 1 109 ? -2.152 23.172 4.414 1 94.75 109 ARG B O 1
ATOM 2601 N N . ILE B 1 110 ? -2.299 22.781 2.178 1 96.38 110 ILE B N 1
ATOM 2602 C CA . ILE B 1 110 ? -2.361 21.328 2.359 1 96.38 110 ILE B CA 1
ATOM 2603 C C . ILE B 1 110 ? -1.106 20.688 1.78 1 96.38 110 ILE B C 1
ATOM 2605 O O . ILE B 1 110 ? -0.718 20.969 0.646 1 96.38 110 ILE B O 1
ATOM 2609 N N . GLY B 1 111 ? -0.369 19.938 2.553 1 95.88 111 GLY B N 1
ATOM 2610 C CA . GLY B 1 111 ? 0.604 18.953 2.08 1 95.88 111 GLY B CA 1
ATOM 2611 C C . GLY B 1 111 ? 0.092 17.531 2.127 1 95.88 111 GLY B C 1
ATOM 2612 O O . GLY B 1 111 ? -0.948 17.266 2.73 1 95.88 111 GLY B O 1
ATOM 2613 N N . PHE B 1 112 ? 0.756 16.656 1.41 1 98.06 112 PHE B N 1
ATOM 2614 C CA . PHE B 1 112 ? 0.327 15.258 1.374 1 98.06 112 PHE B CA 1
ATOM 2615 C C . PHE B 1 112 ? 1.38 14.352 1.998 1 98.06 112 PHE B C 1
ATOM 2617 O O . PHE B 1 112 ? 2.566 14.461 1.687 1 98.06 112 PHE B O 1
ATOM 2624 N N . TYR B 1 113 ? 0.966 13.555 2.963 1 97.62 113 TYR B N 1
ATOM 2625 C CA . TYR B 1 113 ? 1.731 12.391 3.404 1 97.62 113 TYR B CA 1
ATOM 2626 C C . TYR B 1 113 ? 1.29 11.133 2.666 1 97.62 113 TYR B C 1
ATOM 2628 O O . TYR B 1 113 ? 0.188 10.633 2.891 1 97.62 113 TYR B O 1
ATOM 2636 N N . THR B 1 114 ? 2.076 10.633 1.753 1 98.69 114 THR B N 1
ATOM 2637 C CA . THR B 1 114 ? 1.744 9.516 0.877 1 98.69 114 THR B CA 1
ATOM 2638 C C . THR B 1 114 ? 3.004 8.93 0.25 1 98.69 114 THR B C 1
ATOM 2640 O O . THR B 1 114 ? 4.105 9.102 0.774 1 98.69 114 THR B O 1
ATOM 2643 N N . ASN B 1 115 ? 2.941 8.094 -0.628 1 98.06 115 ASN B N 1
ATOM 2644 C CA . ASN B 1 115 ? 3.959 7.645 -1.574 1 98.06 115 ASN B CA 1
ATOM 2645 C C . ASN B 1 115 ? 3.34 7.227 -2.904 1 98.06 115 ASN B C 1
ATOM 2647 O O . ASN B 1 115 ? 2.119 7.27 -3.066 1 98.06 115 ASN B O 1
ATOM 2651 N N . ALA B 1 116 ? 4.16 6.949 -3.865 1 96.94 116 ALA B N 1
ATOM 2652 C CA . ALA B 1 116 ? 3.688 6.695 -5.223 1 96.94 116 ALA B CA 1
ATOM 2653 C C . ALA B 1 116 ? 2.723 5.512 -5.254 1 96.94 116 ALA B C 1
ATOM 2655 O O . ALA B 1 116 ? 1.712 5.547 -5.961 1 96.94 116 ALA B O 1
ATOM 2656 N N . TYR B 1 117 ? 2.99 4.441 -4.512 1 97.69 117 TYR B N 1
ATOM 2657 C CA . TYR B 1 117 ? 2.18 3.23 -4.488 1 97.69 117 TYR B CA 1
ATOM 2658 C C . TYR B 1 117 ? 0.788 3.516 -3.936 1 97.69 117 TYR B C 1
ATOM 2660 O O . TYR B 1 117 ? -0.217 3.123 -4.535 1 97.69 117 TYR B O 1
ATOM 2668 N N . ASP B 1 118 ? 0.715 4.199 -2.77 1 98.62 118 ASP B N 1
ATOM 2669 C CA . ASP B 1 118 ? -0.563 4.555 -2.16 1 98.62 118 ASP B CA 1
ATOM 2670 C C . ASP B 1 118 ? -1.342 5.527 -3.045 1 98.62 118 ASP B C 1
ATOM 2672 O O . ASP B 1 118 ? -2.537 5.34 -3.277 1 98.62 118 ASP B O 1
ATOM 2676 N N . TRP B 1 119 ? -0.654 6.574 -3.566 1 98.62 119 TRP B N 1
ATOM 2677 C CA . TRP B 1 119 ? -1.287 7.566 -4.43 1 98.62 119 TRP B CA 1
ATOM 2678 C C . TRP B 1 119 ? -1.935 6.902 -5.641 1 98.62 119 TRP B C 1
ATOM 2680 O O . TRP B 1 119 ? -3.098 7.164 -5.953 1 98.62 119 TRP B O 1
ATOM 2690 N N . ASN B 1 120 ? -1.226 6.012 -6.258 1 97.5 120 ASN B N 1
ATOM 2691 C CA . ASN B 1 120 ? -1.721 5.375 -7.473 1 97.5 120 ASN B CA 1
ATOM 2692 C C . ASN B 1 120 ? -2.969 4.543 -7.199 1 97.5 120 ASN B C 1
ATOM 2694 O O . ASN B 1 120 ? -3.891 4.512 -8.016 1 97.5 120 ASN B O 1
ATOM 2698 N N . GLN B 1 121 ? -2.971 3.824 -6.109 1 98.12 121 GLN B N 1
ATOM 2699 C CA . GLN B 1 121 ? -4.16 3.045 -5.777 1 98.12 121 GLN B CA 1
ATOM 2700 C C . GLN B 1 121 ? -5.344 3.955 -5.473 1 98.12 121 GLN B C 1
ATOM 2702 O O . GLN B 1 121 ? -6.453 3.725 -5.961 1 98.12 121 GLN B O 1
ATOM 2707 N N . ILE B 1 122 ? -5.125 5 -4.711 1 98.69 122 ILE B N 1
ATOM 2708 C CA . ILE B 1 122 ? -6.191 5.816 -4.137 1 98.69 122 ILE B CA 1
ATOM 2709 C C . ILE B 1 122 ? -6.668 6.84 -5.164 1 98.69 122 ILE B C 1
ATOM 2711 O O . ILE B 1 122 ? -7.859 7.148 -5.238 1 98.69 122 ILE B O 1
ATOM 2715 N N . LEU B 1 123 ? -5.668 7.328 -6.016 1 98.69 123 LEU B N 1
ATOM 2716 C CA . LEU B 1 123 ? -5.988 8.484 -6.844 1 98.69 123 LEU B CA 1
ATOM 2717 C C . LEU B 1 123 ? -5.637 8.227 -8.305 1 98.69 123 LEU B C 1
ATOM 2719 O O . LEU B 1 123 ? -5.961 9.031 -9.18 1 98.69 123 LEU B O 1
ATOM 2723 N N . GLY B 1 124 ? -5.051 7.105 -8.594 1 96.75 124 GLY B N 1
ATOM 2724 C CA . GLY B 1 124 ? -4.672 6.793 -9.961 1 96.75 124 GLY B CA 1
ATOM 2725 C C . GLY B 1 124 ? -3.652 7.758 -10.539 1 96.75 124 GLY B C 1
ATOM 2726 O O . GLY B 1 124 ? -2.613 8.008 -9.922 1 96.75 124 GLY B O 1
ATOM 2727 N N . THR B 1 125 ? -3.967 8.266 -11.688 1 96.31 125 THR B N 1
ATOM 2728 C CA . THR B 1 125 ? -3.064 9.156 -12.398 1 96.31 125 THR B CA 1
ATOM 2729 C C . THR B 1 125 ? -3.338 10.609 -12.023 1 96.31 125 THR B C 1
ATOM 2731 O O . THR B 1 125 ? -2.805 11.531 -12.648 1 96.31 125 THR B O 1
ATOM 2734 N N . ALA B 1 126 ? -4.176 10.898 -11.062 1 98.19 126 ALA B N 1
ATOM 2735 C CA . ALA B 1 126 ? -4.504 12.266 -10.68 1 98.19 126 ALA B CA 1
ATOM 2736 C C . ALA B 1 126 ? -3.26 13.023 -10.227 1 98.19 126 ALA B C 1
ATOM 2738 O O . ALA B 1 126 ? -2.289 12.414 -9.766 1 98.19 126 ALA B O 1
ATOM 2739 N N . THR B 1 127 ? -3.301 14.312 -10.43 1 98.38 127 THR B N 1
ATOM 2740 C CA . THR B 1 127 ? -2.182 15.172 -10.062 1 98.38 127 THR B CA 1
ATOM 2741 C C . THR B 1 127 ? -2.65 16.312 -9.164 1 98.38 127 THR B C 1
ATOM 2743 O O . THR B 1 127 ? -3.852 16.547 -9.023 1 98.38 127 THR B O 1
ATOM 2746 N N . VAL B 1 128 ? -1.73 16.969 -8.531 1 97.75 128 VAL B N 1
ATOM 2747 C CA . VAL B 1 128 ? -2.012 18.109 -7.68 1 97.75 128 VAL B CA 1
ATOM 2748 C C . VAL B 1 128 ? -0.919 19.172 -7.852 1 97.75 128 VAL B C 1
ATOM 2750 O O . VAL B 1 128 ? 0.263 18.828 -7.961 1 97.75 128 VAL B O 1
ATOM 2753 N N . ASP B 1 129 ? -1.338 20.453 -7.941 1 95.38 129 ASP B N 1
ATOM 2754 C CA . ASP B 1 129 ? -0.404 21.562 -8.07 1 95.38 129 ASP B CA 1
ATOM 2755 C C . ASP B 1 129 ? -0.183 22.25 -6.727 1 95.38 129 ASP B C 1
ATOM 2757 O O . ASP B 1 129 ? -1.089 22.297 -5.891 1 95.38 129 ASP B O 1
ATOM 2761 N N . ASN B 1 130 ? 1.067 22.719 -6.559 1 93.44 130 ASN B N 1
ATOM 2762 C CA . ASN B 1 130 ? 1.4 23.562 -5.418 1 93.44 130 ASN B CA 1
ATOM 2763 C C . ASN B 1 130 ? 1.141 22.844 -4.094 1 93.44 130 ASN B C 1
ATOM 2765 O O . ASN B 1 130 ? 0.57 23.438 -3.172 1 93.44 130 ASN B O 1
ATOM 2769 N N . ALA B 1 131 ? 1.429 21.562 -4.066 1 93.69 131 ALA B N 1
ATOM 2770 C CA . ALA B 1 131 ? 1.303 20.797 -2.83 1 93.69 131 ALA B CA 1
ATOM 2771 C C . ALA B 1 131 ? 2.658 20.281 -2.369 1 93.69 131 ALA B C 1
ATOM 2773 O O . ALA B 1 131 ? 3.477 19.844 -3.188 1 93.69 131 ALA B O 1
ATOM 2774 N N . MET B 1 132 ? 2.889 20.328 -1.162 1 92.75 132 MET B N 1
ATOM 2775 C CA . MET B 1 132 ? 4.098 19.75 -0.584 1 92.75 132 MET B CA 1
ATOM 2776 C C . MET B 1 132 ? 3.945 18.25 -0.39 1 92.75 132 MET B C 1
ATOM 2778 O O . MET B 1 132 ? 2.834 17.75 -0.183 1 92.75 132 MET B O 1
ATOM 2782 N N . LEU B 1 133 ? 5.078 17.531 -0.406 1 95.62 133 LEU B N 1
ATOM 2783 C CA . LEU B 1 133 ? 5.066 16.094 -0.272 1 95.62 133 LEU B CA 1
ATOM 2784 C C . LEU B 1 133 ? 5.918 15.641 0.913 1 95.62 133 LEU B C 1
ATOM 2786 O O . LEU B 1 133 ? 7.074 16.047 1.042 1 95.62 133 LEU B O 1
ATOM 2790 N N . TRP B 1 134 ? 5.34 14.984 1.811 1 95.44 134 TRP B N 1
ATOM 2791 C CA . TRP B 1 134 ? 5.93 14.109 2.816 1 95.44 134 TRP B CA 1
ATOM 2792 C C . TRP B 1 134 ? 5.715 12.641 2.451 1 95.44 134 TRP B C 1
ATOM 2794 O O . TRP B 1 134 ? 4.617 12.109 2.617 1 95.44 134 TRP B O 1
ATOM 2804 N N . TYR B 1 135 ? 6.777 11.969 1.874 1 97.06 135 TYR B N 1
ATOM 2805 C CA . TYR B 1 135 ? 6.562 10.586 1.461 1 97.06 135 TYR B CA 1
ATOM 2806 C C . TYR B 1 135 ? 7.137 9.617 2.484 1 97.06 135 TYR B C 1
ATOM 2808 O O . TYR B 1 135 ? 7.867 10.016 3.391 1 97.06 135 TYR B O 1
ATOM 2816 N N . TRP B 1 136 ? 6.738 8.352 2.391 1 97.12 136 TRP B N 1
ATOM 2817 C CA . TRP B 1 136 ? 7.27 7.344 3.309 1 97.12 136 TRP B CA 1
ATOM 2818 C C . TRP B 1 136 ? 7.816 6.145 2.545 1 97.12 136 TRP B C 1
ATOM 2820 O O . TRP B 1 136 ? 7.348 5.832 1.447 1 97.12 136 TRP B O 1
ATOM 2830 N N . ASN B 1 137 ? 8.812 5.602 2.982 1 96.75 137 ASN B N 1
ATOM 2831 C CA . ASN B 1 137 ? 9.422 4.359 2.521 1 96.75 137 ASN B CA 1
ATOM 2832 C C . ASN B 1 137 ? 10.195 3.664 3.641 1 96.75 137 ASN B C 1
ATOM 2834 O O . ASN B 1 137 ? 11.148 4.223 4.18 1 96.75 137 ASN B O 1
ATOM 2838 N N . VAL B 1 138 ? 9.734 2.537 4.074 1 95.62 138 VAL B N 1
ATOM 2839 C CA . VAL B 1 138 ? 10.406 1.735 5.094 1 95.62 138 VAL B CA 1
ATOM 2840 C C . VAL B 1 138 ? 10.422 0.269 4.664 1 95.62 138 VAL B C 1
ATOM 2842 O O . VAL B 1 138 ? 9.633 -0.146 3.816 1 95.62 138 VAL B O 1
ATOM 2845 N N . TYR B 1 139 ? 11.305 -0.535 5.258 1 93.25 139 TYR B N 1
ATOM 2846 C CA . TYR B 1 139 ? 11.359 -1.969 5 1 93.25 139 TYR B CA 1
ATOM 2847 C C . TYR B 1 139 ? 10.445 -2.73 5.953 1 93.25 139 TYR B C 1
ATOM 2849 O O . TYR B 1 139 ? 10.188 -3.922 5.762 1 93.25 139 TYR B O 1
ATOM 2857 N N . GLY B 1 140 ? 9.938 -2.125 6.996 1 89.75 140 GLY B N 1
ATOM 2858 C CA . GLY B 1 140 ? 9.141 -2.695 8.07 1 89.75 140 GLY B CA 1
ATOM 2859 C C . GLY B 1 140 ? 9.148 -1.854 9.336 1 89.75 140 GLY B C 1
ATOM 2860 O O . GLY B 1 140 ? 9.547 -0.688 9.305 1 89.75 140 GLY B O 1
ATOM 2861 N N . GLY B 1 141 ? 8.664 -2.455 10.391 1 87 141 GLY B N 1
ATOM 2862 C CA . GLY B 1 141 ? 8.648 -1.761 11.672 1 87 141 GLY B CA 1
ATOM 2863 C C . GLY B 1 141 ? 9.945 -1.902 12.438 1 87 141 GLY B C 1
ATOM 2864 O O . GLY B 1 141 ? 10.711 -2.848 12.219 1 87 141 GLY B O 1
ATOM 2865 N N . GLY B 1 142 ? 10.195 -0.925 13.328 1 88 142 GLY B N 1
ATOM 2866 C CA . GLY B 1 142 ? 11.375 -0.981 14.18 1 88 142 GLY B CA 1
ATOM 2867 C C . GLY B 1 142 ? 12.625 -0.458 13.5 1 88 142 GLY B C 1
ATOM 2868 O O . GLY B 1 142 ? 12.602 -0.128 12.312 1 88 142 GLY B O 1
ATOM 2869 N N . VAL B 1 143 ? 13.688 -0.44 14.211 1 88.19 143 VAL B N 1
ATOM 2870 C CA . VAL B 1 143 ? 14.945 0.117 13.742 1 88.19 143 VAL B CA 1
ATOM 2871 C C . VAL B 1 143 ? 15.453 -0.684 12.539 1 88.19 143 VAL B C 1
ATOM 2873 O O . VAL B 1 143 ? 16 -0.117 11.594 1 88.19 143 VAL B O 1
ATOM 2876 N N . SER B 1 144 ? 15.219 -1.978 12.539 1 90.62 144 SER B N 1
ATOM 2877 C CA . SER B 1 144 ? 15.688 -2.836 11.453 1 90.62 144 SER B CA 1
ATOM 2878 C C . SER B 1 144 ? 14.93 -2.553 10.164 1 90.62 144 SER B C 1
ATOM 2880 O O . SER B 1 144 ? 15.367 -2.955 9.078 1 90.62 144 SER B O 1
ATOM 2882 N N . GLY B 1 145 ? 13.844 -1.887 10.25 1 93.75 145 GLY B N 1
ATOM 2883 C CA . GLY B 1 145 ? 13.016 -1.611 9.086 1 93.75 145 GLY B CA 1
ATOM 2884 C C . GLY B 1 145 ? 13.305 -0.263 8.453 1 93.75 145 GLY B C 1
ATOM 2885 O O . GLY B 1 145 ? 12.664 0.12 7.469 1 93.75 145 GLY B O 1
ATOM 2886 N N . GLU B 1 146 ? 14.312 0.481 8.945 1 93.94 146 GLU B N 1
ATOM 2887 C CA . GLU B 1 146 ? 14.617 1.817 8.445 1 93.94 146 GLU B CA 1
ATOM 2888 C C . GLU B 1 146 ? 15.195 1.759 7.035 1 93.94 146 GLU B C 1
ATOM 2890 O O . GLU B 1 146 ? 15.984 0.865 6.719 1 93.94 146 GLU B O 1
ATOM 2895 N N . THR B 1 147 ? 14.773 2.676 6.211 1 95.31 147 THR B N 1
ATOM 2896 C CA . THR B 1 147 ? 15.531 3.01 5.008 1 95.31 147 THR B CA 1
ATOM 2897 C C . THR B 1 147 ? 16.484 4.164 5.277 1 95.31 147 THR B C 1
ATOM 2899 O O . THR B 1 147 ? 16.516 4.715 6.383 1 95.31 147 THR B O 1
ATOM 2902 N N . ALA B 1 148 ? 17.359 4.516 4.285 1 92.88 148 ALA B N 1
ATOM 2903 C CA . ALA B 1 148 ? 18.312 5.609 4.453 1 92.88 148 ALA B CA 1
ATOM 2904 C C . ALA B 1 148 ? 17.594 6.922 4.742 1 92.88 148 ALA B C 1
ATOM 2906 O O . ALA B 1 148 ? 16.578 7.23 4.121 1 92.88 148 ALA B O 1
ATOM 2907 N N . PRO B 1 149 ? 18.078 7.656 5.719 1 90.94 149 PRO B N 1
ATOM 2908 C CA . PRO B 1 149 ? 17.469 8.945 6.055 1 90.94 149 PRO B CA 1
ATOM 2909 C C . PRO B 1 149 ? 17.828 10.039 5.051 1 90.94 149 PRO B C 1
ATOM 2911 O O . PRO B 1 149 ? 18.391 11.07 5.426 1 90.94 149 PRO B O 1
ATOM 2914 N N . ASN B 1 150 ? 17.609 9.828 3.834 1 91.12 150 ASN B N 1
ATOM 2915 C CA . ASN B 1 150 ? 17.797 10.742 2.719 1 91.12 150 ASN B CA 1
ATOM 2916 C C . ASN B 1 150 ? 16.734 10.555 1.64 1 91.12 150 ASN B C 1
ATOM 2918 O O . ASN B 1 150 ? 15.805 9.766 1.812 1 91.12 150 ASN B O 1
ATOM 2922 N N . PHE B 1 151 ? 16.812 11.234 0.552 1 93.62 151 PHE B N 1
ATOM 2923 C CA . PHE B 1 151 ? 15.766 11.242 -0.454 1 93.62 151 PHE B CA 1
ATOM 2924 C C . PHE B 1 151 ? 16.188 10.461 -1.69 1 93.62 151 PHE B C 1
ATOM 2926 O O . PHE B 1 151 ? 15.625 10.641 -2.771 1 93.62 151 PHE B O 1
ATOM 2933 N N . ASP B 1 152 ? 17.234 9.57 -1.562 1 93.62 152 ASP B N 1
ATOM 2934 C CA . ASP B 1 152 ? 17.812 8.875 -2.707 1 93.62 152 ASP B CA 1
ATOM 2935 C C . ASP B 1 152 ? 16.812 7.906 -3.332 1 93.62 152 ASP B C 1
ATOM 2937 O O . ASP B 1 152 ? 16.906 7.582 -4.52 1 93.62 152 ASP B O 1
ATOM 2941 N N . ASP B 1 153 ? 15.836 7.523 -2.539 1 95.69 153 ASP B N 1
ATOM 2942 C CA . ASP B 1 153 ? 14.883 6.531 -3.021 1 95.69 153 ASP B CA 1
ATOM 2943 C C . ASP B 1 153 ? 13.594 7.195 -3.508 1 95.69 153 ASP B C 1
ATOM 2945 O O . ASP B 1 153 ? 12.617 6.512 -3.811 1 95.69 153 ASP B O 1
ATOM 2949 N N . PHE B 1 154 ? 13.648 8.531 -3.627 1 96.38 154 PHE B N 1
ATOM 2950 C CA . PHE B 1 154 ? 12.484 9.242 -4.156 1 96.38 154 PHE B CA 1
ATOM 2951 C C . PHE B 1 154 ? 12.469 9.18 -5.68 1 96.38 154 PHE B C 1
ATOM 2953 O O . PHE B 1 154 ? 13.508 9.32 -6.324 1 96.38 154 PHE B O 1
ATOM 2960 N N . ARG B 1 155 ? 11.289 8.961 -6.254 1 96.25 155 ARG B N 1
ATOM 2961 C CA . ARG B 1 155 ? 10.992 9.125 -7.672 1 96.25 155 ARG B CA 1
ATOM 2962 C C . ARG B 1 155 ? 9.758 10 -7.875 1 96.25 155 ARG B C 1
ATOM 2964 O O . ARG B 1 155 ? 8.773 9.875 -7.152 1 96.25 155 ARG B O 1
ATOM 2971 N N . GLN B 1 156 ? 9.773 10.828 -8.883 1 96.25 156 GLN B N 1
ATOM 2972 C CA . GLN B 1 156 ? 8.695 11.781 -9.141 1 96.25 156 GLN B CA 1
ATOM 2973 C C . GLN B 1 156 ? 7.395 11.055 -9.469 1 96.25 156 GLN B C 1
ATOM 2975 O O . GLN B 1 156 ? 7.402 10.016 -10.125 1 96.25 156 GLN B O 1
ATOM 2980 N N . PHE B 1 157 ? 6.297 11.625 -8.984 1 96.56 157 PHE B N 1
ATOM 2981 C CA . PHE B 1 157 ? 4.953 11.141 -9.289 1 96.56 157 PHE B CA 1
ATOM 2982 C C . PHE B 1 157 ? 3.914 12.227 -9.023 1 96.56 157 PHE B C 1
ATOM 2984 O O . PHE B 1 157 ? 4.152 13.141 -8.234 1 96.56 157 PHE B O 1
ATOM 2991 N N . ALA B 1 158 ? 2.791 12.227 -9.688 1 96.75 158 ALA B N 1
ATOM 2992 C CA . ALA B 1 158 ? 1.62 13.07 -9.461 1 96.75 158 ALA B CA 1
ATOM 2993 C C . ALA B 1 158 ? 2.004 14.547 -9.445 1 96.75 158 ALA B C 1
ATOM 2995 O O . ALA B 1 158 ? 1.459 15.328 -8.656 1 96.75 158 ALA B O 1
ATOM 2996 N N . LYS B 1 159 ? 3.111 14.93 -10.133 1 95.88 159 LYS B N 1
ATOM 2997 C CA . LYS B 1 159 ? 3.672 16.281 -10.266 1 95.88 159 LYS B CA 1
ATOM 2998 C C . LYS B 1 159 ? 4.5 16.656 -9.039 1 95.88 159 LYS B C 1
ATOM 3000 O O . LYS B 1 159 ? 4.957 17.781 -8.914 1 95.88 159 LYS B O 1
ATOM 3005 N N . PHE B 1 160 ? 4.625 15.672 -8.148 1 96 160 PHE B N 1
ATOM 3006 C CA . PHE B 1 160 ? 5.625 15.859 -7.102 1 96 160 PHE B CA 1
ATOM 3007 C C . PHE B 1 160 ? 7.031 15.656 -7.656 1 96 160 PHE B C 1
ATOM 3009 O O . PHE B 1 160 ? 7.375 14.562 -8.109 1 96 160 PHE B O 1
ATOM 3016 N N . THR B 1 161 ? 7.836 16.641 -7.57 1 95.25 161 THR B N 1
ATOM 3017 C CA . THR B 1 161 ? 9.188 16.531 -8.117 1 95.25 161 THR B CA 1
ATOM 3018 C C . THR B 1 161 ? 10.227 16.547 -7 1 95.25 161 THR B C 1
ATOM 3020 O O . THR B 1 161 ? 11.375 16.141 -7.207 1 95.25 161 THR B O 1
ATOM 3023 N N . ARG B 1 162 ? 9.766 17.109 -5.816 1 92.06 162 ARG B N 1
ATOM 3024 C CA . ARG B 1 162 ? 10.656 17.172 -4.66 1 92.06 162 ARG B CA 1
ATOM 3025 C C . ARG B 1 162 ? 9.867 17.062 -3.357 1 92.06 162 ARG B C 1
ATOM 3027 O O . ARG B 1 162 ? 8.938 17.844 -3.121 1 92.06 162 ARG B O 1
ATOM 3034 N N . PRO B 1 163 ? 10.289 16.109 -2.533 1 93.75 163 PRO B N 1
ATOM 3035 C CA . PRO B 1 163 ? 9.633 16.016 -1.226 1 93.75 163 PRO B CA 1
ATOM 3036 C C . PRO B 1 163 ? 10.211 17.016 -0.213 1 93.75 163 PRO B C 1
ATOM 3038 O O . PRO B 1 163 ? 11.367 17.422 -0.338 1 93.75 163 PRO B O 1
ATOM 3041 N N . VAL B 1 164 ? 9.398 17.344 0.756 1 89.06 164 VAL B N 1
ATOM 3042 C CA . VAL B 1 164 ? 9.852 18.188 1.849 1 89.06 164 VAL B CA 1
ATOM 3043 C C . VAL B 1 164 ? 10.32 17.328 3.016 1 89.06 164 VAL B C 1
ATOM 3045 O O . VAL B 1 164 ? 11.18 17.734 3.797 1 89.06 164 VAL B O 1
ATOM 3048 N N . ALA B 1 165 ? 9.773 16.141 3.125 1 90.69 165 ALA B N 1
ATOM 3049 C CA . ALA B 1 165 ? 10.102 15.227 4.211 1 90.69 165 ALA B CA 1
ATOM 3050 C C . ALA B 1 165 ? 9.953 13.773 3.77 1 90.69 165 ALA B C 1
ATOM 3052 O O . ALA B 1 165 ? 9.266 13.492 2.785 1 90.69 165 ALA B O 1
ATOM 3053 N N . LYS B 1 166 ? 10.625 12.898 4.457 1 94.31 166 LYS B N 1
ATOM 3054 C CA . LYS B 1 166 ? 10.531 11.453 4.27 1 94.31 166 LYS B CA 1
ATOM 3055 C C . LYS B 1 166 ? 10.406 10.734 5.609 1 94.31 166 LYS B C 1
ATOM 3057 O O . LYS B 1 166 ? 11.195 10.977 6.527 1 94.31 166 LYS B O 1
ATOM 3062 N N . GLN B 1 167 ? 9.406 9.992 5.742 1 95.06 167 GLN B N 1
ATOM 3063 C CA . GLN B 1 167 ? 9.391 9.016 6.832 1 95.06 167 GLN B CA 1
ATOM 3064 C C . GLN B 1 167 ? 10.234 7.793 6.492 1 95.06 167 GLN B C 1
ATOM 3066 O O . GLN B 1 167 ? 9.883 7.016 5.605 1 95.06 167 GLN B O 1
ATOM 3071 N N . PHE B 1 168 ? 11.344 7.605 7.203 1 94.25 168 PHE B N 1
ATOM 3072 C CA . PHE B 1 168 ? 12.273 6.527 6.887 1 94.25 168 PHE B CA 1
ATOM 3073 C C . PHE B 1 168 ? 12.266 5.465 7.977 1 94.25 168 PHE B C 1
ATOM 3075 O O . PHE B 1 168 ? 12.883 4.41 7.828 1 94.25 168 PHE B O 1
ATOM 3082 N N . GLY B 1 169 ? 11.523 5.711 9.078 1 91.69 169 GLY B N 1
ATOM 3083 C CA . GLY B 1 169 ? 11.359 4.785 10.188 1 91.69 169 GLY B CA 1
ATOM 3084 C C . GLY B 1 169 ? 9.953 4.781 10.758 1 91.69 169 GLY B C 1
ATOM 3085 O O . GLY B 1 169 ? 9.32 5.832 10.867 1 91.69 169 GLY B O 1
ATOM 3086 N N . GLN B 1 170 ? 9.484 3.611 11.102 1 90.19 170 GLN B N 1
ATOM 3087 C CA . GLN B 1 170 ? 8.148 3.457 11.656 1 90.19 170 GLN B CA 1
ATOM 3088 C C . GLN B 1 170 ? 8.164 2.568 12.898 1 90.19 170 GLN B C 1
ATOM 3090 O O . GLN B 1 170 ? 8.914 1.59 12.953 1 90.19 170 GLN B O 1
ATOM 3095 N N . VAL B 1 171 ? 7.254 2.877 13.836 1 85.81 171 VAL B N 1
ATOM 3096 C CA . VAL B 1 171 ? 7.023 2.07 15.023 1 85.81 171 VAL B CA 1
ATOM 3097 C C . VAL B 1 171 ? 8.344 1.85 15.766 1 85.81 171 VAL B C 1
ATOM 3099 O O . VAL B 1 171 ? 8.719 0.71 16.047 1 85.81 171 VAL B O 1
ATOM 3102 N N . GLU B 1 172 ? 8.992 2.967 16.078 1 81.56 172 GLU B N 1
ATOM 3103 C CA . GLU B 1 172 ? 10.258 2.9 16.797 1 81.56 172 GLU B CA 1
ATOM 3104 C C . GLU B 1 172 ? 10.117 3.439 18.219 1 81.56 172 GLU B C 1
ATOM 3106 O O . GLU B 1 172 ? 9.352 4.379 18.469 1 81.56 172 GLU B O 1
ATOM 3111 N N . TYR B 1 173 ? 10.758 2.82 19.062 1 71.69 173 TYR B N 1
ATOM 3112 C CA . TYR B 1 173 ? 10.719 3.223 20.469 1 71.69 173 TYR B CA 1
ATOM 3113 C C . TYR B 1 173 ? 11.875 4.16 20.797 1 71.69 173 TYR B C 1
ATOM 3115 O O . TYR B 1 173 ? 13.047 3.773 20.703 1 71.69 173 TYR B O 1
ATOM 3123 N N . LEU B 1 174 ? 11.57 5.414 21.062 1 64.88 174 LEU B N 1
ATOM 3124 C CA . LEU B 1 174 ? 12.547 6.43 21.422 1 64.88 174 LEU B CA 1
ATOM 3125 C C . LEU B 1 174 ? 12.125 7.164 22.688 1 64.88 174 LEU B C 1
ATOM 3127 O O . LEU B 1 174 ? 11.023 7.715 22.766 1 64.88 174 LEU B O 1
ATOM 3131 N N . CYS B 1 175 ? 13 7.191 23.688 1 61.88 175 CYS B N 1
ATOM 3132 C CA . CYS B 1 175 ? 12.797 7.906 24.938 1 61.88 175 CYS B CA 1
ATOM 3133 C C . CYS B 1 175 ? 11.469 7.516 25.578 1 61.88 175 CYS B C 1
ATOM 3135 O O . CYS B 1 175 ? 10.719 8.375 26.031 1 61.88 175 CYS B O 1
ATOM 3137 N N . GLY B 1 176 ? 11.055 6.23 25.391 1 63.06 176 GLY B N 1
ATOM 3138 C CA . GLY B 1 176 ? 9.883 5.699 26.062 1 63.06 176 GLY B CA 1
ATOM 3139 C C . GLY B 1 176 ? 8.609 5.867 25.266 1 63.06 176 GLY B C 1
ATOM 3140 O O . GLY B 1 176 ? 7.523 5.504 25.734 1 63.06 176 GLY B O 1
ATOM 3141 N N . VAL B 1 177 ? 8.812 6.492 24.062 1 67.94 177 VAL B N 1
ATOM 3142 C CA . VAL B 1 177 ? 7.609 6.695 23.25 1 67.94 177 VAL B CA 1
ATOM 3143 C C . VAL B 1 177 ? 7.797 6.062 21.875 1 67.94 177 VAL B C 1
ATOM 3145 O O . VAL B 1 177 ? 8.922 5.957 21.375 1 67.94 177 VAL B O 1
ATOM 3148 N N . THR B 1 178 ? 6.738 5.551 21.266 1 69.12 178 THR B N 1
ATOM 3149 C CA . THR B 1 178 ? 6.754 5.062 19.891 1 69.12 178 THR B CA 1
ATOM 3150 C C . THR B 1 178 ? 6.637 6.223 18.906 1 69.12 178 THR B C 1
ATOM 3152 O O . THR B 1 178 ? 5.727 7.047 19.016 1 69.12 178 THR B O 1
ATOM 3155 N N . VAL B 1 179 ? 7.715 6.309 18.047 1 72.88 179 VAL B N 1
ATOM 3156 C CA . VAL B 1 179 ? 7.719 7.434 17.109 1 72.88 179 VAL B CA 1
ATOM 3157 C C . VAL B 1 179 ? 8.016 6.934 15.703 1 72.88 179 VAL B C 1
ATOM 3159 O O . VAL B 1 179 ? 8.508 5.82 15.523 1 72.88 179 VAL B O 1
ATOM 3162 N N . ASN B 1 180 ? 7.609 7.66 14.734 1 79.38 180 ASN B N 1
ATOM 3163 C CA . ASN B 1 180 ? 8.133 7.586 13.375 1 79.38 180 ASN B CA 1
ATOM 3164 C C . ASN B 1 180 ? 9.25 8.602 13.148 1 79.38 180 ASN B C 1
ATOM 3166 O O . ASN B 1 180 ? 9.273 9.656 13.781 1 79.38 180 ASN B O 1
ATOM 3170 N N . ARG B 1 181 ? 10.203 8.242 12.391 1 77.31 181 ARG B N 1
ATOM 3171 C CA . ARG B 1 181 ? 11.328 9.125 12.133 1 77.31 181 ARG B CA 1
ATOM 3172 C C . ARG B 1 181 ? 11.258 9.695 10.719 1 77.31 181 ARG B C 1
ATOM 3174 O O . ARG B 1 181 ? 10.984 8.969 9.766 1 77.31 181 ARG B O 1
ATOM 3181 N N . ASP B 1 182 ? 11.445 10.953 10.617 1 80.88 182 ASP B N 1
ATOM 3182 C CA . ASP B 1 182 ? 11.398 11.695 9.367 1 80.88 182 ASP B CA 1
ATOM 3183 C C . ASP B 1 182 ? 12.703 12.461 9.125 1 80.88 182 ASP B C 1
ATOM 3185 O O . ASP B 1 182 ? 13.367 12.867 10.078 1 80.88 182 ASP B O 1
ATOM 3189 N N . VAL B 1 183 ? 13.125 12.578 7.902 1 76.19 183 VAL B N 1
ATOM 3190 C CA . VAL B 1 183 ? 14.188 13.477 7.453 1 76.19 183 VAL B CA 1
ATOM 3191 C C . VAL B 1 183 ? 13.594 14.562 6.551 1 76.19 183 VAL B C 1
ATOM 3193 O O . VAL B 1 183 ? 12.633 14.312 5.824 1 76.19 183 VAL B O 1
ATOM 3196 N N . TYR B 1 184 ? 13.953 15.727 6.664 1 75.88 184 TYR B N 1
ATOM 3197 C CA . TYR B 1 184 ? 13.422 16.781 5.809 1 75.88 184 TYR B CA 1
ATOM 3198 C C . TYR B 1 184 ? 14.555 17.625 5.223 1 75.88 184 TYR B C 1
ATOM 3200 O O . TYR B 1 184 ? 15.664 17.641 5.75 1 75.88 184 TYR B O 1
ATOM 3208 N N . ALA B 1 185 ? 14.289 18.094 3.963 1 60.72 185 ALA B N 1
ATOM 3209 C CA . ALA B 1 185 ? 15.242 18.906 3.217 1 60.72 185 ALA B CA 1
ATOM 3210 C C . ALA B 1 185 ? 15.422 20.266 3.871 1 60.72 185 ALA B C 1
ATOM 3212 O O . ALA B 1 185 ? 14.461 20.859 4.375 1 60.72 185 ALA B O 1
ATOM 3213 N N . VAL B 1 186 ? 16.594 20.625 4.238 1 54.75 186 VAL B N 1
ATOM 3214 C CA . VAL B 1 186 ? 16.859 21.953 4.762 1 54.75 186 VAL B CA 1
ATOM 3215 C C . VAL B 1 186 ? 17.344 22.875 3.631 1 54.75 186 VAL B C 1
ATOM 3217 O O . VAL B 1 186 ? 18.406 22.625 3.045 1 54.75 186 VAL B O 1
ATOM 3220 N N . ASN B 1 187 ? 16.359 22.984 2.607 1 45.91 187 ASN B N 1
ATOM 3221 C CA . ASN B 1 187 ? 16.828 23.953 1.619 1 45.91 187 ASN B CA 1
ATOM 3222 C C . ASN B 1 187 ? 16.797 25.375 2.172 1 45.91 187 ASN B C 1
ATOM 3224 O O . ASN B 1 187 ? 15.727 25.906 2.506 1 45.91 187 ASN B O 1
ATOM 3228 N N . GLY B 1 188 ? 17.922 26.062 2.211 1 44.78 188 GLY B N 1
ATOM 3229 C CA . GLY B 1 188 ? 18.25 27.438 2.551 1 44.78 188 GLY B CA 1
ATOM 3230 C C . GLY B 1 188 ? 17.734 27.875 3.908 1 44.78 188 GLY B C 1
ATOM 3231 O O . GLY B 1 188 ? 17 27.109 4.562 1 44.78 188 GLY B O 1
ATOM 3232 N N . PRO B 1 189 ? 18.234 28.953 4.406 1 40.72 189 PRO B N 1
ATOM 3233 C CA . PRO B 1 189 ? 17.906 29.531 5.711 1 40.72 189 PRO B CA 1
ATOM 3234 C C . PRO B 1 189 ? 16.391 29.578 5.965 1 40.72 189 PRO B C 1
ATOM 3236 O O . PRO B 1 189 ? 15.961 29.547 7.121 1 40.72 189 PRO B O 1
ATOM 3239 N N . SER B 1 190 ? 15.656 29.719 4.969 1 39.47 190 SER B N 1
ATOM 3240 C CA . SER B 1 190 ? 14.242 30.062 5.098 1 39.47 190 SER B CA 1
ATOM 3241 C C . SER B 1 190 ? 13.383 28.812 5.301 1 39.47 190 SER B C 1
ATOM 3243 O O . SER B 1 190 ? 12.203 28.906 5.645 1 39.47 190 SER B O 1
ATOM 3245 N N . GLN B 1 191 ? 13.797 27.625 4.91 1 47.31 191 GLN B N 1
ATOM 3246 C CA . GLN B 1 191 ? 12.898 26.484 4.949 1 47.31 191 GLN B CA 1
ATOM 3247 C C . GLN B 1 191 ? 13.227 25.562 6.129 1 47.31 191 GLN B C 1
ATOM 3249 O O . GLN B 1 191 ? 12.758 24.422 6.188 1 47.31 191 GLN B O 1
ATOM 3254 N N . SER B 1 192 ? 14.078 25.891 6.945 1 45.88 192 SER B N 1
ATOM 3255 C CA . SER B 1 192 ? 14.297 25.047 8.117 1 45.88 192 SER B CA 1
ATOM 3256 C C . SER B 1 192 ? 13.062 25 9 1 45.88 192 SER B C 1
ATOM 3258 O O . SER B 1 192 ? 12.398 26.031 9.203 1 45.88 192 SER B O 1
ATOM 3260 N N . PRO B 1 193 ? 12.461 23.844 9.133 1 49.5 193 PRO B N 1
ATOM 3261 C CA . PRO B 1 193 ? 11.406 23.906 10.148 1 49.5 193 PRO B CA 1
ATOM 3262 C C . PRO B 1 193 ? 11.742 24.875 11.289 1 49.5 193 PRO B C 1
ATOM 3264 O O . PRO B 1 193 ? 12.844 24.812 11.836 1 49.5 193 PRO B O 1
ATOM 3267 N N . ILE B 1 194 ? 11.328 26.141 11.031 1 48.59 194 ILE B N 1
ATOM 3268 C CA . ILE B 1 194 ? 11.547 27.078 12.117 1 48.59 194 ILE B CA 1
ATOM 3269 C C . ILE B 1 194 ? 11.219 26.406 13.453 1 48.59 194 ILE B C 1
ATOM 3271 O O . ILE B 1 194 ? 10.219 25.703 13.57 1 48.59 194 ILE B O 1
ATOM 3275 N N . SER B 1 195 ? 12.273 26.203 14.328 1 50.69 195 SER B N 1
ATOM 3276 C CA . SER B 1 195 ? 12.062 26 15.758 1 50.69 195 SER B CA 1
ATOM 3277 C C . SER B 1 195 ? 10.75 26.625 16.219 1 50.69 195 SER B C 1
ATOM 3279 O O . SER B 1 195 ? 10.219 27.531 15.555 1 50.69 195 SER B O 1
ATOM 3281 N N . SER B 1 196 ? 10.328 26.234 17.422 1 50.97 196 SER B N 1
ATOM 3282 C CA . SER B 1 196 ? 9.188 26.719 18.203 1 50.97 196 SER B CA 1
ATOM 3283 C C . SER B 1 196 ? 8.75 28.109 17.75 1 50.97 196 SER B C 1
ATOM 3285 O O . SER B 1 196 ? 9.516 29.062 17.844 1 50.97 196 SER B O 1
ATOM 3287 N N . ALA B 1 197 ? 7.922 28.094 16.594 1 59.94 197 ALA B N 1
ATOM 3288 C CA . ALA B 1 197 ? 7.547 29.422 16.094 1 59.94 197 ALA B CA 1
ATOM 3289 C C . ALA B 1 197 ? 6.285 29.938 16.781 1 59.94 197 ALA B C 1
ATOM 3291 O O . ALA B 1 197 ? 5.32 29.188 16.953 1 59.94 197 ALA B O 1
ATOM 3292 N N . VAL B 1 198 ? 6.355 30.891 17.688 1 64.94 198 VAL B N 1
ATOM 3293 C CA . VAL B 1 198 ? 5.219 31.672 18.172 1 64.94 198 VAL B CA 1
ATOM 3294 C C . VAL B 1 198 ? 5.051 32.938 17.297 1 64.94 198 VAL B C 1
ATOM 3296 O O . VAL B 1 198 ? 6.035 33.531 16.875 1 64.94 198 VAL B O 1
ATOM 3299 N N . ASP B 1 199 ? 3.865 33.156 16.953 1 66 199 ASP B N 1
ATOM 3300 C CA . ASP B 1 199 ? 3.607 34.344 16.172 1 66 199 ASP B CA 1
ATOM 3301 C C . ASP B 1 199 ? 3.785 35.625 17.016 1 66 199 ASP B C 1
ATOM 3303 O O . ASP B 1 199 ? 4.055 35.531 18.203 1 66 199 ASP B O 1
ATOM 3307 N N . PRO B 1 200 ? 3.865 36.75 16.406 1 63.84 200 PRO B N 1
ATOM 3308 C CA . PRO B 1 200 ? 4.07 38 17.141 1 63.84 200 PRO B CA 1
ATOM 3309 C C . PRO B 1 200 ? 3.098 38.156 18.312 1 63.84 200 PRO B C 1
ATOM 3311 O O . PRO B 1 200 ? 3.393 38.875 19.266 1 63.84 200 PRO B O 1
ATOM 3314 N N . LYS B 1 201 ? 1.981 37.594 18.406 1 74.06 201 LYS B N 1
ATOM 3315 C CA . LYS B 1 201 ? 0.973 37.688 19.453 1 74.06 201 LYS B CA 1
ATOM 3316 C C . LYS B 1 201 ? 1.125 36.594 20.484 1 74.06 201 LYS B C 1
ATOM 3318 O O . LYS B 1 201 ? 0.302 36.438 21.391 1 74.06 201 LYS B O 1
ATOM 3323 N N . GLY B 1 202 ? 2.098 35.688 20.234 1 76.69 202 GLY B N 1
ATOM 3324 C CA . GLY B 1 202 ? 2.406 34.625 21.203 1 76.69 202 GLY B CA 1
ATOM 3325 C C . GLY B 1 202 ? 1.721 33.312 20.906 1 76.69 202 GLY B C 1
ATOM 3326 O O . GLY B 1 202 ? 1.827 32.375 21.688 1 76.69 202 GLY B O 1
ATOM 3327 N N . LYS B 1 203 ? 1.122 33.25 19.781 1 85.81 203 LYS B N 1
ATOM 3328 C CA . LYS B 1 203 ? 0.433 32 19.406 1 85.81 203 LYS B CA 1
ATOM 3329 C C . LYS B 1 203 ? 1.404 30.984 18.828 1 85.81 203 LYS B C 1
ATOM 3331 O O . LYS B 1 203 ? 2.285 31.344 18.031 1 85.81 203 LYS B O 1
ATOM 3336 N N . ILE B 1 204 ? 1.204 29.75 19.234 1 88.81 204 ILE B N 1
ATOM 3337 C CA . ILE B 1 204 ? 1.983 28.672 18.625 1 88.81 204 ILE B CA 1
ATOM 3338 C C . ILE B 1 204 ? 1.608 28.531 17.141 1 88.81 204 ILE B C 1
ATOM 3340 O O . ILE B 1 204 ? 0.425 28.516 16.797 1 88.81 204 ILE B O 1
ATOM 3344 N N . VAL B 1 205 ? 2.578 28.453 16.25 1 88.31 205 VAL B N 1
ATOM 3345 C CA . VAL B 1 205 ? 2.361 28.328 14.812 1 88.31 205 VAL B CA 1
ATOM 3346 C C . VAL B 1 205 ? 2.557 26.875 14.383 1 88.31 205 VAL B C 1
ATOM 3348 O O . VAL B 1 205 ? 3.588 26.266 14.68 1 88.31 205 VAL B O 1
ATOM 3351 N N . ILE B 1 206 ? 1.523 26.375 13.734 1 90.69 206 ILE B N 1
ATOM 3352 C CA . ILE B 1 206 ? 1.546 25.047 13.156 1 90.69 206 ILE B CA 1
ATOM 3353 C C . ILE B 1 206 ? 1.843 25.125 11.664 1 90.69 206 ILE B C 1
ATOM 3355 O O . ILE B 1 206 ? 1.232 25.922 10.945 1 90.69 206 ILE B O 1
ATOM 3359 N N . GLY B 1 207 ? 2.715 24.219 11.188 1 88.62 207 GLY B N 1
ATOM 3360 C CA . GLY B 1 207 ? 2.998 24.188 9.766 1 88.62 207 GLY B CA 1
ATOM 3361 C C . GLY B 1 207 ? 4.051 25.203 9.344 1 88.62 207 GLY B C 1
ATOM 3362 O O . GLY B 1 207 ? 3.723 26.281 8.859 1 88.62 207 GLY B O 1
ATOM 3363 N N . SER B 1 208 ? 5.348 24.812 9.438 1 74.69 208 SER B N 1
ATOM 3364 C CA . SER B 1 208 ? 6.434 25.75 9.164 1 74.69 208 SER B CA 1
ATOM 3365 C C . SER B 1 208 ? 7.082 25.469 7.816 1 74.69 208 SER B C 1
ATOM 3367 O O . SER B 1 208 ? 7.93 26.234 7.359 1 74.69 208 SER B O 1
ATOM 3369 N N . PHE B 1 209 ? 6.543 24.312 7.234 1 74.38 209 PHE B N 1
ATOM 3370 C CA . PHE B 1 209 ? 7.137 23.984 5.945 1 74.38 209 PHE B CA 1
ATOM 3371 C C . PHE B 1 209 ? 6.492 24.797 4.824 1 74.38 209 PHE B C 1
ATOM 3373 O O . PHE B 1 209 ? 5.328 25.188 4.93 1 74.38 209 PHE B O 1
ATOM 3380 N N . GLY B 1 210 ? 7.281 24.938 3.686 1 62.47 210 GLY B N 1
ATOM 3381 C CA . GLY B 1 210 ? 6.762 25.25 2.369 1 62.47 210 GLY B CA 1
ATOM 3382 C C . GLY B 1 210 ? 6.578 26.75 2.152 1 62.47 210 GLY B C 1
ATOM 3383 O O . GLY B 1 210 ? 6.758 27.547 3.078 1 62.47 210 GLY B O 1
ATOM 3384 N N . ASP B 1 211 ? 6.426 26.969 0.821 1 60 211 ASP B N 1
ATOM 3385 C CA . ASP B 1 211 ? 6.215 28.328 0.324 1 60 211 ASP B CA 1
ATOM 3386 C C . ASP B 1 211 ? 4.758 28.75 0.487 1 60 211 ASP B C 1
ATOM 3388 O O . ASP B 1 211 ? 3.91 27.953 0.864 1 60 211 ASP B O 1
ATOM 3392 N N . LYS B 1 212 ? 4.461 29.938 0.279 1 69.19 212 LYS B N 1
ATOM 3393 C CA . LYS B 1 212 ? 3.27 30.703 0.658 1 69.19 212 LYS B CA 1
ATOM 3394 C C . LYS B 1 212 ? 2.148 30.5 -0.36 1 69.19 212 LYS B C 1
ATOM 3396 O O . LYS B 1 212 ? 1.116 31.172 -0.29 1 69.19 212 LYS B O 1
ATOM 3401 N N . LYS B 1 213 ? 2.186 29.422 -1.331 1 83.56 213 LYS B N 1
ATOM 3402 C CA . LYS B 1 213 ? 1.067 29.297 -2.262 1 83.56 213 LYS B CA 1
ATOM 3403 C C . LYS B 1 213 ? 0.034 28.297 -1.755 1 83.56 213 LYS B C 1
ATOM 3405 O O . LYS B 1 213 ? 0.391 27.266 -1.188 1 83.56 213 LYS B O 1
ATOM 3410 N N . LEU B 1 214 ? -1.242 28.625 -2.031 1 91.56 214 LEU B N 1
ATOM 3411 C CA . LEU B 1 214 ? -2.334 27.719 -1.688 1 91.56 214 LEU B CA 1
ATOM 3412 C C . LEU B 1 214 ? -2.312 26.484 -2.582 1 91.56 214 LEU B C 1
ATOM 3414 O O . LEU B 1 214 ? -1.945 26.562 -3.756 1 91.56 214 LEU B O 1
ATOM 3418 N N . THR B 1 215 ? -2.754 25.391 -2.074 1 93.88 215 THR B N 1
ATOM 3419 C CA . THR B 1 215 ? -2.707 24.094 -2.719 1 93.88 215 THR B CA 1
ATOM 3420 C C . THR B 1 215 ? -3.742 24 -3.836 1 93.88 215 THR B C 1
ATOM 3422 O O . THR B 1 215 ? -4.883 24.438 -3.668 1 93.88 215 THR B O 1
ATOM 3425 N N . GLY B 1 216 ? -3.328 23.547 -5.004 1 95.94 216 GLY B N 1
ATOM 3426 C CA . GLY B 1 216 ? -4.281 23.266 -6.062 1 95.94 216 GLY B CA 1
ATOM 3427 C C . GLY B 1 216 ? -5.18 22.078 -5.762 1 95.94 216 GLY B C 1
ATOM 3428 O O . GLY B 1 216 ? -4.879 21.281 -4.871 1 95.94 216 GLY B O 1
ATOM 3429 N N . LEU B 1 217 ? -6.305 22.016 -6.461 1 97.19 217 LEU B N 1
ATOM 3430 C CA . LEU B 1 217 ? -7.172 20.844 -6.348 1 97.19 217 LEU B CA 1
ATOM 3431 C C . LEU B 1 217 ? -6.539 19.625 -7.016 1 97.19 217 LEU B C 1
ATOM 3433 O O . LEU B 1 217 ? -5.703 19.766 -7.91 1 97.19 217 LEU B O 1
ATOM 3437 N N . VAL B 1 218 ? -6.883 18.453 -6.457 1 98.25 218 VAL B N 1
ATOM 3438 C CA . VAL B 1 218 ? -6.52 17.219 -7.129 1 98.25 218 VAL B CA 1
ATOM 3439 C C . VAL B 1 218 ? -7.32 17.062 -8.414 1 98.25 218 VAL B C 1
ATOM 3441 O O . VAL B 1 218 ? -8.547 17.156 -8.406 1 98.25 218 VAL B O 1
ATOM 3444 N N . LYS B 1 219 ? -6.562 16.828 -9.578 1 96.19 219 LYS B N 1
ATOM 3445 C CA . LYS B 1 219 ? -7.195 16.797 -10.891 1 96.19 219 LYS B CA 1
ATOM 3446 C C . LYS B 1 219 ? -7.012 15.43 -11.547 1 96.19 219 LYS B C 1
ATOM 3448 O O . LYS B 1 219 ? -5.891 14.914 -11.617 1 96.19 219 LYS B O 1
ATOM 3453 N N . SER B 1 220 ? -8.172 14.844 -11.898 1 89.81 220 SER B N 1
ATOM 3454 C CA . SER B 1 220 ? -8.102 13.609 -12.672 1 89.81 220 SER B CA 1
ATOM 3455 C C . SER B 1 220 ? -7.605 13.875 -14.086 1 89.81 220 SER B C 1
ATOM 3457 O O . SER B 1 220 ? -7.918 14.914 -14.68 1 89.81 220 SER B O 1
ATOM 3459 N N . LEU B 1 221 ? -6.602 13.141 -14.516 1 76.38 221 LEU B N 1
ATOM 3460 C CA . LEU B 1 221 ? -6.172 13.305 -15.898 1 76.38 221 LEU B CA 1
ATOM 3461 C C . LEU B 1 221 ? -7.117 12.578 -16.844 1 76.38 221 LEU B C 1
ATOM 3463 O O . LEU B 1 221 ? -7.691 11.547 -16.5 1 76.38 221 LEU B O 1
#

Solvent-accessible surface area (backbone atoms only — not comparable to full-atom values): 23015 Å² total; per-residue (Å²): 99,52,92,75,70,48,46,61,46,79,39,59,31,26,37,35,68,88,58,40,45,55,33,83,60,26,63,58,51,50,53,52,36,36,73,63,47,21,12,39,35,38,28,31,37,68,33,78,81,25,94,52,51,35,42,52,57,47,49,45,31,53,50,56,44,44,74,69,54,38,43,66,41,32,40,28,38,47,48,57,66,34,37,62,42,56,79,50,31,66,59,43,41,52,37,51,33,35,28,50,54,50,32,46,74,70,65,26,25,46,29,37,33,31,38,68,71,34,38,38,69,35,44,48,77,28,32,42,45,66,52,50,32,32,33,57,52,58,48,42,64,25,78,89,6,42,42,74,79,62,69,83,69,65,62,70,49,51,79,40,79,67,64,50,31,32,34,17,30,33,68,26,80,52,97,91,36,78,40,64,41,68,39,63,61,66,61,63,90,83,36,38,57,49,47,42,41,52,44,98,87,65,27,47,44,29,27,57,69,80,75,94,60,67,43,47,62,63,40,79,115,100,51,92,75,70,47,47,59,46,81,40,59,32,26,36,34,67,86,58,40,43,56,32,84,60,28,64,58,51,49,52,52,36,37,75,62,48,20,12,39,34,38,28,30,37,70,33,79,81,25,93,52,51,34,42,53,57,46,48,46,32,52,49,55,43,43,74,69,54,38,44,66,40,31,40,28,40,48,48,56,65,32,39,64,43,54,77,50,30,65,60,42,41,52,38,50,35,36,30,49,55,48,33,47,74,72,63,26,26,45,30,37,33,31,36,68,70,33,37,37,67,36,45,48,78,28,31,43,44,63,52,50,31,33,32,57,52,58,48,43,65,25,79,89,6,44,41,71,81,64,70,86,68,65,60,71,49,49,80,42,80,67,62,52,30,33,34,17,29,33,70,25,80,53,98,92,38,78,39,66,41,69,38,60,60,68,60,63,92,81,33,36,56,47,42,46,42,53,45,98,88,66,28,47,42,29,26,53,66,76,76,95,59,66,43,47,62,63,40,80,116

InterPro domains:
  IPR002053 Glycoside hydrolase, family 25 [PS51904] (1-201)
  IPR017853 Glycoside hydrolase superfamily [SSF51445] (1-190)
  IPR051595 Glycosyl Hydrolase 25 Enzymes [PTHR23208] (2-196)

Sequence (442 aa):
MKSYGYRAVFIRGYNPSGMGSFDLNCVNNVRNANQAGLGTEVFMTPQPRSTKRGSQQFLELYQGLKSANMQVNTIWLQVTSPINWDTNRQQNINFLNEIITTANSYGVRIGFYTNAYDWNQILGTATVDNAMLWYWNVYGGGVSGETAPNFDDFRQFAKFTRPVAKQFGQVEYLCGVTVNRDVYAVNGPSQSPISSAVDPKGKIVIGSFGDKKLTGLVKSLMKSYGYRAVFIRGYNPSGMGSFDLNCVNNVRNANQAGLGTEVFMTPQPRSTKRGSQQFLELYQGLKSANMQVNTIWLQVTSPINWDTNRQQNINFLNEIITTANSYGVRIGFYTNAYDWNQILGTATVDNAMLWYWNVYGGGVSGETAPNFDDFRQFAKFTRPVAKQFGQVEYLCGVTVNRDVYAVNGPSQSPISSAVDPKGKIVIGSFGDKKLTGLVKSL

Organism: Oesophagostomum dentatum (NCBI:txid61180)

pLDDT: mean 88.59, std 14.19, range [39.16, 98.88]

Secondary structure (DSSP, 8-state):
-GGGT--EEEEEEEE-STT-EE-TTHHHHHHHHHHTT-EEEEEE---TTSSS-HHHHHHHHHHHHHHTTEEE-EEEEE---GGGS-S-HHHHHHHHHHHHHHHHHTT-EEEEEE-HHHHHHHHTT-EESS-EEEEE--SSSSGGGPPPSSSTT---BTTB---SEEEEEEEEEETTEEEEEEEE---TTT-S--SS-B-TTSPEEE---S-SPPPPPEE--/-GGGT--EEEEEEEE-STT-EE-TTHHHHHHHHHHTT-EEEEEE---TTSSS-HHHHHHHHHHHHHHTTEEESEEEEE---GGGS-S-HHHHHHHHHHHHHHHHHTT-EEEEEE-HHHHHHHHTT-EESS-EEEEE--SSSSGGGPPPSSSTT---BTTB---SEEEEEEEEEETTEEEEEEEE---TTTSS--SS-B-TTSPEEE---S-SPPPPPEE--